Protein AF-C6B8P3-F1 (afdb_monomer)

Nearest PDB structures (foldseek):
  6sbn-assembly1_A  TM=3.275E-01  e=2.573E+00  Halopseudomonas aestusnigri
  8ais-assembly1_A  TM=3.206E-01  e=5.335E+00  Pseudomonas saudimassiliensis

Solvent-accessible surface area (backbone atoms only — not comparable to full-atom values): 27628 Å² total; per-residue (Å²): 129,68,55,22,35,37,38,40,36,23,68,41,72,56,96,65,64,76,64,53,66,54,49,51,42,44,44,52,63,43,29,58,37,72,86,53,44,67,66,86,50,56,25,90,84,76,66,42,82,43,89,56,52,64,75,44,84,38,86,35,86,74,56,95,41,92,79,48,55,27,40,36,40,60,61,37,82,77,46,21,28,44,37,37,40,66,59,83,55,63,86,68,70,70,85,85,52,72,64,61,54,48,52,50,51,48,55,64,66,72,49,61,74,90,63,47,57,79,87,52,38,67,55,53,51,51,51,49,54,51,50,50,52,51,52,51,48,53,49,55,72,74,41,64,63,73,60,54,54,39,53,76,79,40,80,71,62,95,64,82,80,82,73,78,56,58,60,71,71,46,46,47,58,51,49,47,50,51,52,49,48,52,51,49,50,44,44,58,60,50,46,45,52,66,44,43,62,49,52,50,72,52,44,87,46,79,85,40,48,64,45,53,49,51,52,37,50,55,48,26,50,49,52,42,45,58,35,18,40,45,96,88,71,46,74,46,89,40,73,43,71,37,31,34,40,37,18,27,31,50,11,28,59,53,48,52,52,22,51,43,56,41,32,48,73,43,43,78,47,51,88,67,51,40,72,53,32,56,70,38,67,31,66,49,50,38,50,46,42,44,53,54,29,36,28,26,23,39,38,89,50,64,90,51,69,65,46,80,58,41,87,75,56,56,68,61,49,49,52,40,20,51,48,23,28,52,54,44,37,76,57,53,27,61,77,35,55,46,36,40,37,29,34,31,24,47,62,46,44,34,31,61,54,78,24,85,28,61,66,55,36,50,53,34,33,76,69,44,76,44,61,24,28,38,39,69,63,44,82,38,82,74,32,56,37,58,32,48,48,43,76,53,80,88,32,64,90,50,60,83,58,40,43,42,57,37,46,44,50,38,30,54,40,48,32,25,38,40,39,35,41,18,27,56,50,56,76,77,60,24,10,15,68,55,19,41,66,41,38,87,69,36,26,32,75,40,85,95,28,75,41,50,55,46,46,65,43,83,32,49,54,71,85,58,87,96,58,78,88,66,76,36,50,74,60,38,65,85,45,70,52,65,72,95,45,81,91,54,86,48,63,42,46,48,54,48,39,62,69,64,24,82,64,77,57,128

Sequence (506 aa):
MRKKQAVVILHGMGEQIPMETLQGFVDAVWVHDSTLIRAERPDSATGEPRKINATWSKPDRRNRSYELRRITTESLDTSGSTDFYEFYWAHLMYGTTWEQVKAWLFDLLWRWPWHVPGGVLPAWIVLWLISIAVGLGSLVTLVPLATLRACLFDACATQPVASPNLLWSVGLPMLTGLVSLVIGAFVSTFLLKYFGDVARYVKADPPNVARRQEIREKGVELLETLMGRNDNGNYMGSEYDRIVVVAHSLGTIIAYDILAHCFARLNTKFPVTSAEAAIAVQPERAALESMIRGAVGLPNAKGADAPDPVALDLDEFQRQQELCRKELNSQGNPWLVSDFITLGSPLTHAEFLLAKDKKCLRIAQDQRVFPTCPPSLEFDASTGLRHFTYKLSGAAPDLEGTHFRLPHHAAHFAYTRWTNLYSRHFGIVWGDIISGPLSGQFGLMANNASVSGIRDIRVLPSKKPGRRWKWPPFFSHTKYWLMKDPAQTEDHIQALRDALALKHGR

pLDDT: mean 82.82, std 14.0, range [45.75, 98.56]

Mean predicted aligned error: 9.56 Å

Structure (mmCIF, N/CA/C/O backbone):
data_AF-C6B8P3-F1
#
_entry.id   AF-C6B8P3-F1
#
loop_
_atom_site.group_PDB
_atom_site.id
_atom_site.type_symbol
_atom_site.label_atom_id
_atom_site.label_alt_id
_atom_site.label_comp_id
_atom_site.label_asym_id
_atom_site.label_entity_id
_atom_site.label_seq_id
_atom_site.pdbx_PDB_ins_code
_atom_site.Cartn_x
_atom_site.Cartn_y
_atom_site.Cartn_z
_atom_site.occupancy
_atom_site.B_iso_or_equiv
_atom_site.auth_seq_id
_atom_site.auth_comp_id
_atom_site.auth_asym_id
_atom_site.auth_atom_id
_atom_site.pdbx_PDB_model_num
ATOM 1 N N . MET A 1 1 ? -29.199 2.084 2.430 1.00 57.97 1 MET A N 1
ATOM 2 C CA . MET A 1 1 ? -28.537 1.759 1.143 1.00 57.97 1 MET A CA 1
ATOM 3 C C . MET A 1 1 ? -27.410 0.774 1.421 1.00 57.97 1 MET A C 1
ATOM 5 O O . MET A 1 1 ? -26.832 0.863 2.498 1.00 57.97 1 MET A O 1
ATOM 9 N N . ARG A 1 2 ? -27.114 -0.170 0.515 1.00 70.88 2 ARG A N 1
ATOM 10 C CA . ARG A 1 2 ? -25.936 -1.044 0.673 1.00 70.88 2 ARG A CA 1
ATOM 11 C C . ARG A 1 2 ? -24.673 -0.184 0.574 1.00 70.88 2 ARG A C 1
ATOM 13 O O . ARG A 1 2 ? -24.566 0.621 -0.350 1.00 70.88 2 ARG A O 1
ATOM 20 N N . LYS A 1 3 ? -23.769 -0.320 1.540 1.00 82.38 3 LYS A N 1
ATOM 21 C CA . LYS A 1 3 ? -22.547 0.484 1.622 1.00 82.38 3 LYS A CA 1
ATOM 22 C C . LYS A 1 3 ? -21.572 0.119 0.497 1.00 82.38 3 LYS A C 1
ATOM 24 O O . LYS A 1 3 ? -21.473 -1.053 0.122 1.00 82.38 3 LYS A O 1
ATOM 29 N N . LYS A 1 4 ? -20.924 1.131 -0.086 1.00 92.50 4 LYS A N 1
ATOM 30 C CA . LYS A 1 4 ? -20.018 0.985 -1.235 1.00 92.50 4 LYS A CA 1
ATOM 31 C C . LYS A 1 4 ? -18.591 0.697 -0.781 1.00 92.50 4 LYS A C 1
ATOM 33 O O . LYS A 1 4 ? -18.239 0.906 0.380 1.00 92.50 4 LYS A O 1
ATOM 38 N N . GLN A 1 5 ? -17.754 0.299 -1.729 1.00 94.69 5 GLN A N 1
ATOM 39 C CA . GLN A 1 5 ? -16.308 0.206 -1.537 1.00 94.69 5 GLN A CA 1
ATOM 40 C C . GLN A 1 5 ? -15.561 0.995 -2.613 1.00 94.69 5 GLN A C 1
ATOM 42 O O . GLN A 1 5 ? -16.033 1.099 -3.748 1.00 94.69 5 GLN A O 1
ATOM 47 N N . ALA A 1 6 ? -14.409 1.552 -2.249 1.00 95.81 6 ALA A N 1
ATOM 48 C CA . ALA A 1 6 ? -13.524 2.254 -3.170 1.00 95.81 6 ALA A CA 1
ATOM 49 C C . ALA A 1 6 ? -12.229 1.461 -3.373 1.00 95.81 6 ALA A C 1
ATOM 51 O O . ALA A 1 6 ? -11.664 0.936 -2.415 1.00 95.81 6 ALA A O 1
ATOM 52 N N . VAL A 1 7 ? -11.742 1.407 -4.609 1.00 97.50 7 VAL A N 1
ATOM 53 C CA . VAL A 1 7 ? -10.426 0.870 -4.961 1.00 97.50 7 VAL A CA 1
ATOM 54 C C . VAL A 1 7 ? -9.621 2.000 -5.584 1.00 97.50 7 VAL A C 1
ATOM 56 O O . VAL A 1 7 ? -10.020 2.546 -6.609 1.00 97.50 7 VAL A O 1
ATOM 59 N N . VAL A 1 8 ? -8.504 2.369 -4.965 1.00 96.88 8 VAL A N 1
ATOM 60 C CA . VAL A 1 8 ? -7.617 3.433 -5.448 1.00 96.88 8 VAL A CA 1
ATOM 61 C C . VAL A 1 8 ? -6.344 2.801 -5.980 1.00 96.88 8 VAL A C 1
ATOM 63 O O . VAL A 1 8 ? -5.630 2.133 -5.237 1.00 96.88 8 VAL A O 1
ATOM 66 N N . ILE A 1 9 ? -6.063 3.017 -7.260 1.00 94.88 9 ILE A N 1
ATOM 67 C CA . ILE A 1 9 ? -4.870 2.519 -7.938 1.00 94.88 9 ILE A CA 1
ATOM 68 C C . ILE A 1 9 ? -3.821 3.616 -8.029 1.00 94.88 9 ILE A C 1
ATOM 70 O O . ILE A 1 9 ? -4.091 4.717 -8.511 1.00 94.88 9 ILE A O 1
ATOM 74 N N . LEU A 1 10 ? -2.606 3.275 -7.613 1.00 92.88 10 LEU A N 1
ATOM 75 C CA . LEU A 1 10 ? -1.402 4.071 -7.793 1.00 92.88 10 LEU A CA 1
ATOM 76 C C . LEU A 1 10 ? -0.453 3.310 -8.712 1.00 92.88 10 LEU A C 1
ATOM 78 O O . LEU A 1 10 ? 0.170 2.324 -8.315 1.00 92.88 10 LEU A O 1
ATOM 82 N N . HIS A 1 11 ? -0.341 3.764 -9.953 1.00 83.56 11 HIS A N 1
ATOM 83 C CA . HIS A 1 11 ? 0.615 3.213 -10.907 1.00 83.56 11 HIS A CA 1
ATOM 84 C C . HIS A 1 11 ? 2.002 3.848 -10.710 1.00 83.56 11 HIS A C 1
ATOM 86 O O . HIS A 1 11 ? 2.137 4.879 -10.050 1.00 83.56 11 HIS A O 1
ATOM 92 N N . GLY A 1 12 ? 3.050 3.201 -11.225 1.00 66.75 12 GLY A N 1
ATOM 93 C CA . GLY A 1 12 ? 4.432 3.536 -10.871 1.00 66.75 12 GLY A CA 1
ATOM 94 C C . GLY A 1 12 ? 5.403 3.808 -12.016 1.00 66.75 12 GLY A C 1
ATOM 95 O O . GLY A 1 12 ? 6.585 3.970 -11.736 1.00 66.75 12 GLY A O 1
ATOM 96 N N . MET A 1 13 ? 4.986 3.793 -13.286 1.00 64.00 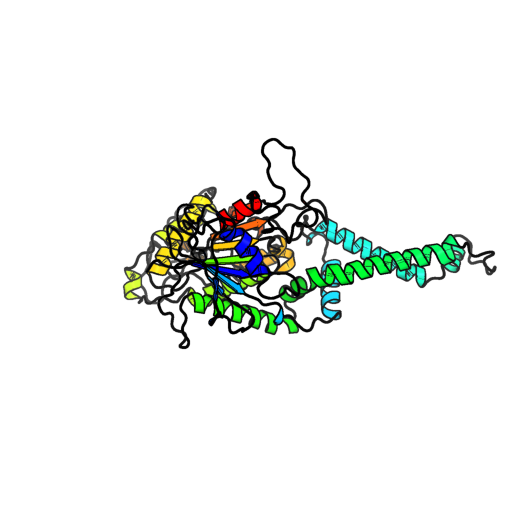13 MET A N 1
ATOM 97 C CA . MET A 1 13 ? 5.965 3.697 -14.377 1.00 64.00 13 MET A CA 1
ATOM 98 C C . MET A 1 13 ? 5.591 4.470 -15.641 1.00 64.00 13 MET A C 1
ATOM 100 O O . MET A 1 13 ? 4.654 4.088 -16.337 1.00 64.00 13 MET A O 1
ATOM 104 N N . GLY A 1 14 ? 6.418 5.463 -15.982 1.00 55.88 14 GLY A N 1
ATOM 105 C CA . GLY A 1 14 ? 6.471 6.115 -17.289 1.00 55.88 14 GLY A CA 1
ATOM 106 C C . GLY A 1 14 ? 5.352 7.117 -17.582 1.00 55.88 14 GLY A C 1
ATOM 107 O O . GLY A 1 14 ? 4.447 7.347 -16.783 1.00 55.88 14 GLY A O 1
ATOM 108 N N . GLU A 1 15 ? 5.423 7.699 -18.779 1.00 56.91 15 GLU A N 1
ATOM 109 C CA . GLU A 1 15 ? 4.397 8.567 -19.372 1.00 56.91 15 GLU A CA 1
ATOM 110 C C . GLU A 1 15 ? 3.191 7.727 -19.824 1.00 56.91 15 GLU A C 1
ATOM 112 O O . GLU A 1 15 ? 3.003 7.462 -21.011 1.00 56.91 15 GLU A O 1
ATOM 117 N N . GLN A 1 16 ? 2.422 7.212 -18.865 1.00 67.56 16 GLN A N 1
ATOM 118 C CA . GLN A 1 16 ? 1.196 6.466 -19.151 1.00 67.56 16 GLN A CA 1
ATOM 119 C C . GLN A 1 16 ? 0.060 7.410 -19.534 1.00 67.56 16 GLN A C 1
ATOM 121 O O . GLN A 1 16 ? -0.069 8.502 -18.980 1.00 67.56 16 GLN A O 1
ATOM 126 N N . ILE A 1 17 ? -0.779 6.965 -20.468 1.00 77.31 17 ILE A N 1
ATOM 127 C CA . ILE A 1 17 ? -1.995 7.682 -20.837 1.00 77.31 17 ILE A CA 1
ATOM 128 C C . ILE A 1 17 ? -2.973 7.567 -19.655 1.00 77.31 17 ILE A C 1
ATOM 130 O O . ILE A 1 17 ? -3.199 6.450 -19.175 1.00 77.31 17 ILE A O 1
ATOM 134 N N . PRO A 1 18 ? -3.552 8.682 -19.164 1.00 79.12 18 PRO A N 1
ATOM 135 C CA . PRO A 1 18 ? -4.558 8.638 -18.106 1.00 79.12 18 PRO A CA 1
ATOM 136 C C . PRO A 1 18 ? -5.665 7.623 -18.419 1.00 79.12 18 PRO A C 1
ATOM 138 O O . PRO A 1 18 ? -6.074 7.494 -19.572 1.00 79.12 18 PRO A O 1
ATOM 141 N N . MET A 1 19 ? -6.172 6.922 -17.402 1.00 85.88 19 MET A N 1
ATOM 142 C CA . MET A 1 19 ? -7.217 5.892 -17.484 1.00 85.88 19 MET A CA 1
ATOM 143 C C . MET A 1 19 ? -6.822 4.549 -18.110 1.00 85.88 19 MET A C 1
ATOM 145 O O . MET A 1 19 ? -7.525 3.573 -17.852 1.00 85.88 19 MET A O 1
ATOM 149 N N . GLU A 1 20 ? -5.742 4.440 -18.888 1.00 86.12 20 GLU A N 1
ATOM 150 C CA . GLU A 1 20 ? -5.359 3.173 -19.540 1.00 86.12 20 GLU A CA 1
ATOM 151 C C . GLU A 1 20 ? -5.041 2.084 -18.502 1.00 86.12 20 GLU A C 1
ATOM 153 O O . GLU A 1 20 ? -5.567 0.969 -18.560 1.00 86.12 20 GLU A O 1
ATOM 158 N N . THR A 1 21 ? -4.248 2.434 -17.484 1.00 86.56 21 THR A N 1
ATOM 159 C CA . THR A 1 21 ? -3.907 1.520 -16.387 1.00 86.56 21 THR A CA 1
ATOM 160 C C . THR A 1 21 ? -5.134 1.142 -15.562 1.00 86.56 21 THR A C 1
ATOM 162 O O . THR A 1 21 ? -5.305 -0.030 -15.214 1.00 86.56 21 THR A O 1
ATOM 165 N N . LEU A 1 22 ? -6.014 2.108 -15.282 1.00 91.38 22 LEU A N 1
ATOM 166 C CA . LEU A 1 22 ? -7.259 1.862 -14.556 1.00 91.38 22 LEU A CA 1
ATOM 167 C C . LEU A 1 22 ? -8.176 0.899 -15.316 1.00 91.38 22 LEU A C 1
ATOM 169 O O . LEU A 1 22 ? -8.701 -0.033 -14.714 1.00 91.38 22 LEU A O 1
ATOM 173 N N . GLN A 1 23 ? -8.349 1.098 -16.624 1.00 91.94 23 GLN A N 1
ATOM 174 C CA . GLN A 1 23 ? -9.183 0.242 -17.470 1.00 91.94 23 GLN A CA 1
ATOM 175 C C . GLN A 1 23 ? -8.645 -1.187 -17.507 1.00 91.94 23 GLN A C 1
ATOM 177 O O . GLN A 1 23 ? -9.364 -2.107 -17.127 1.00 91.94 23 GLN A O 1
ATOM 182 N N . GLY A 1 24 ? -7.362 -1.370 -17.840 1.00 92.00 24 GLY A N 1
ATOM 183 C CA . GLY A 1 24 ? -6.763 -2.705 -17.896 1.00 92.00 24 GLY A CA 1
ATOM 184 C C . GLY A 1 24 ? -6.806 -3.442 -16.553 1.00 92.00 24 GLY A C 1
ATOM 185 O O . GLY A 1 24 ? -6.971 -4.662 -16.510 1.00 92.00 24 GLY A O 1
ATOM 186 N N . PHE A 1 25 ? -6.704 -2.716 -15.436 1.00 94.25 25 PHE A N 1
ATOM 187 C CA . PHE A 1 25 ? -6.886 -3.305 -14.114 1.00 94.25 25 PHE A CA 1
ATOM 188 C C . PHE A 1 25 ? -8.341 -3.709 -13.850 1.00 94.25 25 PHE A C 1
ATOM 190 O O . PHE A 1 25 ? -8.586 -4.832 -13.408 1.00 94.25 25 PHE A O 1
ATOM 197 N N . VAL A 1 26 ? -9.309 -2.825 -14.117 1.00 95.75 26 VAL A N 1
ATOM 198 C CA . VAL A 1 26 ? -10.743 -3.108 -13.930 1.00 95.75 26 VAL A CA 1
ATOM 199 C C . VAL A 1 26 ? -11.193 -4.275 -14.806 1.00 95.75 26 VAL A C 1
ATOM 201 O O . VAL A 1 26 ? -11.953 -5.128 -14.340 1.00 95.75 26 VAL A O 1
ATOM 204 N N . ASP A 1 27 ? -10.671 -4.380 -16.025 1.00 94.44 27 ASP A N 1
ATOM 205 C CA . ASP A 1 27 ? -10.938 -5.514 -16.904 1.00 94.44 27 ASP A CA 1
ATOM 206 C C . ASP A 1 27 ? -10.535 -6.834 -16.238 1.00 94.44 27 ASP A C 1
ATOM 208 O O . ASP A 1 27 ? -11.308 -7.798 -16.194 1.00 94.44 27 ASP A O 1
ATOM 212 N N . ALA A 1 28 ? -9.342 -6.853 -15.639 1.00 93.50 28 ALA A N 1
ATOM 213 C CA . ALA A 1 28 ? -8.786 -8.025 -14.984 1.00 93.50 28 ALA A CA 1
ATOM 214 C C . ALA A 1 28 ? -9.507 -8.412 -13.689 1.00 93.50 28 ALA A C 1
ATOM 216 O O . ALA A 1 28 ? -9.717 -9.601 -13.436 1.00 93.50 28 ALA A O 1
ATOM 217 N N . VAL A 1 29 ? -9.884 -7.444 -12.852 1.00 95.00 29 VAL A N 1
ATOM 218 C CA . VAL A 1 29 ? -10.394 -7.728 -11.498 1.00 95.00 29 VAL A CA 1
ATOM 219 C C . VAL A 1 29 ? -11.913 -7.682 -11.378 1.00 95.00 29 VAL A C 1
ATOM 221 O O . VAL A 1 29 ? -12.444 -8.137 -10.370 1.00 95.00 29 VAL A O 1
ATOM 224 N N . TRP A 1 30 ? -12.608 -7.125 -12.372 1.00 94.56 30 TRP A N 1
ATOM 225 C CA . TRP A 1 30 ? -14.059 -6.966 -12.352 1.00 94.56 30 TRP A CA 1
ATOM 226 C C . TRP A 1 30 ? -14.731 -7.520 -13.604 1.00 94.56 30 TRP A C 1
ATOM 228 O O . TRP A 1 30 ? -15.541 -8.437 -13.494 1.00 94.56 30 TRP A O 1
ATOM 238 N N . VAL A 1 31 ? -14.426 -6.977 -14.788 1.00 93.75 31 VAL A N 1
ATOM 239 C CA . VAL A 1 31 ? -15.196 -7.243 -16.024 1.00 93.75 31 VAL A CA 1
ATOM 240 C C . VAL A 1 31 ? -15.219 -8.732 -16.351 1.00 93.75 31 VAL A C 1
ATOM 242 O O . VAL A 1 31 ? -16.279 -9.288 -16.637 1.00 93.75 31 VAL A O 1
ATOM 245 N N . HIS A 1 32 ? -14.067 -9.389 -16.228 1.00 92.69 32 HIS A N 1
ATOM 246 C CA . HIS A 1 32 ? -13.903 -10.813 -16.514 1.00 92.69 32 HIS A CA 1
ATOM 247 C C . HIS A 1 32 ? -13.950 -11.708 -15.263 1.00 92.69 32 HIS A C 1
ATOM 249 O O . HIS A 1 32 ? -13.474 -12.845 -15.296 1.00 92.69 32 HIS A O 1
ATOM 255 N N . ASP A 1 33 ? -14.479 -11.217 -14.137 1.00 91.44 33 ASP A N 1
ATOM 256 C CA . ASP A 1 33 ? -14.675 -12.019 -12.925 1.00 91.44 33 ASP A CA 1
ATOM 257 C C . ASP A 1 33 ? -16.134 -12.476 -12.780 1.00 91.44 33 ASP A C 1
ATOM 259 O O . ASP A 1 33 ? -16.980 -11.815 -12.172 1.00 91.44 33 ASP A O 1
ATOM 263 N N . SER A 1 34 ? -16.426 -13.657 -13.319 1.00 88.19 34 SER A N 1
ATOM 264 C CA . SER A 1 34 ? -17.752 -14.284 -13.246 1.00 88.19 34 SER A CA 1
ATOM 265 C C . SER A 1 34 ? -18.191 -14.665 -11.826 1.00 88.19 34 SER A C 1
ATOM 267 O O . SER A 1 34 ? -19.350 -15.012 -11.620 1.00 88.19 34 SER A O 1
ATOM 269 N N . THR A 1 35 ? -17.306 -14.595 -10.826 1.00 89.31 35 THR A N 1
ATOM 270 C CA . THR A 1 35 ? -17.637 -14.980 -9.446 1.00 89.31 35 THR A CA 1
ATOM 271 C C . THR A 1 35 ? -18.296 -13.852 -8.648 1.00 89.31 35 THR A C 1
ATOM 273 O O . THR A 1 35 ? -18.928 -14.114 -7.617 1.00 89.31 35 THR A O 1
ATOM 276 N N . LEU A 1 36 ? -18.177 -12.601 -9.105 1.00 90.06 36 LEU A N 1
ATOM 277 C CA . LEU A 1 36 ? -18.654 -11.416 -8.383 1.00 90.06 36 LEU A CA 1
ATOM 278 C C . LEU A 1 36 ? -20.173 -11.254 -8.437 1.00 90.06 36 LEU A C 1
ATOM 280 O O . LEU A 1 36 ? -20.775 -10.817 -7.451 1.00 90.06 36 LEU A O 1
ATOM 284 N N . ILE A 1 37 ? -20.772 -11.604 -9.576 1.00 89.75 37 ILE A N 1
ATOM 285 C CA . ILE A 1 37 ? -22.193 -11.418 -9.859 1.00 89.75 37 ILE A CA 1
ATOM 286 C C . ILE A 1 37 ? -22.753 -12.709 -10.440 1.00 89.75 37 ILE A C 1
ATOM 288 O O . ILE A 1 37 ? -22.205 -13.263 -11.388 1.00 89.75 37 ILE A O 1
ATOM 292 N N . ARG A 1 38 ? -23.861 -13.173 -9.863 1.00 87.25 38 ARG A N 1
ATOM 293 C CA . ARG A 1 38 ? -24.633 -14.326 -10.338 1.00 87.25 38 ARG A CA 1
ATOM 294 C C . ARG A 1 38 ? -24.961 -14.232 -11.830 1.00 87.25 38 ARG A C 1
ATOM 296 O O . ARG A 1 38 ? -25.474 -13.214 -12.291 1.00 87.25 38 ARG A O 1
ATOM 303 N N . ALA A 1 39 ? -24.719 -15.321 -12.559 1.00 82.00 39 ALA A N 1
ATOM 304 C CA . ALA A 1 39 ? -24.919 -15.396 -14.007 1.00 82.00 39 ALA A CA 1
ATOM 305 C C . ALA A 1 39 ? -26.390 -15.218 -14.423 1.00 82.00 39 ALA A C 1
ATOM 307 O O . ALA A 1 39 ? -26.669 -14.772 -15.532 1.00 82.00 39 ALA A O 1
ATOM 308 N N . GLU A 1 40 ? -27.332 -15.526 -13.527 1.00 85.88 40 GLU A N 1
ATOM 309 C CA . GLU A 1 40 ? -28.770 -15.379 -13.762 1.00 85.88 40 GLU A CA 1
ATOM 310 C C . GLU A 1 40 ? -29.224 -13.915 -13.723 1.00 85.88 40 GLU A C 1
ATOM 312 O O . GLU A 1 40 ? -30.326 -13.596 -14.170 1.00 85.88 40 GLU A O 1
ATOM 317 N N . ARG A 1 41 ? -28.404 -13.014 -13.165 1.00 87.06 41 ARG A N 1
ATOM 318 C CA . ARG A 1 41 ? -28.724 -11.591 -13.108 1.00 87.06 41 ARG A CA 1
ATOM 319 C C . ARG A 1 41 ? -28.530 -10.977 -14.500 1.00 87.06 41 ARG A C 1
ATOM 321 O O . ARG A 1 41 ? -27.395 -10.986 -14.990 1.00 87.06 41 ARG A O 1
ATOM 328 N N . PRO A 1 42 ? -29.586 -10.387 -15.098 1.00 87.62 42 PRO A N 1
ATOM 329 C CA . PRO A 1 42 ? -29.483 -9.744 -16.400 1.00 87.62 42 PRO A CA 1
ATOM 330 C C . PRO A 1 42 ? -28.352 -8.717 -16.439 1.00 87.62 42 PRO A C 1
ATOM 332 O O . PRO A 1 42 ? -28.035 -8.061 -15.436 1.00 87.62 42 PRO A O 1
ATOM 335 N N . ASP A 1 43 ? -27.721 -8.593 -17.599 1.00 86.25 43 ASP A N 1
ATOM 336 C CA . ASP A 1 43 ? -26.727 -7.558 -17.833 1.00 86.25 43 ASP A CA 1
ATOM 337 C C . ASP A 1 43 ? -27.377 -6.172 -17.691 1.00 86.25 43 ASP A C 1
ATOM 339 O O . ASP A 1 43 ? -28.424 -5.893 -18.277 1.00 86.25 43 ASP A O 1
ATOM 343 N N . SER A 1 44 ? -26.768 -5.293 -16.892 1.00 85.19 44 SER A N 1
ATOM 344 C CA . SER A 1 44 ? -27.341 -3.972 -16.605 1.00 85.19 44 SER A CA 1
ATOM 345 C C . SER A 1 44 ? -27.325 -3.022 -17.813 1.00 85.19 44 SER A C 1
ATOM 347 O O . SER A 1 44 ? -28.001 -1.996 -17.778 1.00 85.19 44 SER A O 1
ATOM 349 N N . ALA A 1 45 ? -26.537 -3.315 -18.850 1.00 81.00 45 ALA A N 1
ATOM 350 C CA . ALA A 1 45 ? -26.449 -2.526 -20.073 1.00 81.00 45 ALA A CA 1
ATOM 351 C C . ALA A 1 45 ? -27.348 -3.070 -21.193 1.00 81.00 45 ALA A C 1
ATOM 353 O O . ALA A 1 45 ? -27.905 -2.272 -21.944 1.00 81.00 45 ALA A O 1
ATOM 354 N N . THR A 1 46 ? -27.495 -4.394 -21.317 1.00 84.62 46 THR A N 1
ATOM 355 C CA . THR A 1 46 ? -28.226 -5.009 -22.445 1.00 84.62 46 THR A CA 1
ATOM 356 C C . THR A 1 46 ? -29.546 -5.676 -22.065 1.00 84.62 46 THR A C 1
ATOM 358 O O . THR A 1 46 ? -30.385 -5.863 -22.938 1.00 84.62 46 THR A O 1
ATOM 361 N N . GLY A 1 47 ? -29.753 -6.037 -20.795 1.00 83.69 47 GLY A N 1
ATOM 362 C CA . GLY A 1 47 ? -30.911 -6.821 -20.345 1.00 83.69 47 GLY A CA 1
ATOM 363 C C . GLY A 1 47 ? -30.849 -8.315 -20.694 1.00 83.69 47 GLY A C 1
ATOM 364 O O . GLY A 1 47 ? -31.733 -9.067 -20.294 1.00 83.69 47 GLY A O 1
ATOM 365 N N . GLU A 1 48 ? -29.801 -8.753 -21.392 1.00 86.06 48 GLU A N 1
ATOM 366 C CA . GLU A 1 48 ? -29.592 -10.131 -21.850 1.00 86.06 48 GLU A CA 1
ATOM 367 C C . GLU A 1 48 ? -28.778 -10.963 -20.838 1.00 86.06 48 GLU A C 1
ATOM 369 O O . GLU A 1 48 ? -28.233 -10.407 -19.872 1.00 86.06 48 GLU A O 1
ATOM 374 N N . PRO A 1 49 ? -28.646 -12.294 -21.036 1.00 83.19 49 PRO A N 1
ATOM 375 C CA . PRO A 1 49 ? -27.730 -13.112 -20.252 1.00 83.19 49 PRO A CA 1
ATOM 376 C C . PRO A 1 49 ? -26.310 -12.539 -20.261 1.00 83.19 49 PRO A C 1
ATOM 378 O O . PRO A 1 49 ? -25.709 -12.283 -21.311 1.00 83.19 49 PRO A O 1
ATOM 381 N N . ARG A 1 50 ? -25.772 -12.349 -19.059 1.00 83.31 50 ARG A N 1
ATOM 382 C CA . ARG A 1 50 ? -24.494 -11.687 -18.829 1.00 83.31 50 ARG A CA 1
ATOM 383 C C . ARG A 1 50 ? -23.321 -12.519 -19.338 1.00 83.31 50 ARG A C 1
ATOM 385 O O . ARG A 1 50 ? -23.166 -13.680 -18.970 1.00 83.31 50 ARG A O 1
ATOM 392 N N . LYS A 1 51 ? -22.436 -11.885 -20.110 1.00 84.12 51 LYS A N 1
ATOM 393 C CA . LYS A 1 51 ? -21.140 -12.466 -20.520 1.00 84.12 51 LYS A CA 1
ATOM 394 C C . LYS A 1 51 ? -19.957 -11.883 -19.750 1.00 84.12 51 LYS A C 1
ATOM 396 O O . LYS A 1 51 ? -18.983 -12.586 -19.505 1.00 84.12 51 LYS A O 1
ATOM 401 N N . ILE A 1 52 ? -20.051 -10.608 -19.385 1.00 89.12 52 ILE A N 1
ATOM 402 C CA . ILE A 1 52 ? -19.045 -9.845 -18.642 1.00 89.12 52 ILE A CA 1
ATOM 403 C C . ILE A 1 52 ? -19.752 -8.922 -17.652 1.00 89.12 52 ILE A C 1
ATOM 405 O O . ILE A 1 52 ? -20.933 -8.632 -17.815 1.00 89.12 52 ILE A O 1
ATOM 409 N N . ASN A 1 53 ? -19.053 -8.448 -16.626 1.00 91.00 53 ASN A N 1
ATOM 410 C CA . ASN A 1 53 ? -19.648 -7.509 -15.682 1.00 91.00 53 ASN A CA 1
ATOM 411 C C . ASN A 1 53 ? -19.646 -6.079 -16.228 1.00 91.00 53 ASN A C 1
ATOM 413 O O . ASN A 1 53 ? -18.619 -5.586 -16.695 1.00 91.00 53 ASN A O 1
ATOM 417 N N . ALA A 1 54 ? -20.783 -5.394 -16.094 1.00 90.88 54 ALA A N 1
ATOM 418 C CA . ALA A 1 54 ? -20.942 -4.024 -16.558 1.00 90.88 54 ALA A CA 1
ATOM 419 C C . ALA A 1 54 ? -20.122 -3.030 -15.717 1.00 90.88 54 ALA A C 1
ATOM 421 O O . ALA A 1 54 ? -19.949 -3.183 -14.499 1.00 90.88 54 ALA A O 1
ATOM 422 N N . THR A 1 55 ? -19.647 -1.978 -16.382 1.00 93.56 55 THR A N 1
ATOM 423 C CA . THR A 1 55 ? -18.940 -0.844 -15.780 1.00 93.56 55 THR A CA 1
ATOM 424 C C . THR A 1 55 ? -19.413 0.461 -16.419 1.00 93.56 55 THR A C 1
ATOM 426 O O . THR A 1 55 ? -19.843 0.493 -17.572 1.00 93.56 55 THR A O 1
ATOM 429 N N . TRP A 1 56 ? -19.345 1.560 -15.667 1.00 93.00 56 TRP A N 1
ATOM 430 C CA . TRP A 1 56 ? -19.695 2.890 -16.161 1.00 93.00 56 TRP A CA 1
ATOM 431 C C . TRP A 1 56 ? -18.621 3.900 -15.799 1.00 93.00 56 TRP A C 1
ATOM 433 O O . TRP A 1 56 ? -18.278 4.075 -14.629 1.00 93.00 56 TRP A O 1
ATOM 443 N N . SER A 1 57 ? -18.150 4.632 -16.803 1.00 91.88 57 SER A N 1
ATOM 444 C CA . SER A 1 57 ? -17.220 5.738 -16.608 1.00 91.88 57 SER A CA 1
ATOM 445 C C . SER A 1 57 ? -17.974 7.012 -16.225 1.00 91.88 57 SER A C 1
ATOM 447 O O . SER A 1 57 ? -18.672 7.616 -17.048 1.00 91.88 57 SER A O 1
ATOM 449 N N . LYS A 1 58 ? -17.833 7.451 -14.974 1.00 89.81 58 LYS A N 1
ATOM 450 C CA . LYS A 1 58 ? -18.482 8.649 -14.425 1.00 89.81 58 LYS A CA 1
ATOM 451 C C . LYS A 1 58 ? -17.454 9.763 -14.194 1.00 89.81 58 LYS A C 1
ATOM 453 O O . LYS A 1 58 ? -16.316 9.458 -13.842 1.00 89.81 58 LYS A O 1
ATOM 458 N N . PRO A 1 59 ? -17.829 11.044 -14.365 1.00 86.00 59 PRO A N 1
ATOM 459 C CA . PRO A 1 59 ? -16.962 12.153 -13.978 1.00 86.00 59 PRO A CA 1
ATOM 460 C C . PRO A 1 59 ? -16.549 12.029 -12.510 1.00 86.00 59 PRO A C 1
ATOM 462 O O . PRO A 1 59 ? -17.396 11.753 -11.653 1.00 86.00 59 PRO A O 1
ATOM 465 N N . ASP A 1 60 ? -15.265 12.235 -12.228 1.00 79.44 60 ASP A N 1
ATOM 466 C CA . ASP A 1 60 ? -14.768 12.310 -10.861 1.00 79.44 60 ASP A CA 1
ATOM 467 C C . ASP A 1 60 ? -14.764 13.774 -10.409 1.00 79.44 60 ASP A C 1
ATOM 469 O O . ASP A 1 60 ? -14.073 14.612 -10.976 1.00 79.44 60 ASP A O 1
ATOM 473 N N . ARG A 1 61 ? -15.586 14.106 -9.409 1.00 72.38 61 ARG A N 1
ATOM 474 C CA . ARG A 1 61 ? -15.634 15.465 -8.839 1.00 72.38 61 ARG A CA 1
ATOM 475 C C . ARG A 1 61 ? -14.603 15.665 -7.724 1.00 72.38 61 ARG A C 1
ATOM 477 O O . ARG A 1 61 ? -14.467 16.781 -7.237 1.00 72.38 61 ARG A O 1
ATOM 484 N N . ARG A 1 62 ? -13.945 14.590 -7.276 1.00 72.56 62 ARG A N 1
ATOM 485 C CA . ARG A 1 62 ? -13.047 14.567 -6.109 1.00 72.56 62 ARG A CA 1
ATOM 486 C C . ARG A 1 62 ? -11.604 14.744 -6.530 1.00 72.56 62 ARG A C 1
ATOM 488 O O . ARG A 1 62 ? -10.871 15.530 -5.943 1.00 72.56 62 ARG A O 1
ATOM 495 N N . ASN A 1 63 ? -11.215 14.034 -7.578 1.00 60.38 63 ASN A N 1
ATOM 496 C CA . ASN A 1 63 ? -9.948 14.252 -8.239 1.00 60.38 63 ASN A CA 1
ATOM 497 C C . ASN A 1 63 ? -10.119 15.501 -9.110 1.00 60.38 63 ASN A C 1
ATOM 499 O O . ASN A 1 63 ? -10.889 15.474 -10.064 1.00 60.38 63 ASN A O 1
ATOM 503 N N . ARG A 1 64 ? -9.497 16.629 -8.744 1.00 64.25 64 ARG A N 1
ATOM 504 C CA . ARG A 1 64 ? -9.631 17.937 -9.426 1.00 64.25 64 ARG A CA 1
ATOM 505 C C . ARG A 1 64 ? -8.979 17.949 -10.826 1.00 64.25 64 ARG A C 1
ATOM 507 O O . ARG A 1 64 ? -8.258 18.879 -11.173 1.00 64.25 64 ARG A O 1
ATOM 514 N N . SER A 1 65 ? -9.190 16.898 -11.612 1.00 69.00 65 SER A N 1
ATOM 515 C CA . SER A 1 65 ? -8.649 16.666 -12.944 1.00 69.00 65 SER A CA 1
ATOM 516 C C . SER A 1 65 ? -9.785 16.287 -13.888 1.00 69.00 65 SER A C 1
ATOM 518 O O . SER A 1 65 ? -10.512 15.330 -13.635 1.00 69.00 65 SER A O 1
ATOM 520 N N . TYR A 1 66 ? -9.915 17.015 -14.998 1.00 74.81 66 TYR A N 1
ATOM 521 C CA . TYR A 1 66 ? -10.905 16.711 -16.037 1.00 74.81 66 TYR A CA 1
ATOM 522 C C . TYR A 1 66 ? -10.523 15.497 -16.899 1.00 74.81 66 TYR A C 1
ATOM 524 O O . TYR A 1 66 ? -11.389 14.927 -17.559 1.00 74.81 66 TYR A O 1
ATOM 532 N N . GLU A 1 67 ? -9.254 15.083 -16.855 1.00 74.62 67 GLU A N 1
ATOM 533 C CA . GLU A 1 67 ? -8.734 13.917 -17.583 1.00 74.62 67 GLU A CA 1
ATOM 534 C C . GLU A 1 67 ? -9.020 12.595 -16.855 1.00 74.62 67 GLU A C 1
ATOM 536 O O . GLU A 1 67 ? -8.937 11.519 -17.445 1.00 74.62 67 GLU A O 1
ATOM 541 N N . LEU A 1 68 ? -9.359 12.657 -15.561 1.00 82.25 68 LEU A N 1
ATOM 542 C CA . LEU A 1 68 ? -9.585 11.477 -14.733 1.00 82.25 68 LEU A CA 1
ATOM 543 C C . LEU A 1 68 ? -11.078 11.235 -14.536 1.00 82.25 68 LEU A C 1
ATOM 545 O O . LEU A 1 68 ? -11.878 12.140 -14.294 1.00 82.25 68 LEU A O 1
ATOM 549 N N . ARG A 1 69 ? -11.460 9.966 -14.645 1.00 88.75 69 ARG A N 1
ATOM 550 C CA . ARG A 1 69 ? -12.831 9.505 -14.447 1.00 88.75 69 ARG A CA 1
ATOM 551 C C . ARG A 1 69 ? -12.832 8.370 -13.443 1.00 88.75 69 ARG A C 1
ATOM 553 O O . ARG A 1 69 ? -11.892 7.589 -13.345 1.00 88.75 69 ARG A O 1
ATOM 560 N N . ARG A 1 70 ? -13.936 8.249 -12.720 1.00 92.88 70 ARG A N 1
ATOM 561 C CA . ARG A 1 70 ? -14.183 7.111 -11.844 1.00 92.88 70 ARG A CA 1
ATOM 562 C C . ARG A 1 70 ? -14.875 6.017 -12.635 1.00 92.88 70 ARG A C 1
ATOM 564 O O . ARG A 1 70 ? -15.883 6.284 -13.294 1.00 92.88 70 ARG A O 1
ATOM 571 N N . ILE A 1 71 ? -14.401 4.783 -12.517 1.00 94.50 71 ILE A N 1
ATOM 572 C CA . ILE A 1 71 ? -15.126 3.628 -13.048 1.00 94.50 71 ILE A CA 1
ATOM 573 C C . ILE A 1 71 ? -15.998 3.066 -11.928 1.00 94.50 71 ILE A C 1
ATOM 575 O O . ILE A 1 71 ? -15.500 2.531 -10.943 1.00 94.50 71 ILE A O 1
ATOM 579 N N . THR A 1 72 ? -17.311 3.227 -12.059 1.00 94.00 72 THR A N 1
ATOM 580 C CA . THR A 1 72 ? -18.298 2.693 -11.116 1.00 94.00 72 THR A CA 1
ATOM 581 C C . THR A 1 72 ? -18.846 1.382 -11.650 1.00 94.00 72 THR A C 1
ATOM 583 O O . THR A 1 72 ? -19.139 1.262 -12.840 1.00 94.00 72 THR A O 1
ATOM 586 N N . THR A 1 73 ? -19.050 0.423 -10.759 1.00 93.44 73 THR A N 1
ATOM 587 C CA . THR A 1 73 ? -19.653 -0.862 -11.095 1.00 93.44 73 THR A CA 1
ATOM 588 C C . THR A 1 73 ? -21.078 -0.988 -10.582 1.00 93.44 73 THR A C 1
ATOM 590 O O . THR A 1 73 ? -21.599 -0.110 -9.889 1.00 93.44 73 THR A O 1
ATOM 593 N N . GLU A 1 74 ? -21.754 -2.076 -10.934 1.00 91.06 74 GLU A N 1
ATOM 594 C CA . GLU A 1 74 ? -23.047 -2.379 -10.330 1.00 91.06 74 GLU A CA 1
ATOM 595 C C . GLU A 1 74 ? -22.876 -2.921 -8.910 1.00 91.06 74 GLU A C 1
ATOM 597 O O . GLU A 1 74 ? -21.783 -3.294 -8.482 1.00 91.06 74 GLU A O 1
ATOM 602 N N . SER A 1 75 ? -23.971 -2.955 -8.151 1.00 90.00 75 SER A N 1
ATOM 603 C CA . SER A 1 75 ? -23.934 -3.546 -6.816 1.00 90.00 75 SER A CA 1
ATOM 604 C C . SER A 1 75 ? -23.597 -5.026 -6.887 1.00 90.00 75 SER A C 1
ATOM 606 O O . SER A 1 75 ? -24.241 -5.769 -7.633 1.00 90.00 75 SER A O 1
ATOM 608 N N . LEU A 1 76 ? -22.632 -5.434 -6.068 1.00 87.69 76 LEU A N 1
ATOM 609 C CA . LEU A 1 76 ? -22.333 -6.836 -5.822 1.00 87.69 76 LEU A CA 1
ATOM 610 C C . LEU A 1 76 ? -23.556 -7.551 -5.236 1.00 87.69 76 LEU A C 1
ATOM 612 O O . LEU A 1 76 ? -24.449 -6.936 -4.643 1.00 87.69 76 LEU A O 1
ATOM 616 N N . ASP A 1 77 ? -23.584 -8.875 -5.355 1.00 81.69 77 ASP A N 1
ATOM 617 C CA . ASP A 1 77 ? -24.688 -9.663 -4.797 1.00 81.69 77 ASP A CA 1
ATOM 618 C C . ASP A 1 77 ? -24.799 -9.490 -3.272 1.00 81.69 77 ASP A C 1
ATOM 620 O O . ASP A 1 77 ? -25.901 -9.443 -2.718 1.00 81.69 77 ASP A O 1
ATOM 624 N N . THR A 1 78 ? -23.654 -9.327 -2.609 1.00 79.38 78 THR A N 1
ATOM 625 C CA . THR A 1 78 ? -23.470 -9.258 -1.152 1.00 79.38 78 THR A CA 1
ATOM 626 C C . THR A 1 78 ? -23.328 -7.836 -0.601 1.00 79.38 78 THR A C 1
ATOM 628 O O . THR A 1 78 ? -23.619 -7.616 0.572 1.00 79.38 78 THR A O 1
ATOM 631 N N . SER A 1 79 ? -22.900 -6.860 -1.407 1.00 83.00 79 SER A N 1
ATOM 632 C CA . SER A 1 79 ? -22.560 -5.503 -0.947 1.00 83.00 79 SER A CA 1
ATOM 633 C C . SER A 1 79 ? -22.972 -4.421 -1.960 1.00 83.00 79 SER A C 1
ATOM 635 O O . SER A 1 79 ? -23.760 -4.676 -2.873 1.00 83.00 79 SER A O 1
ATOM 637 N N . GLY A 1 80 ? -22.564 -3.167 -1.741 1.00 89.56 80 GLY A N 1
ATOM 638 C CA . GLY A 1 80 ? -22.827 -2.066 -2.670 1.00 89.56 80 GLY A CA 1
ATOM 639 C C . GLY A 1 80 ? -21.996 -2.149 -3.955 1.00 89.56 80 GLY A C 1
ATOM 640 O O . GLY A 1 80 ? -21.379 -3.165 -4.270 1.00 89.56 80 GLY A O 1
ATOM 641 N N . SER A 1 81 ? -22.003 -1.068 -4.735 1.00 92.75 81 SER A N 1
ATOM 642 C CA . SER A 1 81 ? -21.131 -0.940 -5.909 1.00 92.75 81 SER A CA 1
ATOM 643 C C . SER A 1 81 ? -19.669 -0.750 -5.506 1.00 92.75 81 SER A C 1
ATOM 645 O O . SER A 1 81 ? -19.374 -0.243 -4.418 1.00 92.75 81 SER A O 1
ATOM 647 N N . THR A 1 82 ? -18.764 -1.097 -6.418 1.00 95.50 82 THR A N 1
ATOM 648 C CA . THR A 1 82 ? -17.341 -0.768 -6.305 1.00 95.50 82 THR A CA 1
ATOM 649 C C . THR A 1 82 ? -17.028 0.430 -7.184 1.00 95.50 82 THR A C 1
ATOM 651 O O . THR A 1 82 ? -17.450 0.493 -8.337 1.00 95.50 82 THR A O 1
ATOM 654 N N . ASP A 1 83 ? -16.294 1.383 -6.632 1.00 95.75 83 ASP A N 1
ATOM 655 C CA . ASP A 1 83 ? -15.805 2.545 -7.355 1.00 95.75 83 ASP A CA 1
ATOM 656 C C . ASP A 1 83 ? -14.283 2.466 -7.487 1.00 95.75 83 ASP A C 1
ATOM 658 O O . ASP A 1 83 ? -13.573 2.422 -6.485 1.00 95.75 83 ASP A O 1
ATOM 662 N N . PHE A 1 84 ? -13.785 2.462 -8.719 1.00 96.31 84 PHE A N 1
ATOM 663 C CA . PHE A 1 84 ? -12.363 2.429 -9.033 1.00 96.31 84 PHE A CA 1
ATOM 664 C C . PHE A 1 84 ? -11.857 3.828 -9.386 1.00 96.31 84 PHE A C 1
ATOM 666 O O . PHE A 1 84 ? -12.449 4.527 -10.215 1.00 96.31 84 PHE A O 1
ATOM 673 N N . TYR A 1 85 ? -10.745 4.203 -8.764 1.00 94.31 85 TYR A N 1
ATOM 674 C CA . TYR A 1 85 ? -10.070 5.484 -8.913 1.00 94.31 85 TYR A CA 1
ATOM 675 C C . TYR A 1 85 ? -8.619 5.272 -9.318 1.00 94.31 85 TYR A C 1
ATOM 677 O O . TYR A 1 85 ? -7.965 4.342 -8.847 1.00 94.31 85 TYR A O 1
ATOM 685 N N . GLU A 1 86 ? -8.097 6.189 -10.120 1.00 91.94 86 GLU A N 1
ATOM 686 C CA . GLU A 1 86 ? -6.674 6.287 -10.417 1.00 91.94 86 GLU A CA 1
ATOM 687 C C . GLU A 1 86 ? -6.108 7.552 -9.779 1.00 91.94 86 GLU A C 1
ATOM 689 O O . GLU A 1 86 ? -6.584 8.663 -10.025 1.00 91.94 86 GLU A O 1
ATOM 694 N N . PHE A 1 87 ? -5.071 7.389 -8.961 1.00 90.88 87 PHE A N 1
ATOM 695 C CA . PHE A 1 87 ? -4.258 8.508 -8.517 1.00 90.88 87 PHE A CA 1
ATOM 696 C C . PHE A 1 87 ? -3.088 8.689 -9.487 1.00 90.88 87 PHE A C 1
ATOM 698 O O . PHE A 1 87 ? -2.016 8.093 -9.343 1.00 90.88 87 PHE A O 1
ATOM 705 N N . TYR A 1 88 ? -3.330 9.515 -10.500 1.00 83.81 88 TYR A N 1
ATOM 706 C CA . TYR A 1 88 ? -2.367 9.831 -11.544 1.00 83.81 88 TYR A CA 1
ATOM 707 C C . TYR A 1 88 ? -1.437 10.969 -11.102 1.00 83.81 88 TYR A C 1
ATOM 709 O O . TYR A 1 88 ? -1.871 12.107 -10.926 1.00 83.81 88 TYR A O 1
ATOM 717 N N . TRP A 1 89 ? -0.143 10.685 -10.946 1.00 81.25 89 TRP A N 1
ATOM 718 C CA . TRP A 1 89 ? 0.859 11.652 -10.463 1.00 81.25 89 TRP A CA 1
ATOM 719 C C . TRP A 1 89 ? 1.933 12.005 -11.498 1.00 81.25 89 TRP A C 1
ATOM 721 O O . TRP A 1 89 ? 2.681 12.958 -11.284 1.00 81.25 89 TRP A O 1
ATOM 731 N N . ALA A 1 90 ? 2.014 11.286 -12.624 1.00 74.19 90 ALA A N 1
ATOM 732 C CA . ALA A 1 90 ? 3.107 11.430 -13.592 1.00 74.19 90 ALA A CA 1
ATOM 733 C C . ALA A 1 90 ? 3.244 12.866 -14.139 1.00 74.19 90 ALA A C 1
ATOM 735 O O . ALA A 1 90 ? 4.356 13.374 -14.266 1.00 74.19 90 ALA A O 1
ATOM 736 N N . HIS A 1 91 ? 2.126 13.574 -14.347 1.00 69.75 91 HIS A N 1
ATOM 737 C CA . HIS A 1 91 ? 2.120 14.981 -14.778 1.00 69.75 91 HIS A CA 1
ATOM 738 C C . HIS A 1 91 ? 2.825 15.953 -13.815 1.00 69.75 91 HIS A C 1
ATOM 740 O O . HIS A 1 91 ? 3.206 17.047 -14.222 1.00 69.75 91 HIS A O 1
ATOM 746 N N . LEU A 1 92 ? 3.010 15.578 -12.547 1.00 73.94 92 LEU A N 1
ATOM 747 C CA . LEU A 1 92 ? 3.693 16.402 -11.544 1.00 73.94 92 LEU A CA 1
ATOM 748 C C . LEU A 1 92 ? 5.215 16.234 -11.588 1.00 73.94 92 LEU A C 1
ATOM 750 O O . LEU A 1 92 ? 5.941 17.052 -11.029 1.00 73.94 92 LEU A O 1
ATOM 754 N N . MET A 1 93 ? 5.706 15.204 -12.280 1.00 68.81 93 MET A N 1
ATOM 755 C CA . MET A 1 93 ? 7.122 14.846 -12.367 1.00 68.81 93 MET A CA 1
ATOM 756 C C . MET A 1 93 ? 7.750 15.285 -13.699 1.00 68.81 93 MET A C 1
ATOM 758 O O . MET A 1 93 ? 8.412 14.499 -14.376 1.00 68.81 93 MET A O 1
ATOM 762 N N . TYR A 1 94 ? 7.576 16.560 -14.060 1.00 64.12 94 TYR A N 1
ATOM 763 C CA . TYR A 1 94 ? 8.196 17.178 -15.239 1.00 64.12 94 TYR A CA 1
ATOM 764 C C . TYR A 1 94 ? 9.547 17.847 -14.917 1.00 64.12 94 TYR A C 1
ATOM 766 O O . TYR A 1 94 ? 9.829 18.185 -13.768 1.00 64.12 94 TYR A O 1
ATOM 774 N N . GLY A 1 95 ? 10.380 18.078 -15.941 1.00 58.66 95 GLY A N 1
ATOM 775 C CA . GLY A 1 95 ? 11.619 18.863 -15.807 1.00 58.66 95 GLY A CA 1
ATOM 776 C C . GLY A 1 95 ? 12.881 18.070 -15.451 1.00 58.66 95 GLY A C 1
ATOM 777 O O . GLY A 1 95 ? 13.791 18.606 -14.826 1.00 58.66 95 GLY A O 1
ATOM 778 N N . THR A 1 96 ? 12.967 16.802 -15.850 1.00 57.09 96 THR A N 1
ATOM 779 C CA . THR A 1 96 ? 14.205 16.017 -15.741 1.00 57.09 96 THR A CA 1
ATOM 780 C C . THR A 1 96 ? 15.380 16.637 -16.445 1.00 57.09 96 THR A C 1
ATOM 782 O O . THR A 1 96 ? 15.375 16.754 -17.672 1.00 57.09 96 THR A O 1
ATOM 785 N N . THR A 1 97 ? 16.442 16.896 -15.692 1.00 58.41 97 THR A N 1
ATOM 786 C CA . THR A 1 97 ? 17.735 17.210 -16.285 1.00 58.41 97 THR A CA 1
ATOM 787 C C . THR A 1 97 ? 18.603 15.959 -16.366 1.00 58.41 97 THR A C 1
ATOM 789 O O . THR A 1 97 ? 18.568 15.066 -15.515 1.00 58.41 97 THR A O 1
ATOM 792 N N . TRP A 1 98 ? 19.423 15.901 -17.411 1.00 53.34 98 TRP A N 1
ATOM 793 C CA . TRP A 1 98 ? 20.421 14.850 -17.619 1.00 53.34 98 TRP A CA 1
ATOM 794 C C . TRP A 1 98 ? 21.400 14.722 -16.440 1.00 53.34 98 TRP A C 1
ATOM 796 O O . TRP A 1 98 ? 21.886 13.636 -16.131 1.00 53.34 98 TRP A O 1
ATOM 806 N N . GLU A 1 99 ? 21.650 15.827 -15.741 1.00 60.97 99 GLU A N 1
ATOM 807 C CA . GLU A 1 99 ? 22.526 15.902 -14.572 1.00 60.97 99 GLU A CA 1
ATOM 808 C C . GLU A 1 99 ? 21.991 15.098 -13.384 1.00 60.97 99 GLU A C 1
ATOM 810 O O . GLU A 1 99 ? 22.755 14.382 -12.739 1.00 60.97 99 GLU A O 1
ATOM 815 N N . GLN A 1 100 ? 20.678 15.136 -13.136 1.00 61.47 100 GLN A N 1
ATOM 816 C CA . GLN A 1 100 ? 20.051 14.387 -12.042 1.00 61.47 100 GLN A CA 1
ATOM 817 C C . GLN A 1 100 ? 20.161 12.876 -12.257 1.00 61.47 100 GLN A C 1
ATOM 819 O O . GLN A 1 100 ? 20.463 12.128 -11.324 1.00 61.47 100 GLN A O 1
ATOM 824 N N . VAL A 1 101 ? 19.968 12.420 -13.498 1.00 59.12 101 VAL A N 1
ATOM 825 C CA . VAL A 1 101 ? 20.067 10.992 -13.814 1.00 59.12 101 VAL A CA 1
ATOM 826 C C . VAL A 1 101 ? 21.515 10.508 -13.755 1.00 59.12 101 VAL A C 1
ATOM 828 O O . VAL A 1 101 ? 21.773 9.436 -13.209 1.00 59.12 101 VAL A O 1
ATOM 831 N N . LYS A 1 102 ? 22.478 11.314 -14.228 1.00 62.88 102 LYS A N 1
ATOM 832 C CA . LYS A 1 102 ? 23.908 11.025 -14.045 1.00 62.88 102 LYS A CA 1
ATOM 833 C C . LYS A 1 102 ? 24.282 10.927 -12.573 1.00 62.88 102 LYS A C 1
ATOM 835 O O . LYS A 1 102 ? 24.934 9.962 -12.195 1.00 62.88 102 LYS A O 1
ATOM 840 N N . ALA A 1 103 ? 23.870 11.891 -11.750 1.00 64.75 103 ALA A N 1
ATOM 841 C CA . ALA A 1 103 ? 24.178 11.895 -10.323 1.00 64.75 103 ALA A CA 1
ATOM 842 C C . ALA A 1 103 ? 23.644 10.633 -9.631 1.00 64.75 103 ALA A C 1
ATOM 844 O O . ALA A 1 103 ? 24.364 10.002 -8.865 1.00 64.75 103 ALA A O 1
ATOM 845 N N . TRP A 1 104 ? 22.415 10.214 -9.948 1.00 66.88 104 TRP A N 1
ATOM 846 C CA . TRP A 1 104 ? 21.865 8.959 -9.432 1.00 66.88 104 TRP A CA 1
ATOM 847 C C . TRP A 1 104 ? 22.636 7.723 -9.919 1.00 66.88 104 TRP A C 1
ATOM 849 O O . TRP A 1 104 ? 22.914 6.823 -9.127 1.00 66.88 104 TRP A O 1
ATOM 859 N N . LEU A 1 105 ? 23.019 7.680 -11.199 1.00 65.88 105 LEU A N 1
ATOM 860 C CA . LEU A 1 105 ? 23.806 6.577 -11.750 1.00 65.88 105 LEU A CA 1
ATOM 861 C C . LEU A 1 105 ? 25.192 6.483 -11.090 1.00 65.88 105 LEU A C 1
ATOM 863 O O . LEU A 1 105 ? 25.646 5.382 -10.785 1.00 65.88 105 LEU A O 1
ATOM 867 N N . PHE A 1 106 ? 25.842 7.621 -10.830 1.00 69.56 106 PHE A N 1
ATOM 868 C CA . PHE A 1 106 ? 27.110 7.679 -10.101 1.00 69.56 106 PHE A CA 1
ATOM 869 C C . PHE A 1 106 ? 26.954 7.257 -8.640 1.00 69.56 106 PHE A C 1
ATOM 871 O O . PHE A 1 106 ? 27.771 6.473 -8.168 1.00 69.56 106 PHE A O 1
ATOM 878 N N . ASP A 1 107 ? 25.895 7.683 -7.948 1.00 70.62 107 ASP A N 1
ATOM 879 C CA . ASP A 1 107 ? 25.610 7.219 -6.584 1.00 70.62 107 ASP A CA 1
ATOM 880 C C . ASP A 1 107 ? 25.388 5.700 -6.543 1.00 70.62 107 ASP A C 1
ATOM 882 O O . ASP A 1 107 ? 25.846 5.025 -5.623 1.00 70.62 107 ASP A O 1
ATOM 886 N N . LEU A 1 108 ? 24.700 5.141 -7.544 1.00 69.38 108 LEU A N 1
ATOM 887 C CA . LEU A 1 108 ? 24.498 3.698 -7.675 1.00 69.38 108 LEU A CA 1
ATOM 888 C C . LEU A 1 108 ? 25.827 2.969 -7.933 1.00 69.38 108 LEU A C 1
ATOM 890 O O . LEU A 1 108 ? 26.104 1.968 -7.272 1.00 69.38 108 LEU A O 1
ATOM 894 N N . LEU A 1 109 ? 26.657 3.468 -8.855 1.00 72.94 109 LEU A N 1
ATOM 895 C CA . LEU A 1 109 ? 27.968 2.896 -9.181 1.00 72.94 109 LEU A CA 1
ATOM 896 C C . LEU A 1 109 ? 28.926 2.951 -7.987 1.00 72.94 109 LEU A C 1
ATOM 898 O O . LEU A 1 109 ? 29.527 1.941 -7.635 1.00 72.94 109 LEU A O 1
ATOM 902 N N . TRP A 1 110 ? 29.041 4.102 -7.328 1.00 77.00 110 TRP A N 1
ATOM 903 C CA . TRP A 1 110 ? 30.046 4.352 -6.291 1.00 77.00 110 TRP A CA 1
ATOM 904 C C . TRP A 1 110 ? 29.655 3.847 -4.895 1.00 77.00 110 TRP A C 1
ATOM 906 O O . TRP A 1 110 ? 30.385 4.050 -3.920 1.00 77.00 110 TRP A O 1
ATOM 916 N N . ARG A 1 111 ? 28.512 3.163 -4.767 1.00 73.19 111 ARG A N 1
ATOM 917 C CA . ARG A 1 111 ? 28.143 2.476 -3.528 1.00 73.19 111 ARG A CA 1
ATOM 918 C C . ARG A 1 111 ? 29.092 1.316 -3.247 1.00 73.19 111 ARG A C 1
ATOM 920 O O . ARG A 1 111 ? 29.423 0.517 -4.115 1.00 73.19 111 ARG A O 1
ATOM 927 N N . TRP A 1 112 ? 29.497 1.212 -1.986 1.00 75.19 112 TRP A N 1
ATOM 928 C CA . TRP A 1 112 ? 30.359 0.134 -1.503 1.00 75.19 112 TRP A CA 1
ATOM 929 C C . TRP A 1 112 ? 29.665 -1.248 -1.674 1.00 75.19 112 TRP A C 1
ATOM 931 O O . TRP A 1 112 ? 28.495 -1.361 -1.297 1.00 75.19 112 TRP A O 1
ATOM 941 N N . PRO A 1 113 ? 30.339 -2.296 -2.208 1.00 74.25 113 PRO A N 1
ATOM 942 C CA . PRO A 1 113 ? 29.692 -3.537 -2.676 1.00 74.25 113 PRO A CA 1
ATOM 943 C C . PRO A 1 113 ? 28.831 -4.281 -1.644 1.00 74.25 113 PRO A C 1
ATOM 945 O O . PRO A 1 113 ? 27.795 -4.842 -1.982 1.00 74.25 113 PRO A O 1
ATOM 948 N N . TRP A 1 114 ? 29.222 -4.268 -0.370 1.00 77.00 114 TRP A N 1
ATOM 949 C CA . TRP A 1 114 ? 28.490 -4.908 0.741 1.00 77.00 114 TRP A CA 1
ATOM 950 C C . TRP A 1 114 ? 27.221 -4.157 1.165 1.00 77.00 114 TRP A C 1
ATOM 952 O O . TRP A 1 114 ? 26.454 -4.676 1.972 1.00 77.00 114 TRP A O 1
ATOM 962 N N . HIS A 1 115 ? 26.966 -2.963 0.625 1.00 75.25 115 HIS A N 1
ATOM 963 C CA . HIS A 1 115 ? 25.699 -2.246 0.803 1.00 75.25 115 HIS A CA 1
ATOM 964 C C . HIS A 1 115 ? 24.701 -2.499 -0.338 1.00 75.25 115 HIS A C 1
ATOM 966 O O . HIS A 1 115 ? 23.603 -1.943 -0.323 1.00 75.25 115 HIS A O 1
ATOM 972 N N . VAL A 1 116 ? 25.066 -3.309 -1.338 1.00 72.38 116 VAL A N 1
ATOM 973 C CA . VAL A 1 116 ? 24.187 -3.676 -2.452 1.00 72.38 116 VAL A CA 1
ATOM 974 C C . VAL A 1 116 ? 23.463 -4.985 -2.105 1.00 72.38 116 VAL A C 1
ATOM 976 O O . VAL A 1 116 ? 24.129 -5.988 -1.836 1.00 72.38 116 VAL A O 1
ATOM 979 N N . PRO A 1 117 ? 22.115 -5.025 -2.113 1.00 71.50 117 PRO A N 1
ATOM 980 C CA . PRO A 1 117 ? 21.383 -6.252 -1.816 1.00 71.50 117 PRO A CA 1
ATOM 981 C C . PRO A 1 117 ? 21.761 -7.385 -2.779 1.00 71.50 117 PRO A C 1
ATOM 983 O O . PRO A 1 117 ? 21.880 -7.184 -3.990 1.00 71.50 117 PRO A O 1
ATOM 986 N N . GLY A 1 118 ? 21.901 -8.609 -2.261 1.00 72.62 118 GLY A N 1
ATOM 987 C CA . GLY A 1 118 ? 22.391 -9.752 -3.047 1.00 72.62 118 GLY A CA 1
ATOM 988 C C . GLY A 1 118 ? 21.569 -10.054 -4.309 1.00 72.62 118 GLY A C 1
ATOM 989 O O . GLY A 1 118 ? 22.118 -10.524 -5.301 1.00 72.62 118 GLY A O 1
ATOM 990 N N . GLY A 1 119 ? 20.271 -9.726 -4.311 1.00 69.69 119 GLY A N 1
ATOM 991 C CA . GLY A 1 119 ? 19.392 -9.898 -5.472 1.00 69.69 119 GLY A CA 1
ATOM 992 C C . GLY A 1 119 ? 19.683 -8.953 -6.646 1.00 69.69 119 GLY A C 1
ATOM 993 O O . GLY A 1 119 ? 19.386 -9.316 -7.783 1.00 69.69 119 GLY A O 1
ATOM 994 N N . VAL A 1 120 ? 20.274 -7.781 -6.385 1.00 71.44 120 VAL A N 1
ATOM 995 C CA . VAL A 1 120 ? 20.616 -6.756 -7.394 1.00 71.44 120 VAL A CA 1
ATOM 996 C C . VAL A 1 120 ? 22.122 -6.639 -7.640 1.00 71.44 120 VAL A C 1
ATOM 998 O O . VAL A 1 120 ? 22.533 -6.033 -8.628 1.00 71.44 120 VAL A O 1
ATOM 1001 N N . LEU A 1 121 ? 22.951 -7.276 -6.807 1.00 78.38 121 LEU A N 1
ATOM 1002 C CA . LEU A 1 121 ? 24.408 -7.305 -6.953 1.00 78.38 121 LEU A CA 1
ATOM 1003 C C . LEU A 1 121 ? 24.880 -7.734 -8.360 1.00 78.38 121 LEU A C 1
ATOM 1005 O O . LEU A 1 121 ? 25.751 -7.056 -8.903 1.00 78.38 121 LEU A O 1
ATOM 1009 N N . PRO A 1 122 ? 24.305 -8.763 -9.023 1.00 77.19 122 PRO A N 1
ATOM 1010 C CA . PRO A 1 122 ? 24.703 -9.107 -10.390 1.00 77.19 122 PRO A CA 1
ATOM 1011 C C . PRO A 1 122 ? 24.442 -7.979 -11.395 1.00 77.19 122 PRO A C 1
ATOM 1013 O O . PRO A 1 122 ? 25.265 -7.738 -12.274 1.00 77.19 122 PRO A O 1
ATOM 1016 N N . ALA A 1 123 ? 23.323 -7.260 -11.254 1.00 72.44 123 ALA A N 1
ATOM 1017 C CA . ALA A 1 123 ? 23.010 -6.115 -12.106 1.00 72.44 123 ALA A CA 1
ATOM 1018 C C . ALA A 1 123 ? 23.986 -4.955 -11.864 1.00 72.44 123 ALA A C 1
ATOM 1020 O O . ALA A 1 123 ? 24.433 -4.323 -12.817 1.00 72.44 123 ALA A O 1
ATOM 1021 N N . TRP A 1 124 ? 24.371 -4.727 -10.607 1.00 77.56 124 TRP A N 1
ATOM 1022 C CA . TRP A 1 124 ? 25.380 -3.737 -10.235 1.00 77.56 124 TRP A CA 1
ATOM 1023 C C . TRP A 1 124 ? 26.772 -4.073 -10.799 1.00 77.56 124 TRP A C 1
ATOM 1025 O O . TRP A 1 124 ? 27.436 -3.198 -11.349 1.00 77.56 124 TRP A O 1
ATOM 1035 N N . ILE A 1 125 ? 27.189 -5.346 -10.760 1.00 81.06 125 ILE A N 1
ATOM 1036 C CA . ILE A 1 125 ? 28.444 -5.801 -11.385 1.00 81.06 125 ILE A CA 1
ATOM 1037 C C . ILE A 1 125 ? 28.401 -5.579 -12.899 1.00 81.06 125 ILE A C 1
ATOM 1039 O O . ILE A 1 125 ? 29.348 -5.041 -13.465 1.00 81.06 125 ILE A O 1
ATOM 1043 N N . VAL A 1 126 ? 27.303 -5.951 -13.564 1.00 77.12 126 VAL A N 1
ATOM 1044 C CA . VAL A 1 126 ? 27.138 -5.723 -15.010 1.00 77.12 126 VAL A CA 1
ATOM 1045 C C . VAL A 1 126 ? 27.182 -4.234 -15.341 1.00 77.12 126 VAL A C 1
ATOM 1047 O O . VAL A 1 126 ? 27.827 -3.854 -16.315 1.00 77.12 126 VAL A O 1
ATOM 1050 N N . LEU A 1 127 ? 26.568 -3.383 -14.517 1.00 76.69 127 LEU A N 1
ATOM 1051 C CA . LEU A 1 127 ? 26.639 -1.935 -14.683 1.00 76.69 127 LEU A CA 1
ATOM 1052 C C . LEU A 1 127 ? 28.093 -1.432 -14.610 1.00 76.69 127 LEU A C 1
ATOM 1054 O O . LEU A 1 127 ? 28.505 -0.636 -15.456 1.00 76.69 127 LEU A O 1
ATOM 1058 N N . TRP A 1 128 ? 28.894 -1.941 -13.668 1.00 79.56 128 TRP A N 1
ATOM 1059 C CA . TRP A 1 128 ? 30.327 -1.643 -13.577 1.00 79.56 128 TRP A CA 1
ATOM 1060 C C . TRP A 1 128 ? 31.117 -2.147 -14.780 1.00 79.56 128 TRP A C 1
ATOM 1062 O O . TRP A 1 128 ? 31.916 -1.396 -15.331 1.00 79.56 128 TRP A O 1
ATOM 1072 N N . LEU A 1 129 ? 30.877 -3.381 -15.226 1.00 80.56 129 LEU A N 1
ATOM 1073 C CA . LEU A 1 129 ? 31.537 -3.945 -16.405 1.00 80.56 129 LEU A CA 1
ATOM 1074 C C . LEU A 1 129 ? 31.239 -3.121 -17.660 1.00 80.56 129 LEU A C 1
ATOM 1076 O O . LEU A 1 129 ? 32.156 -2.828 -18.421 1.00 80.56 129 LEU A O 1
ATOM 1080 N N . ILE A 1 130 ? 29.986 -2.695 -17.847 1.00 74.75 130 ILE A N 1
ATOM 1081 C CA . ILE A 1 130 ? 29.592 -1.795 -18.938 1.00 74.75 130 ILE A CA 1
ATOM 1082 C C . ILE A 1 130 ? 30.316 -0.453 -18.805 1.00 74.75 130 ILE A C 1
ATOM 1084 O O . ILE A 1 130 ? 30.880 0.037 -19.778 1.00 74.75 130 ILE A O 1
ATOM 1088 N N . SER A 1 131 ? 30.348 0.124 -17.603 1.00 75.94 131 SER A N 1
ATOM 1089 C CA . SER A 1 131 ? 30.982 1.425 -17.352 1.00 75.94 131 SER A CA 1
ATOM 1090 C C . SER A 1 131 ? 32.490 1.383 -17.615 1.00 75.94 131 SER A C 1
ATOM 1092 O O . SER A 1 131 ? 33.032 2.274 -18.266 1.00 75.94 131 SER A O 1
ATOM 1094 N N . ILE A 1 132 ? 33.161 0.312 -17.184 1.00 80.94 132 ILE A N 1
ATOM 1095 C CA . ILE A 1 132 ? 34.581 0.058 -17.448 1.00 80.94 132 ILE A CA 1
ATOM 1096 C C . ILE A 1 132 ? 34.812 -0.179 -18.941 1.00 80.94 132 ILE A C 1
ATOM 1098 O O . ILE A 1 132 ? 35.737 0.399 -19.497 1.00 80.94 132 ILE A O 1
ATOM 1102 N N . ALA A 1 133 ? 33.975 -0.975 -19.611 1.00 73.38 133 ALA A N 1
ATOM 1103 C CA . ALA A 1 133 ? 34.106 -1.234 -21.044 1.00 73.38 133 ALA A CA 1
ATOM 1104 C C . ALA A 1 133 ? 33.948 0.047 -21.876 1.00 73.38 133 ALA A C 1
ATOM 1106 O O . ALA A 1 133 ? 34.734 0.280 -22.792 1.00 73.38 133 ALA A O 1
ATOM 1107 N N . VAL A 1 134 ? 32.986 0.908 -21.529 1.00 72.50 134 VAL A N 1
ATOM 1108 C CA . VAL A 1 134 ? 32.796 2.220 -22.166 1.00 72.50 134 VAL A CA 1
ATOM 1109 C C . VAL A 1 134 ? 33.973 3.153 -21.864 1.00 72.50 134 VAL A C 1
ATOM 1111 O O . VAL A 1 134 ? 34.483 3.805 -22.776 1.00 72.50 134 VAL A O 1
ATOM 1114 N N . GLY A 1 135 ? 34.450 3.193 -20.615 1.00 73.31 135 GLY A N 1
ATOM 1115 C CA . GLY A 1 135 ? 35.607 4.001 -20.218 1.00 73.31 135 GLY A CA 1
ATOM 1116 C C . GLY A 1 135 ? 36.896 3.579 -20.929 1.00 73.31 135 GLY A C 1
ATOM 1117 O O . GLY A 1 135 ? 37.580 4.414 -21.519 1.00 73.31 135 GLY A O 1
ATOM 1118 N N . LEU A 1 136 ? 37.193 2.277 -20.947 1.00 72.25 136 LEU A N 1
ATOM 1119 C CA . LEU A 1 136 ? 38.338 1.701 -21.656 1.00 72.25 136 LEU A CA 1
ATOM 1120 C C . LEU A 1 136 ? 38.210 1.882 -23.169 1.00 72.25 136 LEU A C 1
ATOM 1122 O O . LEU A 1 136 ? 39.184 2.259 -23.810 1.00 72.25 136 LEU A O 1
ATOM 1126 N N . GLY A 1 137 ? 37.020 1.671 -23.740 1.00 67.62 137 GLY A N 1
ATOM 1127 C CA . GLY A 1 137 ? 36.756 1.907 -25.160 1.00 67.62 137 GLY A CA 1
ATOM 1128 C C . GLY A 1 137 ? 37.012 3.361 -25.559 1.00 67.62 137 GLY A C 1
ATOM 1129 O O . GLY A 1 137 ? 37.663 3.614 -26.569 1.00 67.62 137 GLY A O 1
ATOM 1130 N N . SER A 1 138 ? 36.594 4.311 -24.720 1.00 67.12 138 SER A N 1
ATOM 1131 C CA . SER A 1 138 ? 36.863 5.741 -24.921 1.00 67.12 138 SER A CA 1
ATOM 1132 C C . SER A 1 138 ? 38.363 6.054 -24.829 1.00 67.12 138 SER A C 1
ATOM 1134 O O . SER A 1 138 ? 38.904 6.777 -25.664 1.00 67.12 138 SER A O 1
ATOM 1136 N N . LEU A 1 139 ? 39.077 5.456 -23.872 1.00 66.00 139 LEU A N 1
ATOM 1137 C CA . LEU A 1 139 ? 40.526 5.629 -23.725 1.00 66.00 139 LEU A CA 1
ATOM 1138 C C . LEU A 1 139 ? 41.303 5.059 -24.926 1.00 66.00 139 LEU A C 1
ATOM 1140 O O . LEU A 1 139 ? 42.224 5.696 -25.430 1.00 66.00 139 LEU A O 1
ATOM 1144 N N . VAL A 1 140 ? 40.885 3.896 -25.430 1.00 65.25 140 VAL A N 1
ATOM 1145 C CA . VAL A 1 140 ? 41.428 3.234 -26.629 1.00 65.25 140 VAL A CA 1
ATOM 1146 C C . VAL A 1 140 ? 41.244 4.092 -27.884 1.00 65.25 140 VAL A C 1
ATOM 1148 O O . VAL A 1 140 ? 42.096 4.057 -28.763 1.00 65.25 140 VAL A O 1
ATOM 1151 N N . THR A 1 141 ? 40.179 4.897 -27.972 1.00 61.03 141 THR A N 1
ATOM 1152 C CA . THR A 1 141 ? 40.009 5.858 -29.081 1.00 61.03 141 THR A CA 1
ATOM 1153 C C . THR A 1 141 ? 40.855 7.125 -28.940 1.00 61.03 141 THR A C 1
ATOM 1155 O O . THR A 1 141 ? 41.170 7.754 -29.946 1.00 61.03 141 THR A O 1
ATOM 1158 N N . LEU A 1 142 ? 41.237 7.499 -27.714 1.00 58.81 142 LEU A N 1
ATOM 1159 C CA . LEU A 1 142 ? 42.056 8.684 -27.434 1.00 58.81 142 LEU A CA 1
ATOM 1160 C C . LEU A 1 142 ? 43.559 8.417 -27.563 1.00 58.81 142 LEU A C 1
ATOM 1162 O O . LEU A 1 142 ? 44.329 9.352 -27.770 1.00 58.81 142 LEU A O 1
ATOM 1166 N N . VAL A 1 143 ? 43.984 7.157 -27.459 1.00 58.16 143 VAL A N 1
ATOM 1167 C CA . VAL A 1 143 ? 45.376 6.769 -27.678 1.00 58.16 143 VAL A CA 1
ATOM 1168 C C . VAL A 1 143 ? 45.491 6.109 -29.049 1.00 58.16 143 VAL A C 1
ATOM 1170 O O . VAL A 1 143 ? 44.883 5.059 -29.252 1.00 58.16 143 VAL A O 1
ATOM 1173 N N . PRO A 1 144 ? 46.285 6.641 -29.999 1.00 60.31 144 PRO A N 1
ATOM 1174 C CA . PRO A 1 144 ? 46.547 5.925 -31.238 1.00 60.31 144 PRO A CA 1
ATOM 1175 C C . PRO A 1 144 ? 47.188 4.582 -30.866 1.00 60.31 144 PRO A C 1
ATOM 1177 O O . PRO A 1 144 ? 48.314 4.530 -30.370 1.00 60.31 144 PRO A O 1
ATOM 1180 N N . LEU A 1 145 ? 46.468 3.472 -31.040 1.00 56.03 145 LEU A N 1
ATOM 1181 C CA . LEU A 1 145 ? 46.925 2.144 -30.598 1.00 56.03 145 LEU A CA 1
ATOM 1182 C C . LEU A 1 145 ? 48.268 1.734 -31.226 1.00 56.03 145 LEU A C 1
ATOM 1184 O O . LEU A 1 145 ? 49.005 0.932 -30.652 1.00 56.03 145 LEU A O 1
ATOM 1188 N N . ALA A 1 146 ? 48.602 2.338 -32.371 1.00 53.69 146 ALA A N 1
ATOM 1189 C CA . ALA A 1 146 ? 49.906 2.266 -33.017 1.00 53.69 146 ALA A CA 1
ATOM 1190 C C . ALA A 1 146 ? 51.061 2.702 -32.090 1.00 53.69 146 ALA A C 1
ATOM 1192 O O . ALA A 1 146 ? 52.078 2.020 -32.031 1.00 53.69 146 ALA A O 1
ATOM 1193 N N . THR A 1 147 ? 50.887 3.775 -31.313 1.00 55.81 147 THR A N 1
ATOM 1194 C CA . THR A 1 147 ? 51.893 4.298 -30.367 1.00 55.81 147 THR A CA 1
ATOM 1195 C C . THR A 1 147 ? 51.999 3.487 -29.071 1.00 55.81 147 THR A C 1
ATOM 1197 O O . THR A 1 147 ? 53.095 3.326 -28.546 1.00 55.81 147 THR A O 1
ATOM 1200 N N . LEU A 1 148 ? 50.896 2.922 -28.562 1.00 56.00 148 LEU A N 1
ATOM 1201 C CA . LEU A 1 148 ? 50.909 2.121 -27.325 1.00 56.00 148 LEU A CA 1
ATOM 1202 C C . LEU A 1 148 ? 51.593 0.761 -27.520 1.00 56.00 148 LEU A C 1
ATOM 1204 O O . LEU A 1 148 ? 52.408 0.351 -26.695 1.00 56.00 148 LEU A O 1
ATOM 1208 N N . ARG A 1 149 ? 51.303 0.073 -28.635 1.00 53.41 149 ARG A N 1
ATOM 1209 C CA . ARG A 1 149 ? 51.955 -1.201 -28.979 1.00 53.41 149 ARG A CA 1
ATOM 1210 C C . ARG A 1 149 ? 53.455 -1.017 -29.223 1.00 53.41 149 ARG A C 1
ATOM 1212 O O . ARG A 1 149 ? 54.240 -1.836 -28.755 1.00 53.41 149 ARG A O 1
ATOM 1219 N N . ALA A 1 150 ? 53.828 0.064 -29.908 1.00 55.12 150 ALA A N 1
ATOM 1220 C CA . ALA A 1 150 ? 55.212 0.393 -30.236 1.00 55.12 150 ALA A CA 1
ATOM 1221 C C . ALA A 1 150 ? 56.064 0.834 -29.035 1.00 55.12 150 ALA A C 1
ATOM 1223 O O . ALA A 1 150 ? 57.273 0.900 -29.189 1.00 55.12 150 ALA A O 1
ATOM 1224 N N . CYS A 1 151 ? 55.466 1.142 -27.876 1.00 57.00 151 CYS A N 1
ATOM 1225 C CA . CYS A 1 151 ? 56.205 1.511 -26.661 1.00 57.00 151 CYS A CA 1
ATOM 1226 C C . CYS A 1 151 ? 56.128 0.468 -25.532 1.00 57.00 151 CYS A C 1
ATOM 1228 O O . CYS A 1 151 ? 56.955 0.513 -24.626 1.00 57.00 151 CYS A O 1
ATOM 1230 N N . LEU A 1 152 ? 55.159 -0.461 -25.546 1.00 57.91 152 LEU A N 1
ATOM 1231 C CA . LEU A 1 152 ? 55.057 -1.522 -24.529 1.00 57.91 152 LEU A CA 1
ATOM 1232 C C . LEU A 1 152 ? 55.870 -2.781 -24.861 1.00 57.91 152 LEU A C 1
ATOM 1234 O O . LEU A 1 152 ? 56.287 -3.475 -23.938 1.00 57.91 152 LEU A O 1
ATOM 1238 N N . PHE A 1 153 ? 56.068 -3.096 -26.145 1.00 61.41 153 PHE A N 1
ATOM 1239 C CA . PHE A 1 153 ? 56.709 -4.351 -26.573 1.00 61.41 153 PHE A CA 1
ATOM 1240 C C . PHE A 1 153 ? 57.970 -4.167 -27.421 1.00 61.41 153 PHE A C 1
ATOM 1242 O O . PHE A 1 153 ? 58.783 -5.083 -27.465 1.00 61.41 153 PHE A O 1
ATOM 1249 N N . ASP A 1 154 ? 58.161 -2.995 -28.024 1.00 53.97 154 ASP A N 1
ATOM 1250 C CA . ASP A 1 154 ? 59.417 -2.592 -28.655 1.00 53.97 154 ASP A CA 1
ATOM 1251 C C . ASP A 1 154 ? 59.888 -1.293 -27.994 1.00 53.97 154 ASP A C 1
ATOM 1253 O O . ASP A 1 154 ? 59.078 -0.457 -27.592 1.00 53.97 154 ASP A O 1
ATOM 1257 N N . ALA A 1 155 ? 61.199 -1.127 -27.816 1.00 55.47 155 ALA A N 1
ATOM 1258 C CA . ALA A 1 155 ? 61.761 0.129 -27.328 1.00 55.47 155 ALA A CA 1
ATOM 1259 C C . ALA A 1 155 ? 61.375 1.228 -28.322 1.00 55.47 155 ALA A C 1
ATOM 1261 O O . ALA A 1 155 ? 61.833 1.139 -29.455 1.00 55.47 155 ALA A O 1
ATOM 1262 N N . CYS A 1 156 ? 60.528 2.189 -27.909 1.00 50.53 156 CYS A N 1
ATOM 1263 C CA . CYS A 1 156 ? 59.867 3.208 -28.743 1.00 50.53 156 CYS A CA 1
ATOM 1264 C C . CYS A 1 156 ? 60.689 3.578 -29.996 1.00 50.53 156 CYS A C 1
ATOM 1266 O O . CYS A 1 156 ? 61.499 4.507 -29.983 1.00 50.53 156 CYS A O 1
ATOM 1268 N N . ALA A 1 157 ? 60.509 2.812 -31.074 1.00 46.09 157 ALA A N 1
ATOM 1269 C CA . ALA A 1 157 ? 61.328 2.928 -32.267 1.00 46.09 157 ALA A CA 1
ATOM 1270 C C . ALA A 1 157 ? 60.627 3.884 -33.224 1.00 46.09 157 ALA A C 1
ATOM 1272 O O . ALA A 1 157 ? 59.467 3.700 -33.586 1.00 46.09 157 ALA A O 1
ATOM 1273 N N . THR A 1 158 ? 61.355 4.910 -33.645 1.00 52.06 158 THR A N 1
ATOM 1274 C CA . THR A 1 158 ? 60.943 6.012 -34.524 1.00 52.06 158 THR A CA 1
ATOM 1275 C C . THR A 1 158 ? 60.689 5.594 -35.983 1.00 52.06 158 THR A C 1
ATOM 1277 O O . THR A 1 158 ? 60.872 6.398 -36.894 1.00 52.06 158 THR A O 1
ATOM 1280 N N . GLN A 1 159 ? 60.268 4.352 -36.240 1.00 49.81 159 GLN A N 1
ATOM 1281 C CA . GLN A 1 159 ? 59.982 3.866 -37.592 1.00 49.81 159 GLN A CA 1
ATOM 1282 C C . GLN A 1 159 ? 58.479 3.959 -37.912 1.00 49.81 159 GLN A C 1
ATOM 1284 O O . GLN A 1 159 ? 57.646 3.592 -37.078 1.00 49.81 159 GLN A O 1
ATOM 1289 N N . PRO A 1 160 ? 58.104 4.444 -39.111 1.00 48.47 160 PRO A N 1
ATOM 1290 C CA . PRO A 1 160 ? 56.712 4.580 -39.514 1.00 48.47 160 PRO A CA 1
ATOM 1291 C C . PRO A 1 160 ? 56.074 3.192 -39.621 1.00 48.47 160 PRO A C 1
ATOM 1293 O O . PRO A 1 160 ? 56.577 2.310 -40.313 1.00 48.47 160 PRO A O 1
ATOM 1296 N N . VAL A 1 161 ? 54.962 3.000 -38.910 1.00 52.25 161 VAL A N 1
ATOM 1297 C CA . VAL A 1 161 ? 54.218 1.737 -38.846 1.00 52.25 161 VAL A CA 1
ATOM 1298 C C . VAL A 1 161 ? 53.839 1.283 -40.259 1.00 52.25 161 VAL A C 1
ATOM 1300 O O . VAL A 1 161 ? 52.953 1.853 -40.897 1.00 52.25 161 VAL A O 1
ATOM 1303 N N . ALA A 1 162 ? 54.525 0.253 -40.756 1.00 50.16 162 ALA A N 1
ATOM 1304 C CA . ALA A 1 162 ? 54.267 -0.336 -42.060 1.00 50.16 162 ALA A CA 1
ATOM 1305 C C . ALA A 1 162 ? 52.917 -1.076 -42.044 1.00 50.16 162 ALA A C 1
ATOM 1307 O O . ALA A 1 162 ? 52.744 -2.079 -41.354 1.00 50.16 162 ALA A O 1
ATOM 1308 N N . SER A 1 163 ? 51.972 -0.566 -42.836 1.00 54.53 163 SER A N 1
ATOM 1309 C CA . SER A 1 163 ? 50.601 -1.053 -43.064 1.00 54.53 163 SER A CA 1
ATOM 1310 C C . SER A 1 163 ? 49.690 -1.102 -41.817 1.00 54.53 163 SER A C 1
ATOM 1312 O O . SER A 1 163 ? 49.786 -2.015 -40.994 1.00 54.53 163 SER A O 1
ATOM 1314 N N . PRO A 1 164 ? 48.740 -0.157 -41.659 1.00 55.06 164 PRO A N 1
ATOM 1315 C CA . PRO A 1 164 ? 47.734 -0.266 -40.613 1.00 55.06 164 PRO A CA 1
ATOM 1316 C C . PRO A 1 164 ? 46.827 -1.460 -40.933 1.00 55.06 164 PRO A C 1
ATOM 1318 O O . PRO A 1 164 ? 46.053 -1.429 -41.886 1.00 55.06 164 PRO A O 1
ATOM 1321 N N . ASN A 1 165 ? 46.934 -2.532 -40.149 1.00 61.03 165 ASN A N 1
ATOM 1322 C CA . ASN A 1 165 ? 46.046 -3.684 -40.260 1.00 61.03 165 ASN A CA 1
ATOM 1323 C C . ASN A 1 165 ? 44.589 -3.210 -40.078 1.00 61.03 165 ASN A C 1
ATOM 1325 O O . ASN A 1 165 ? 44.226 -2.751 -38.994 1.00 61.03 165 ASN A O 1
ATOM 1329 N N . LEU A 1 166 ? 43.782 -3.310 -41.143 1.00 61.19 166 LEU A N 1
ATOM 1330 C CA . LEU A 1 166 ? 42.415 -2.778 -41.251 1.00 61.19 166 LEU A CA 1
ATOM 1331 C C . LEU A 1 166 ? 41.507 -3.205 -40.083 1.00 61.19 166 LEU A C 1
ATOM 1333 O O . LEU A 1 166 ? 40.672 -2.427 -39.620 1.00 61.19 166 LEU A O 1
ATOM 1337 N N . LEU A 1 167 ? 41.706 -4.422 -39.562 1.00 61.25 167 LEU A N 1
ATOM 1338 C CA . LEU A 1 167 ? 40.993 -4.934 -38.387 1.00 61.25 167 LEU A CA 1
ATOM 1339 C C . LEU A 1 167 ? 41.246 -4.085 -37.134 1.00 61.25 167 LEU A C 1
ATOM 1341 O O . LEU A 1 167 ? 40.323 -3.845 -36.361 1.00 61.25 167 LEU A O 1
ATOM 1345 N N . TRP A 1 168 ? 42.476 -3.611 -36.939 1.00 55.19 168 TRP A N 1
ATOM 1346 C CA . TRP A 1 168 ? 42.886 -2.873 -35.743 1.00 55.19 168 TRP A CA 1
ATOM 1347 C C . TRP A 1 168 ? 42.727 -1.356 -35.884 1.00 55.19 168 TRP A C 1
ATOM 1349 O O . TRP A 1 168 ? 42.446 -0.692 -34.890 1.00 55.19 168 TRP A O 1
ATOM 1359 N N . SER A 1 169 ? 42.884 -0.805 -37.091 1.00 58.41 169 SER A N 1
ATOM 1360 C CA . SER A 1 169 ? 42.770 0.640 -37.348 1.00 58.41 169 SER A CA 1
ATOM 1361 C C . SER A 1 169 ? 41.341 1.112 -37.622 1.00 58.41 169 SER A C 1
ATOM 1363 O O . SER A 1 169 ? 41.025 2.262 -37.331 1.00 58.41 169 SER A O 1
ATOM 1365 N N . VAL A 1 170 ? 40.476 0.244 -38.158 1.00 64.00 170 VAL A N 1
ATOM 1366 C CA . VAL A 1 170 ? 39.095 0.594 -38.537 1.00 64.00 170 VAL A CA 1
ATOM 1367 C C . VAL A 1 170 ? 38.085 -0.344 -37.883 1.00 64.00 170 VAL A C 1
ATOM 1369 O O . VAL A 1 170 ? 37.110 0.122 -37.298 1.00 64.00 170 VAL A O 1
ATOM 1372 N N . GLY A 1 171 ? 38.336 -1.657 -37.922 1.00 69.19 171 GLY A N 1
ATOM 1373 C CA . GLY A 1 171 ? 37.404 -2.666 -37.411 1.00 69.19 171 GLY A CA 1
ATOM 1374 C C . GLY A 1 171 ? 37.108 -2.529 -35.915 1.00 69.19 171 GLY A C 1
ATOM 1375 O O . GLY A 1 171 ? 35.945 -2.437 -35.524 1.00 69.19 171 GLY A O 1
ATOM 1376 N N . LEU A 1 172 ? 38.147 -2.473 -35.075 1.00 67.94 172 LEU A N 1
ATOM 1377 C CA . LEU A 1 172 ? 37.987 -2.376 -33.622 1.00 67.94 172 LEU A CA 1
ATOM 1378 C C . LEU A 1 172 ? 37.351 -1.039 -33.180 1.00 67.94 172 LEU A C 1
ATOM 1380 O O . LEU A 1 172 ? 36.394 -1.106 -32.410 1.00 67.94 172 LEU A O 1
ATOM 1384 N N . PRO A 1 173 ? 37.766 0.146 -33.683 1.00 68.81 173 PRO A N 1
ATOM 1385 C CA . PRO A 1 173 ? 37.082 1.409 -33.386 1.00 68.81 173 PRO A CA 1
ATOM 1386 C C . PRO A 1 173 ? 35.627 1.472 -33.877 1.00 68.81 173 PRO A C 1
ATOM 1388 O O . PRO A 1 173 ? 34.769 2.015 -33.183 1.00 68.81 173 PRO A O 1
ATOM 1391 N N . MET A 1 174 ? 35.307 0.902 -35.048 1.00 70.12 174 MET A N 1
ATOM 1392 C CA . MET A 1 174 ? 33.911 0.810 -35.504 1.00 70.12 174 MET A CA 1
ATOM 1393 C C . MET A 1 174 ? 33.084 -0.098 -34.597 1.00 70.12 174 MET A C 1
ATOM 1395 O O . MET A 1 174 ? 31.950 0.246 -34.271 1.00 70.12 174 MET A O 1
ATOM 1399 N N . LEU A 1 175 ? 33.633 -1.239 -34.173 1.00 74.12 175 LEU A N 1
ATOM 1400 C CA . LEU A 1 175 ? 32.945 -2.160 -33.274 1.00 74.12 175 LEU A CA 1
ATOM 1401 C C . LEU A 1 175 ? 32.723 -1.530 -31.894 1.00 74.12 175 LEU A C 1
ATOM 1403 O O . LEU A 1 175 ? 31.619 -1.625 -31.366 1.00 74.12 175 LEU A O 1
ATOM 1407 N N . THR A 1 176 ? 33.722 -0.850 -31.320 1.00 71.25 176 THR A N 1
ATOM 1408 C CA . THR A 1 176 ? 33.556 -0.140 -30.040 1.00 71.25 176 THR A CA 1
ATOM 1409 C C . THR A 1 176 ? 32.575 1.020 -30.164 1.00 71.25 176 THR A C 1
ATOM 1411 O O . THR A 1 176 ? 31.750 1.199 -29.269 1.00 71.25 176 THR A O 1
ATOM 1414 N N . GLY A 1 177 ? 32.601 1.765 -31.273 1.00 72.50 177 GLY A N 1
ATOM 1415 C CA . GLY A 1 177 ? 31.630 2.816 -31.575 1.00 72.50 177 GLY A CA 1
ATOM 1416 C C . GLY A 1 177 ? 30.203 2.276 -31.696 1.00 72.50 177 GLY A C 1
ATOM 1417 O O . GLY A 1 177 ? 29.290 2.808 -31.068 1.00 72.50 177 GLY A O 1
ATOM 1418 N N . LEU A 1 178 ? 30.013 1.170 -32.422 1.00 76.81 178 LEU A N 1
ATOM 1419 C CA . LEU A 1 178 ? 28.717 0.508 -32.584 1.00 76.81 178 LEU A CA 1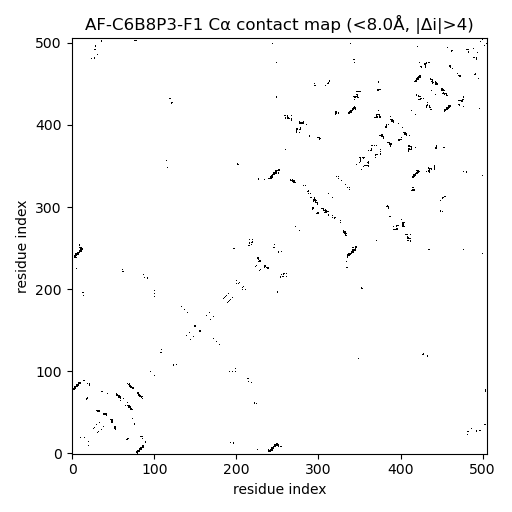
ATOM 1420 C C . LEU A 1 178 ? 28.199 -0.053 -31.254 1.00 76.81 178 LEU A C 1
ATOM 1422 O O . LEU A 1 178 ? 27.046 0.178 -30.900 1.00 76.81 178 LEU A O 1
ATOM 1426 N N . VAL A 1 179 ? 29.048 -0.744 -30.489 1.00 77.00 179 VAL A N 1
ATOM 1427 C CA . VAL A 1 179 ? 28.702 -1.262 -29.156 1.00 77.00 179 VAL A CA 1
ATOM 1428 C C . VAL A 1 179 ? 28.357 -0.116 -28.206 1.00 77.00 179 VAL A C 1
ATOM 1430 O O . VAL A 1 179 ? 27.352 -0.198 -27.507 1.00 77.00 179 VAL A O 1
ATOM 1433 N N . SER A 1 180 ? 29.119 0.979 -28.218 1.00 71.75 180 SER A N 1
ATOM 1434 C CA . SER A 1 180 ? 28.831 2.165 -27.400 1.00 71.75 180 SER A CA 1
ATOM 1435 C C . SER A 1 180 ? 27.529 2.845 -27.812 1.00 71.75 180 SER A C 1
ATOM 1437 O O . SER A 1 180 ? 26.800 3.318 -26.947 1.00 71.75 180 SER A O 1
ATOM 1439 N N . LEU A 1 181 ? 27.193 2.857 -29.105 1.00 73.56 181 LEU A N 1
ATOM 1440 C CA . LEU A 1 181 ? 25.926 3.388 -29.605 1.00 73.56 181 LEU A CA 1
ATOM 1441 C C . LEU A 1 181 ? 24.747 2.503 -29.188 1.00 73.56 181 LEU A C 1
ATOM 1443 O O . LEU A 1 181 ? 23.738 3.023 -28.724 1.00 73.56 181 LEU A O 1
ATOM 1447 N N . VAL A 1 182 ? 24.882 1.177 -29.275 1.00 73.88 182 VAL A N 1
ATOM 1448 C CA . VAL A 1 182 ? 23.855 0.223 -28.824 1.00 73.88 182 VAL A CA 1
ATOM 1449 C C . VAL A 1 182 ? 23.665 0.295 -27.308 1.00 73.88 182 VAL A C 1
ATOM 1451 O O . VAL A 1 182 ? 22.531 0.385 -26.841 1.00 73.88 182 VAL A O 1
ATOM 1454 N N . ILE A 1 183 ? 24.753 0.315 -26.532 1.00 69.62 183 ILE A N 1
ATOM 1455 C CA . ILE A 1 183 ? 24.710 0.492 -25.075 1.00 69.62 183 ILE A CA 1
ATOM 1456 C C . ILE A 1 183 ? 24.118 1.859 -24.735 1.00 69.62 183 ILE A C 1
ATOM 1458 O O . ILE A 1 183 ? 23.239 1.939 -23.887 1.00 69.62 183 ILE A O 1
ATOM 1462 N N . GLY A 1 184 ? 24.546 2.926 -25.409 1.00 67.00 184 GLY A N 1
ATOM 1463 C CA . GLY A 1 184 ? 24.045 4.283 -25.207 1.00 67.00 184 GLY A CA 1
ATOM 1464 C C . GLY A 1 184 ? 22.552 4.402 -25.502 1.00 67.00 184 GLY A C 1
ATOM 1465 O O . GLY A 1 184 ? 21.825 4.971 -24.694 1.00 67.00 184 GLY A O 1
ATOM 1466 N N . ALA A 1 185 ? 22.079 3.805 -26.599 1.00 66.75 185 ALA A N 1
ATOM 1467 C CA . ALA A 1 185 ? 20.665 3.745 -26.961 1.00 66.75 185 ALA A CA 1
ATOM 1468 C C . ALA A 1 185 ? 19.849 2.896 -25.973 1.00 66.75 185 ALA A C 1
ATOM 1470 O O . ALA A 1 185 ? 18.736 3.272 -25.604 1.00 66.75 185 ALA A O 1
ATOM 1471 N N . PHE A 1 186 ? 20.402 1.775 -25.501 1.00 65.75 186 PHE A N 1
ATOM 1472 C CA . PHE A 1 186 ? 19.786 0.952 -24.461 1.00 65.75 186 PHE A CA 1
ATOM 1473 C C . PHE A 1 186 ? 19.691 1.711 -23.130 1.00 65.75 186 PHE A C 1
ATOM 1475 O O . PHE A 1 186 ? 18.622 1.772 -22.532 1.00 65.75 186 PHE A O 1
ATOM 1482 N N . VAL A 1 187 ? 20.770 2.355 -22.682 1.00 63.41 187 VAL A N 1
ATOM 1483 C CA . VAL A 1 187 ? 20.795 3.177 -21.463 1.00 63.41 187 VAL A CA 1
ATOM 1484 C C . VAL A 1 187 ? 19.806 4.338 -21.588 1.00 63.41 187 VAL A C 1
ATOM 1486 O O . VAL A 1 187 ? 18.991 4.541 -20.690 1.00 63.41 187 VAL A O 1
ATOM 1489 N N . SER A 1 188 ? 19.820 5.072 -22.703 1.00 59.06 188 SER A N 1
ATOM 1490 C CA . SER A 1 188 ? 18.957 6.241 -22.885 1.00 59.06 188 SER A CA 1
ATOM 1491 C C . SER A 1 188 ? 17.477 5.873 -22.978 1.00 59.06 188 SER A C 1
ATOM 1493 O O . SER A 1 188 ? 16.641 6.533 -22.370 1.00 59.06 188 SER A O 1
ATOM 1495 N N . THR A 1 189 ? 17.137 4.797 -23.685 1.00 58.22 189 THR A N 1
ATOM 1496 C CA . THR A 1 189 ? 15.736 4.445 -23.954 1.00 58.22 189 THR A CA 1
ATOM 1497 C C . THR A 1 189 ? 15.147 3.558 -22.858 1.00 58.22 189 THR A C 1
ATOM 1499 O O . THR A 1 189 ? 13.979 3.707 -22.506 1.00 58.22 189 THR A O 1
ATOM 1502 N N . PHE A 1 190 ? 15.939 2.639 -22.299 1.00 56.72 190 PHE A N 1
ATOM 1503 C CA . PHE A 1 190 ? 15.484 1.675 -21.297 1.00 56.72 190 PHE A CA 1
ATOM 1504 C C . PHE A 1 190 ? 15.778 2.145 -19.867 1.00 56.72 190 PHE A C 1
ATOM 1506 O O . PHE A 1 190 ? 14.862 2.200 -19.054 1.00 56.72 190 PHE A O 1
ATOM 1513 N N . LEU A 1 191 ? 17.008 2.553 -19.526 1.00 56.69 191 LEU A N 1
ATOM 1514 C CA . LEU A 1 191 ? 17.294 2.962 -18.140 1.00 56.69 191 LEU A CA 1
ATOM 1515 C C . LEU A 1 191 ? 16.639 4.301 -17.776 1.00 56.69 191 LEU A C 1
ATOM 1517 O O . LEU A 1 191 ? 16.062 4.402 -16.697 1.00 56.69 191 LEU A O 1
ATOM 1521 N N . LEU A 1 192 ? 16.653 5.308 -18.658 1.00 56.91 192 LEU A N 1
ATOM 1522 C CA . LEU A 1 192 ? 16.060 6.615 -18.326 1.00 56.91 192 LEU A CA 1
ATOM 1523 C C . LEU A 1 192 ? 14.537 6.556 -18.223 1.00 56.91 192 LEU A C 1
ATOM 1525 O O . LEU A 1 192 ? 13.976 7.092 -17.271 1.00 56.91 192 LEU A O 1
ATOM 1529 N N . LYS A 1 193 ? 13.872 5.874 -19.164 1.00 55.19 193 LYS A N 1
ATOM 1530 C CA . LYS A 1 193 ? 12.406 5.793 -19.190 1.00 55.19 193 LYS A CA 1
ATOM 1531 C C . LYS A 1 193 ? 11.841 4.945 -18.046 1.00 55.19 193 LYS A C 1
ATOM 1533 O O . LYS A 1 193 ? 10.771 5.262 -17.543 1.00 55.19 193 LYS A O 1
ATOM 1538 N N . TYR A 1 194 ? 12.545 3.888 -17.629 1.00 55.34 194 TYR A N 1
ATOM 1539 C CA . TYR A 1 194 ? 12.052 2.969 -16.595 1.00 55.34 194 TYR A CA 1
ATOM 1540 C C . TYR A 1 194 ? 12.560 3.294 -15.181 1.00 55.34 194 TYR A C 1
ATOM 1542 O O . TYR A 1 194 ? 11.807 3.139 -14.224 1.00 55.34 194 TYR A O 1
ATOM 1550 N N . PHE A 1 195 ? 13.807 3.754 -15.021 1.00 57.31 195 PHE A N 1
ATOM 1551 C CA . PHE A 1 195 ? 14.406 4.016 -13.701 1.00 57.31 195 PHE A CA 1
ATOM 1552 C C . PHE A 1 195 ? 14.535 5.505 -13.352 1.00 57.31 195 PHE A C 1
ATOM 1554 O O . PHE A 1 195 ? 14.744 5.832 -12.183 1.00 57.31 195 PHE A O 1
ATOM 1561 N N . GLY A 1 196 ? 14.374 6.418 -14.318 1.00 56.09 196 GLY A N 1
ATOM 1562 C CA . GLY A 1 196 ? 14.509 7.862 -14.091 1.00 56.09 196 GLY A CA 1
ATOM 1563 C C . GLY A 1 196 ? 13.489 8.438 -13.101 1.00 56.09 196 GLY A C 1
ATOM 1564 O O . GLY A 1 196 ? 13.839 9.304 -12.297 1.00 56.09 196 GLY A O 1
ATOM 1565 N N . ASP A 1 197 ? 12.249 7.938 -13.108 1.00 57.16 197 ASP A N 1
ATOM 1566 C CA . ASP A 1 197 ? 11.197 8.367 -12.169 1.00 57.16 197 ASP A CA 1
ATOM 1567 C C . ASP A 1 197 ? 11.424 7.819 -10.756 1.00 57.16 197 ASP A C 1
ATOM 1569 O O . ASP A 1 197 ? 11.266 8.544 -9.770 1.00 57.16 197 ASP A O 1
ATOM 1573 N N . VAL A 1 198 ? 11.877 6.563 -10.654 1.00 59.97 198 VAL A N 1
ATOM 1574 C CA . VAL A 1 198 ? 12.219 5.918 -9.375 1.00 59.97 198 VAL A CA 1
ATOM 1575 C C . VAL A 1 198 ? 13.349 6.678 -8.693 1.00 59.97 198 VAL A C 1
ATOM 1577 O O . VAL A 1 198 ? 13.233 7.043 -7.524 1.00 59.97 198 VAL A O 1
ATOM 1580 N N . ALA A 1 199 ? 14.414 6.978 -9.439 1.00 58.50 199 ALA A N 1
ATOM 1581 C CA . ALA A 1 199 ? 15.554 7.748 -8.961 1.00 58.50 199 ALA A CA 1
ATOM 1582 C C . ALA A 1 199 ? 15.141 9.107 -8.371 1.00 58.50 199 ALA A C 1
ATOM 1584 O O . ALA A 1 199 ? 15.590 9.468 -7.284 1.00 58.50 199 ALA A O 1
ATOM 1585 N N . ARG A 1 200 ? 14.255 9.842 -9.056 1.00 60.34 200 ARG A N 1
ATOM 1586 C CA . ARG A 1 200 ? 13.819 11.183 -8.637 1.00 60.34 200 ARG A CA 1
ATOM 1587 C C . ARG A 1 200 ? 12.905 11.183 -7.422 1.00 60.34 200 ARG A C 1
ATOM 1589 O O . ARG A 1 200 ? 13.053 12.052 -6.567 1.00 60.34 200 ARG A O 1
ATOM 1596 N N . TYR A 1 201 ? 11.962 10.247 -7.337 1.00 58.06 201 TYR A N 1
ATOM 1597 C CA . TYR A 1 201 ? 11.057 10.203 -6.189 1.00 58.06 201 TYR A CA 1
ATOM 1598 C C . TYR A 1 201 ? 11.782 9.747 -4.921 1.00 58.06 201 TYR A C 1
ATOM 1600 O O . TYR A 1 201 ? 11.547 10.265 -3.832 1.00 58.06 201 TYR A O 1
ATOM 1608 N N . VAL A 1 202 ? 12.683 8.779 -5.061 1.00 59.50 202 VAL A N 1
ATOM 1609 C CA . VAL A 1 202 ? 13.385 8.178 -3.931 1.00 59.50 202 VAL A CA 1
ATOM 1610 C C . VAL A 1 202 ? 14.486 9.105 -3.401 1.00 59.50 202 VAL A C 1
ATOM 1612 O O . VAL A 1 202 ? 14.638 9.245 -2.185 1.00 59.50 202 VAL A O 1
ATOM 1615 N N . LYS A 1 203 ? 15.212 9.804 -4.283 1.00 58.50 203 LYS A N 1
ATOM 1616 C CA . LYS A 1 203 ? 16.281 10.718 -3.873 1.00 58.50 203 LYS A CA 1
ATOM 1617 C C . LYS A 1 203 ? 15.700 12.012 -3.297 1.00 58.50 203 LYS A C 1
ATOM 1619 O O . LYS A 1 203 ? 14.961 12.743 -3.955 1.00 58.50 203 LYS A O 1
ATOM 1624 N N . ALA A 1 204 ? 16.033 12.301 -2.042 1.00 53.53 204 ALA A N 1
ATOM 1625 C CA . ALA A 1 204 ? 15.617 13.512 -1.334 1.00 53.53 204 ALA A CA 1
ATOM 1626 C C . ALA A 1 204 ? 16.459 14.740 -1.738 1.00 53.53 204 ALA A C 1
ATOM 1628 O O . ALA A 1 204 ? 16.971 15.452 -0.878 1.00 53.53 204 ALA A O 1
ATOM 1629 N N . ASP A 1 205 ? 16.619 14.985 -3.041 1.00 53.69 205 ASP A N 1
ATOM 1630 C CA . ASP A 1 205 ? 17.305 16.187 -3.516 1.00 53.69 205 ASP A CA 1
ATOM 1631 C C . ASP A 1 205 ? 16.397 17.417 -3.331 1.00 53.69 205 ASP A C 1
ATOM 1633 O O . ASP A 1 205 ? 15.200 17.329 -3.636 1.00 53.69 205 ASP A O 1
ATOM 1637 N N . PRO A 1 206 ? 16.926 18.577 -2.886 1.00 52.12 206 PRO A N 1
ATOM 1638 C CA . PRO A 1 206 ? 16.135 19.787 -2.635 1.00 52.12 206 PRO A CA 1
ATOM 1639 C C . PRO A 1 206 ? 15.163 20.196 -3.762 1.00 52.12 206 PRO A C 1
ATOM 1641 O O . PRO A 1 206 ? 14.029 20.557 -3.442 1.00 52.12 206 PRO A O 1
ATOM 1644 N N . PRO A 1 207 ? 15.505 20.073 -5.066 1.00 57.38 207 PRO A N 1
ATOM 1645 C CA . PRO A 1 207 ? 14.573 20.372 -6.159 1.00 57.38 207 PRO A CA 1
ATOM 1646 C C . PRO A 1 207 ? 13.349 19.441 -6.227 1.00 57.38 207 PRO A C 1
ATOM 1648 O O . PRO A 1 207 ? 12.295 19.841 -6.719 1.00 57.38 207 PRO A O 1
ATOM 1651 N N . ASN A 1 208 ? 13.457 18.209 -5.717 1.00 64.75 208 ASN A N 1
ATOM 1652 C CA . ASN A 1 208 ? 12.399 17.195 -5.781 1.00 64.75 208 ASN A CA 1
ATOM 1653 C C . ASN A 1 208 ? 11.469 17.228 -4.557 1.00 64.75 208 ASN A C 1
ATOM 1655 O O . ASN A 1 208 ? 10.384 16.645 -4.601 1.00 64.75 208 ASN A O 1
ATOM 1659 N N . VAL A 1 209 ? 11.850 17.916 -3.473 1.00 71.81 209 VAL A N 1
ATOM 1660 C CA . VAL A 1 209 ? 11.063 17.972 -2.225 1.00 71.81 209 VAL A CA 1
ATOM 1661 C C . VAL A 1 209 ? 9.685 18.587 -2.462 1.00 71.81 209 VAL A C 1
ATOM 1663 O O . VAL A 1 209 ? 8.684 18.010 -2.040 1.00 71.81 209 VAL A O 1
ATOM 1666 N N . ALA A 1 210 ? 9.613 19.705 -3.193 1.00 76.56 210 ALA A N 1
ATOM 1667 C CA . ALA A 1 210 ? 8.343 20.368 -3.493 1.00 76.56 210 ALA A CA 1
ATOM 1668 C C . ALA A 1 210 ? 7.392 19.458 -4.290 1.00 76.56 210 ALA A C 1
ATOM 1670 O O . ALA A 1 210 ? 6.206 19.376 -3.981 1.00 76.56 210 ALA A O 1
ATOM 1671 N N . ARG A 1 211 ? 7.921 18.706 -5.266 1.00 78.44 211 ARG A N 1
ATOM 1672 C CA . ARG A 1 211 ? 7.132 17.768 -6.082 1.00 78.44 211 ARG A CA 1
ATOM 1673 C C . ARG A 1 211 ? 6.653 16.569 -5.283 1.00 78.44 211 ARG A C 1
ATOM 1675 O O . ARG A 1 211 ? 5.487 16.202 -5.372 1.00 78.44 211 ARG A O 1
ATOM 1682 N N . ARG A 1 212 ? 7.520 15.991 -4.448 1.00 81.06 212 ARG A N 1
ATOM 1683 C CA . ARG A 1 212 ? 7.134 14.902 -3.539 1.00 81.06 212 ARG A CA 1
ATOM 1684 C C . ARG A 1 212 ? 6.048 15.346 -2.569 1.00 81.06 212 ARG A C 1
ATOM 1686 O O . ARG A 1 212 ? 5.105 14.590 -2.352 1.00 81.06 212 ARG A O 1
ATOM 1693 N N . GLN A 1 213 ? 6.166 16.552 -2.017 1.00 86.25 213 GLN A N 1
ATOM 1694 C CA . GLN A 1 213 ? 5.144 17.121 -1.146 1.00 86.25 213 GLN A CA 1
ATOM 1695 C C . GLN A 1 213 ? 3.821 17.308 -1.892 1.00 86.25 213 GLN A C 1
ATOM 1697 O O . GLN A 1 213 ? 2.788 16.895 -1.381 1.00 86.25 213 GLN A O 1
ATOM 1702 N N . GLU A 1 214 ? 3.847 17.863 -3.106 1.00 88.00 214 GLU A N 1
ATOM 1703 C CA . GLU A 1 214 ? 2.644 18.054 -3.922 1.00 88.00 214 GLU A CA 1
ATOM 1704 C C . GLU A 1 214 ? 1.941 16.721 -4.237 1.00 88.00 214 GLU A C 1
ATOM 1706 O O . GLU A 1 214 ? 0.726 16.611 -4.082 1.00 88.00 214 GLU A O 1
ATOM 1711 N N . ILE A 1 215 ? 2.701 15.688 -4.623 1.00 87.75 215 ILE A N 1
ATOM 1712 C CA . ILE A 1 215 ? 2.170 14.339 -4.879 1.00 87.75 215 ILE A CA 1
ATOM 1713 C C . ILE A 1 215 ? 1.545 13.756 -3.606 1.00 87.75 215 ILE A C 1
ATOM 1715 O O . ILE A 1 215 ? 0.425 13.251 -3.641 1.00 87.75 215 ILE A O 1
ATOM 1719 N N . ARG A 1 216 ? 2.247 13.829 -2.470 1.00 91.06 216 ARG A N 1
ATOM 1720 C CA . ARG A 1 216 ? 1.749 13.289 -1.197 1.00 91.06 216 ARG A CA 1
ATOM 1721 C C . ARG A 1 216 ? 0.499 14.022 -0.727 1.00 91.06 216 ARG A C 1
ATOM 1723 O O . ARG A 1 216 ? -0.460 13.360 -0.355 1.00 91.06 216 ARG A O 1
ATOM 1730 N N . GLU A 1 217 ? 0.479 15.352 -0.791 1.00 92.12 217 GLU A N 1
ATOM 1731 C CA . GLU A 1 217 ? -0.671 16.149 -0.352 1.00 92.12 217 GLU A CA 1
ATOM 1732 C C . GLU A 1 217 ? -1.910 15.849 -1.200 1.00 92.12 217 GLU A C 1
ATOM 1734 O O . GLU A 1 217 ? -2.965 15.580 -0.637 1.00 92.12 217 GLU A O 1
ATOM 1739 N N . LYS A 1 218 ? -1.787 15.789 -2.536 1.00 91.38 218 LYS A N 1
ATOM 1740 C CA . LYS A 1 218 ? -2.916 15.427 -3.415 1.00 91.38 218 LYS A CA 1
ATOM 1741 C C . LYS A 1 218 ? -3.417 14.004 -3.167 1.00 91.38 218 LYS A C 1
ATOM 1743 O O . LYS A 1 218 ? -4.617 13.751 -3.231 1.00 91.38 218 LYS A O 1
ATOM 1748 N N . GLY A 1 219 ? -2.510 13.072 -2.877 1.00 93.06 219 GLY A N 1
ATOM 1749 C CA . GLY A 1 219 ? -2.871 11.700 -2.527 1.00 93.06 219 GLY A CA 1
ATOM 1750 C C . GLY A 1 219 ? -3.610 11.607 -1.191 1.00 93.06 219 GLY A C 1
ATOM 1751 O O . GLY A 1 219 ? -4.622 10.914 -1.089 1.00 93.06 219 GLY A O 1
ATOM 1752 N N . VAL A 1 220 ? -3.137 12.343 -0.182 1.00 95.06 220 VAL A N 1
ATOM 1753 C CA . VAL A 1 220 ? -3.798 12.465 1.124 1.00 95.06 220 VAL A CA 1
ATOM 1754 C C . VAL A 1 220 ? -5.167 13.129 0.976 1.00 95.06 220 VAL A C 1
ATOM 1756 O O . VAL A 1 220 ? -6.135 12.619 1.531 1.00 95.06 220 VAL A O 1
ATOM 1759 N N . GLU A 1 221 ? -5.275 14.212 0.199 1.00 92.62 221 GLU A N 1
ATOM 1760 C CA . GLU A 1 221 ? -6.542 14.899 -0.077 1.00 92.62 221 GLU A CA 1
ATOM 1761 C C . GLU A 1 221 ? -7.557 13.943 -0.714 1.00 92.62 221 GLU A C 1
ATOM 1763 O O . GLU A 1 221 ? -8.676 13.833 -0.215 1.00 92.62 221 GLU A O 1
ATOM 1768 N N . LEU A 1 222 ? -7.153 13.178 -1.738 1.00 93.44 222 LEU A N 1
ATOM 1769 C CA . LEU A 1 222 ? -8.016 12.177 -2.368 1.00 93.44 222 LEU A CA 1
ATOM 1770 C C . LEU A 1 222 ? -8.551 11.165 -1.343 1.00 93.44 222 LEU A C 1
ATOM 1772 O O . LEU A 1 222 ? -9.759 10.924 -1.297 1.00 93.44 222 LEU A O 1
ATOM 1776 N N . LEU A 1 223 ? -7.679 10.579 -0.515 1.00 95.56 223 LEU A N 1
ATOM 1777 C CA . LEU A 1 223 ? -8.099 9.607 0.499 1.00 95.56 223 LEU A CA 1
ATOM 1778 C C . LEU A 1 223 ? -9.021 10.231 1.552 1.00 95.56 223 LEU A C 1
ATOM 1780 O O . LEU A 1 223 ? -10.050 9.641 1.873 1.00 95.56 223 LEU A O 1
ATOM 1784 N N . GLU A 1 224 ? -8.706 11.424 2.056 1.00 94.31 224 GLU A N 1
ATOM 1785 C CA . GLU A 1 224 ? -9.546 12.111 3.039 1.00 94.31 224 GLU A CA 1
ATOM 1786 C C . GLU A 1 224 ? -10.932 12.450 2.463 1.00 94.31 224 GLU A C 1
ATOM 1788 O O . GLU A 1 224 ? -11.943 12.249 3.140 1.00 94.31 224 GLU A O 1
ATOM 1793 N N . THR A 1 225 ? -11.024 12.890 1.203 1.00 93.00 225 THR A N 1
ATOM 1794 C CA . THR A 1 225 ? -12.312 13.124 0.528 1.00 93.00 225 THR A CA 1
ATOM 1795 C C . THR A 1 225 ? -13.115 11.831 0.376 1.00 93.00 225 THR A C 1
ATOM 1797 O O . THR A 1 225 ? -14.329 11.831 0.589 1.00 93.00 225 THR A O 1
ATOM 1800 N N . LEU A 1 226 ? -12.466 10.705 0.055 1.00 93.69 226 LEU A N 1
ATOM 1801 C CA . LEU A 1 226 ? -13.124 9.392 0.036 1.00 93.69 226 LEU A CA 1
ATOM 1802 C C . LEU A 1 226 ? -13.575 8.951 1.439 1.00 93.69 226 LEU A C 1
ATOM 1804 O O . LEU A 1 226 ? -14.601 8.288 1.575 1.00 93.69 226 LEU A O 1
ATOM 1808 N N . MET A 1 227 ? -12.874 9.367 2.491 1.00 94.50 227 MET A N 1
ATOM 1809 C CA . MET A 1 227 ? -13.268 9.153 3.889 1.00 94.50 227 MET A CA 1
ATOM 1810 C C . MET A 1 227 ? -14.341 10.135 4.389 1.00 94.50 227 MET A C 1
ATOM 1812 O O . MET A 1 227 ? -14.732 10.068 5.551 1.00 94.50 227 MET A O 1
ATOM 1816 N N . GLY A 1 228 ? -14.863 11.012 3.524 1.00 91.69 228 GLY A N 1
ATOM 1817 C CA . GLY A 1 228 ? -15.968 11.914 3.853 1.00 91.69 228 GLY A CA 1
ATOM 1818 C C . GLY A 1 228 ? -15.545 13.301 4.340 1.00 91.69 228 GLY A C 1
ATOM 1819 O O . GLY A 1 228 ? -16.372 14.027 4.897 1.00 91.69 228 GLY A O 1
ATOM 1820 N N . ARG A 1 229 ? -14.283 13.703 4.127 1.00 91.88 229 ARG A N 1
ATOM 1821 C CA . ARG A 1 229 ? -13.852 15.090 4.345 1.00 91.88 229 ARG A CA 1
ATOM 1822 C C . ARG A 1 229 ? -14.603 16.026 3.395 1.00 91.88 229 ARG A C 1
ATOM 1824 O O . ARG A 1 229 ? -14.554 15.847 2.179 1.00 91.88 229 ARG A O 1
ATOM 1831 N N . ASN A 1 230 ? -15.281 17.022 3.956 1.00 86.62 230 ASN A N 1
ATOM 1832 C CA . ASN A 1 230 ? -15.967 18.078 3.215 1.00 86.62 230 ASN A CA 1
ATOM 1833 C C . ASN A 1 230 ? -15.087 19.333 3.049 1.00 86.62 230 ASN A C 1
ATOM 1835 O O . ASN A 1 230 ? -13.995 19.420 3.615 1.00 86.62 230 ASN A O 1
ATOM 1839 N N . ASP A 1 231 ? -15.588 20.325 2.308 1.00 83.75 231 ASP A N 1
ATOM 1840 C CA . ASP A 1 231 ? -14.872 21.579 2.015 1.00 83.75 231 ASP A CA 1
ATOM 1841 C C . ASP A 1 231 ? -14.510 22.382 3.277 1.00 83.75 231 ASP A C 1
ATOM 1843 O O . ASP A 1 231 ? -13.505 23.088 3.305 1.00 83.75 231 ASP A O 1
ATOM 1847 N N . ASN A 1 232 ? -15.278 22.214 4.360 1.00 82.50 232 ASN A N 1
ATOM 1848 C CA . ASN A 1 232 ? -15.019 22.847 5.656 1.00 82.50 232 ASN A CA 1
ATOM 1849 C C . ASN A 1 232 ? -13.956 22.098 6.483 1.00 82.50 232 ASN A C 1
ATOM 1851 O O . ASN A 1 232 ? -13.657 22.489 7.609 1.00 82.50 232 ASN A O 1
ATOM 1855 N N . GLY A 1 233 ? -13.401 21.001 5.959 1.00 80.81 233 GLY A N 1
ATOM 1856 C CA . GLY A 1 233 ? -12.407 20.168 6.632 1.00 80.81 233 GLY A CA 1
ATOM 1857 C C . GLY A 1 233 ? -12.975 19.204 7.677 1.00 80.81 233 GLY A C 1
ATOM 1858 O O . GLY A 1 233 ? -12.198 18.532 8.354 1.00 80.81 233 GLY A O 1
ATOM 1859 N N . ASN A 1 234 ? -14.301 19.103 7.788 1.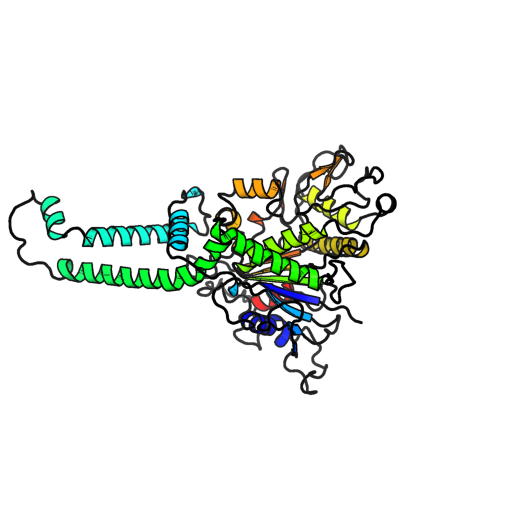00 85.62 234 ASN A N 1
ATOM 1860 C CA . ASN A 1 234 ? -14.977 18.180 8.693 1.00 85.62 234 ASN A CA 1
ATOM 1861 C C . ASN A 1 234 ? -15.250 16.844 8.001 1.00 85.62 234 ASN A C 1
ATOM 1863 O O . ASN A 1 234 ? -15.499 16.792 6.798 1.00 85.62 234 ASN A O 1
ATOM 1867 N N . TYR A 1 235 ? -15.255 15.766 8.779 1.00 85.56 235 TYR A N 1
ATOM 1868 C CA . TYR A 1 235 ? -15.595 14.432 8.298 1.00 85.56 235 TYR A CA 1
ATOM 1869 C C . TYR A 1 235 ? -17.085 14.194 8.525 1.00 85.56 235 TYR A C 1
ATOM 1871 O O . TYR A 1 235 ? -17.541 14.102 9.663 1.00 85.56 235 TYR A O 1
ATOM 1879 N N . MET A 1 236 ? -17.850 14.143 7.439 1.00 76.38 236 MET A N 1
ATOM 1880 C CA . MET A 1 236 ? -19.246 13.705 7.450 1.00 76.38 236 MET A CA 1
ATOM 1881 C C . MET A 1 236 ? -19.292 12.265 6.937 1.00 76.38 236 MET A C 1
ATOM 1883 O O . MET A 1 236 ? -18.415 11.868 6.176 1.00 76.38 236 MET A O 1
ATOM 1887 N N . GLY A 1 237 ? -20.270 11.466 7.376 1.00 78.94 237 GLY A N 1
ATOM 1888 C CA . GLY A 1 237 ? -20.333 10.035 7.048 1.00 78.94 237 GLY A CA 1
ATOM 1889 C C . GLY A 1 237 ? -20.032 9.741 5.570 1.00 78.94 237 GLY A C 1
ATOM 1890 O O . GLY A 1 237 ? -20.632 10.346 4.680 1.00 78.94 237 GLY A O 1
ATOM 1891 N N . SER A 1 238 ? -19.081 8.836 5.318 1.00 88.38 238 SER A N 1
ATOM 1892 C CA . SER A 1 238 ? -18.673 8.459 3.961 1.00 88.38 238 SER A CA 1
ATOM 1893 C C . SER A 1 238 ? -19.740 7.602 3.270 1.00 88.38 238 SER A C 1
ATOM 1895 O O . SER A 1 238 ? -20.492 6.869 3.912 1.00 88.38 238 SER A O 1
ATOM 1897 N N . GLU A 1 239 ? -19.786 7.656 1.934 1.00 90.00 239 GLU A N 1
ATOM 1898 C CA . GLU A 1 239 ? -20.554 6.686 1.140 1.00 90.00 239 GLU A CA 1
ATOM 1899 C C . GLU A 1 239 ? -19.882 5.301 1.080 1.00 90.00 239 GLU A C 1
ATOM 1901 O O . GLU A 1 239 ? -20.512 4.321 0.663 1.00 90.00 239 GLU A O 1
ATOM 1906 N N . TYR A 1 240 ? -18.608 5.235 1.476 1.00 93.56 240 TYR A N 1
ATOM 1907 C CA . TYR A 1 240 ? -17.789 4.034 1.492 1.00 93.56 240 TYR A CA 1
ATOM 1908 C C . TYR A 1 240 ? -17.658 3.469 2.903 1.00 93.56 240 TYR A C 1
ATOM 1910 O O . TYR A 1 240 ? -17.549 4.206 3.877 1.00 93.56 240 TYR A O 1
ATOM 1918 N N . ASP A 1 241 ? -17.580 2.145 2.986 1.00 91.88 241 ASP A N 1
ATOM 1919 C CA . ASP A 1 241 ? -17.244 1.420 4.222 1.00 91.88 241 ASP A CA 1
ATOM 1920 C C . ASP A 1 241 ? -15.794 0.951 4.277 1.00 91.88 241 ASP A C 1
ATOM 1922 O O . ASP A 1 241 ? -15.276 0.566 5.330 1.00 91.88 241 ASP A O 1
ATOM 1926 N N . ARG A 1 242 ? -15.171 0.910 3.101 1.00 93.69 242 ARG A N 1
ATOM 1927 C CA . ARG A 1 242 ? -13.887 0.276 2.862 1.00 93.69 242 ARG A CA 1
ATOM 1928 C C . ARG A 1 242 ? -13.202 0.948 1.684 1.00 93.69 242 ARG A C 1
ATOM 1930 O O . ARG A 1 242 ? -13.816 1.132 0.629 1.00 93.69 242 ARG A O 1
ATOM 1937 N N . ILE A 1 243 ? -11.923 1.250 1.860 1.00 97.19 243 ILE A N 1
ATOM 1938 C CA . ILE A 1 243 ? -11.021 1.701 0.807 1.00 97.19 243 ILE A CA 1
ATOM 1939 C C . ILE A 1 243 ? -9.901 0.668 0.674 1.00 97.19 243 ILE A C 1
ATOM 1941 O O . ILE A 1 243 ? -9.244 0.318 1.655 1.00 97.19 243 ILE A O 1
ATOM 1945 N N . VAL A 1 244 ? -9.682 0.181 -0.543 1.00 98.00 244 VAL A N 1
ATOM 1946 C CA . VAL A 1 244 ? -8.556 -0.686 -0.894 1.00 98.00 244 VAL A CA 1
ATOM 1947 C C . VAL A 1 244 ? -7.575 0.125 -1.723 1.00 98.00 244 VAL A C 1
ATOM 1949 O O . VAL A 1 244 ? -7.936 0.658 -2.770 1.00 98.00 244 VAL A O 1
ATOM 1952 N N . VAL A 1 245 ? -6.334 0.223 -1.263 1.00 98.50 245 VAL A N 1
ATOM 1953 C CA . VAL A 1 245 ? -5.267 0.919 -1.979 1.00 98.50 245 VAL A CA 1
ATOM 1954 C C . VAL A 1 245 ? -4.404 -0.118 -2.678 1.00 98.50 245 VAL A C 1
ATOM 1956 O O . VAL A 1 245 ? -3.760 -0.940 -2.032 1.00 98.50 245 VAL A O 1
ATOM 1959 N N . VAL A 1 246 ? -4.396 -0.084 -4.006 1.00 98.06 246 VAL A N 1
ATOM 1960 C CA . VAL A 1 246 ? -3.585 -0.960 -4.849 1.00 98.06 246 VAL A CA 1
ATOM 1961 C C . VAL A 1 246 ? -2.482 -0.129 -5.463 1.00 98.06 246 VAL A C 1
ATOM 1963 O O . VAL A 1 246 ? -2.734 0.913 -6.057 1.00 98.06 246 VAL A O 1
ATOM 1966 N N . ALA A 1 247 ? -1.249 -0.585 -5.344 1.00 96.44 247 ALA A N 1
ATOM 1967 C CA . ALA A 1 247 ? -0.113 0.157 -5.835 1.00 96.44 247 ALA A CA 1
ATOM 1968 C C . ALA A 1 247 ? 0.826 -0.743 -6.627 1.00 96.44 247 ALA A C 1
ATOM 1970 O O . ALA A 1 247 ? 1.084 -1.882 -6.239 1.00 96.44 247 ALA A O 1
ATOM 1971 N N . HIS A 1 248 ? 1.354 -0.226 -7.730 1.00 93.38 248 HIS A N 1
ATOM 1972 C CA . HIS A 1 248 ? 2.265 -0.949 -8.609 1.00 93.38 248 HIS A CA 1
ATOM 1973 C C . HIS A 1 248 ? 3.584 -0.203 -8.781 1.00 93.38 248 HIS A C 1
ATOM 1975 O O . HIS A 1 248 ? 3.585 1.016 -8.953 1.00 93.38 248 HIS A O 1
ATOM 1981 N N . SER A 1 249 ? 4.704 -0.935 -8.775 1.00 89.38 249 SER A N 1
ATOM 1982 C CA . SER A 1 249 ? 6.046 -0.380 -9.012 1.00 89.38 249 SER A CA 1
ATOM 1983 C C . SER A 1 249 ? 6.329 0.839 -8.111 1.00 89.38 249 SER A C 1
ATOM 1985 O O . SER A 1 249 ? 6.054 0.770 -6.917 1.00 89.38 249 SER A O 1
ATOM 1987 N N . LEU A 1 250 ? 6.838 1.968 -8.624 1.00 86.25 250 LEU A N 1
ATOM 1988 C CA . LEU A 1 250 ? 7.070 3.191 -7.832 1.00 86.25 250 LEU A CA 1
ATOM 1989 C C . LEU A 1 250 ? 5.830 3.682 -7.069 1.00 86.25 250 LEU A C 1
ATOM 1991 O O . LEU A 1 250 ? 5.957 4.262 -5.988 1.00 86.25 250 LEU A O 1
ATOM 1995 N N . GLY A 1 251 ? 4.636 3.408 -7.599 1.00 90.56 251 GLY A N 1
ATOM 1996 C CA . GLY A 1 251 ? 3.372 3.719 -6.951 1.00 90.56 251 GLY A CA 1
ATOM 1997 C C . GLY A 1 251 ? 3.274 3.103 -5.557 1.00 90.56 251 GLY A C 1
ATOM 1998 O O . GLY A 1 251 ? 2.607 3.677 -4.705 1.00 90.56 251 GLY A O 1
ATOM 1999 N N . THR A 1 252 ? 3.972 1.993 -5.270 1.00 94.31 252 THR A N 1
ATOM 2000 C CA . THR A 1 252 ? 3.986 1.385 -3.928 1.00 94.31 252 THR A CA 1
ATOM 2001 C C . THR A 1 252 ? 4.698 2.252 -2.901 1.00 94.31 252 THR A C 1
ATOM 2003 O O . THR A 1 252 ? 4.226 2.335 -1.772 1.00 94.31 252 THR A O 1
ATOM 2006 N N . ILE A 1 253 ? 5.779 2.940 -3.282 1.00 92.06 253 ILE A N 1
ATOM 2007 C CA . ILE A 1 253 ? 6.480 3.877 -2.396 1.00 92.06 253 ILE A CA 1
ATOM 2008 C C . ILE A 1 253 ? 5.592 5.099 -2.142 1.00 92.06 253 ILE A C 1
ATOM 2010 O O . ILE A 1 253 ? 5.425 5.524 -1.003 1.00 92.06 253 ILE A O 1
ATOM 2014 N N . ILE A 1 254 ? 4.976 5.626 -3.204 1.00 92.12 254 ILE A N 1
ATOM 2015 C CA . ILE A 1 254 ? 4.084 6.788 -3.128 1.00 92.12 254 ILE A CA 1
ATOM 2016 C C . ILE A 1 254 ? 2.867 6.483 -2.246 1.00 92.12 254 ILE A C 1
ATOM 2018 O O . ILE A 1 254 ? 2.544 7.259 -1.351 1.00 92.12 254 ILE A O 1
ATOM 2022 N N . ALA A 1 255 ? 2.214 5.340 -2.469 1.00 96.62 255 ALA A N 1
ATOM 2023 C CA . ALA A 1 255 ? 1.065 4.890 -1.690 1.00 96.62 255 ALA A CA 1
ATOM 2024 C C . ALA A 1 255 ? 1.423 4.688 -0.217 1.00 96.62 255 ALA A C 1
ATOM 2026 O O . ALA A 1 255 ? 0.684 5.129 0.655 1.00 96.62 255 ALA A O 1
ATOM 2027 N N . TYR A 1 256 ? 2.569 4.063 0.054 1.00 97.06 256 TYR A N 1
ATOM 2028 C CA . TYR A 1 256 ? 3.070 3.860 1.408 1.00 97.06 256 TYR A CA 1
ATOM 2029 C C . TYR A 1 256 ? 3.264 5.195 2.152 1.00 97.06 256 TYR A C 1
ATOM 2031 O O . TYR A 1 256 ? 2.784 5.347 3.276 1.00 97.06 256 TYR A O 1
ATOM 2039 N N . ASP A 1 257 ? 3.870 6.195 1.503 1.00 95.06 257 ASP A N 1
ATOM 2040 C CA . ASP A 1 257 ? 4.026 7.538 2.073 1.00 95.06 257 ASP A CA 1
ATOM 2041 C C . ASP A 1 257 ? 2.670 8.240 2.284 1.00 95.06 257 ASP A C 1
ATOM 2043 O O . ASP A 1 257 ? 2.432 8.832 3.338 1.00 95.06 257 ASP A O 1
ATOM 2047 N N . ILE A 1 258 ? 1.761 8.167 1.302 1.00 97.00 258 ILE A N 1
ATOM 2048 C CA . ILE A 1 258 ? 0.412 8.750 1.396 1.00 97.00 258 ILE A CA 1
ATOM 2049 C C . ILE A 1 258 ? -0.356 8.141 2.572 1.00 97.00 258 ILE A C 1
ATOM 2051 O O . ILE A 1 258 ? -0.968 8.879 3.339 1.00 97.00 258 ILE A O 1
ATOM 2055 N N . LEU A 1 259 ? -0.314 6.817 2.741 1.00 98.31 259 LEU A N 1
ATOM 2056 C CA . LEU A 1 259 ? -0.990 6.124 3.839 1.00 98.31 259 LEU A CA 1
ATOM 2057 C C . LEU A 1 259 ? -0.432 6.550 5.197 1.00 98.31 259 LEU A C 1
ATOM 2059 O O . LEU A 1 259 ? -1.211 6.863 6.099 1.00 98.31 259 LEU A O 1
ATOM 2063 N N . ALA A 1 260 ? 0.895 6.628 5.330 1.00 97.56 260 ALA A N 1
ATOM 2064 C CA . ALA A 1 260 ? 1.542 7.086 6.554 1.00 97.56 260 ALA A CA 1
ATOM 2065 C C . ALA A 1 260 ? 1.129 8.525 6.915 1.00 97.56 260 ALA A C 1
ATOM 2067 O O . ALA A 1 260 ? 0.728 8.787 8.050 1.00 97.56 260 ALA A O 1
ATOM 2068 N N . HIS A 1 261 ? 1.166 9.449 5.950 1.00 97.44 261 HIS A N 1
ATOM 2069 C CA . HIS A 1 261 ? 0.790 10.848 6.173 1.00 97.44 261 HIS A CA 1
ATOM 2070 C C . HIS A 1 261 ? -0.713 11.041 6.406 1.00 97.44 261 HIS A C 1
ATOM 2072 O O . HIS A 1 261 ? -1.100 11.820 7.278 1.00 97.44 261 HIS A O 1
ATOM 2078 N N . CYS A 1 262 ? -1.561 10.327 5.663 1.00 97.69 262 CYS A N 1
ATOM 2079 C CA . CYS A 1 262 ? -3.011 10.371 5.832 1.00 97.69 262 CYS A CA 1
ATOM 2080 C C . CYS A 1 262 ? -3.395 9.865 7.226 1.00 97.69 262 CYS A C 1
ATOM 2082 O O . CYS A 1 262 ? -4.102 10.553 7.961 1.00 97.69 262 CYS A O 1
ATOM 2084 N N . PHE A 1 263 ? -2.851 8.720 7.650 1.00 98.06 263 PHE A N 1
ATOM 2085 C CA . PHE A 1 263 ? -3.132 8.198 8.982 1.00 98.06 263 PHE A CA 1
ATOM 2086 C C . PHE A 1 263 ? -2.621 9.130 10.078 1.00 98.06 263 PHE A C 1
ATOM 2088 O O . PHE A 1 263 ? -3.350 9.387 11.024 1.00 98.06 263 PHE A O 1
ATOM 2095 N N . ALA A 1 264 ? -1.431 9.718 9.941 1.00 97.19 264 ALA A N 1
ATOM 2096 C CA . ALA A 1 264 ? -0.904 10.676 10.917 1.00 97.19 264 ALA A CA 1
ATOM 2097 C C . ALA A 1 264 ? -1.790 11.927 11.119 1.00 97.19 264 ALA A C 1
ATOM 2099 O O . ALA A 1 264 ? -1.711 12.570 12.163 1.00 97.19 264 ALA A O 1
ATOM 2100 N N . ARG A 1 265 ? -2.636 12.287 10.142 1.00 95.50 265 ARG A N 1
ATOM 2101 C CA . ARG A 1 265 ? -3.625 13.378 10.263 1.00 95.50 265 ARG A CA 1
ATOM 2102 C C . ARG A 1 265 ? -4.934 12.926 10.920 1.00 95.50 265 ARG A C 1
ATOM 2104 O O . ARG A 1 265 ? -5.671 13.756 11.459 1.00 95.50 265 ARG A O 1
ATOM 2111 N N . LEU A 1 266 ? -5.222 11.626 10.866 1.00 95.44 266 LEU A N 1
ATOM 2112 C CA . LEU A 1 266 ? -6.499 11.019 11.248 1.00 95.44 266 LEU A CA 1
ATOM 2113 C C . LEU A 1 266 ? -6.442 10.180 12.529 1.00 95.44 266 LEU A C 1
ATOM 2115 O O . LEU A 1 266 ? -7.473 9.969 13.165 1.00 95.44 266 LEU A O 1
ATOM 2119 N N . ASN A 1 267 ? -5.261 9.725 12.942 1.00 95.50 267 ASN A N 1
ATOM 2120 C CA . ASN A 1 267 ? -5.054 8.775 14.037 1.00 95.50 267 ASN A CA 1
ATOM 2121 C C . ASN A 1 267 ? -5.567 9.280 15.390 1.00 95.50 267 ASN A C 1
ATOM 2123 O O . ASN A 1 267 ? -5.788 8.477 16.284 1.00 95.50 267 ASN A O 1
ATOM 2127 N N . THR A 1 268 ? -5.749 10.592 15.550 1.00 93.38 268 THR A N 1
ATOM 2128 C CA . THR A 1 268 ? -6.266 11.222 16.776 1.00 93.38 268 THR A CA 1
ATOM 2129 C C . THR A 1 268 ? -7.664 11.818 16.625 1.00 93.38 268 THR A C 1
ATOM 2131 O O . THR A 1 268 ? -8.190 12.401 17.572 1.00 93.38 268 THR A O 1
ATOM 2134 N N . LYS A 1 269 ? -8.291 11.690 15.450 1.00 92.56 269 LYS A N 1
ATOM 2135 C CA . LYS A 1 269 ? -9.624 12.235 15.182 1.00 92.56 269 LYS A CA 1
ATOM 2136 C C . LYS A 1 269 ? -10.689 11.316 15.775 1.00 92.56 269 LYS A C 1
ATOM 2138 O O . LYS A 1 269 ? -11.086 10.344 15.142 1.00 92.56 269 LYS A O 1
ATOM 2143 N N . PHE A 1 270 ? -11.152 11.654 16.974 1.00 90.75 270 PHE A N 1
ATOM 2144 C CA . PHE A 1 270 ? -12.249 10.968 17.651 1.00 90.75 270 PHE A CA 1
ATOM 2145 C C . PHE A 1 270 ? -13.198 11.973 18.308 1.00 90.75 270 PHE A C 1
ATOM 2147 O O . PHE A 1 270 ? -12.728 12.956 18.885 1.00 90.75 270 PHE A O 1
ATOM 2154 N N . PRO A 1 271 ? -14.514 11.721 18.288 1.00 89.19 271 PRO A N 1
ATOM 2155 C CA . PRO A 1 271 ? -15.496 12.470 19.062 1.00 89.19 271 PRO A CA 1
ATOM 2156 C C . PRO A 1 271 ? -15.605 11.929 20.504 1.00 89.19 271 PRO A C 1
ATOM 2158 O O . PRO A 1 271 ? -16.709 11.727 20.990 1.00 89.19 271 PRO A O 1
ATOM 2161 N N . VAL A 1 272 ? -14.477 11.637 21.165 1.00 87.25 272 VAL A N 1
ATOM 2162 C CA . VAL A 1 272 ? -14.439 11.008 22.501 1.00 87.25 272 VAL A CA 1
ATOM 2163 C C . VAL A 1 272 ? -13.781 11.951 23.505 1.00 87.25 272 VAL A C 1
ATOM 2165 O O . VAL A 1 272 ? -12.652 12.403 23.308 1.00 87.25 272 VAL A O 1
ATOM 2168 N N . THR A 1 273 ? -14.483 12.244 24.595 1.00 88.94 273 THR A N 1
ATOM 2169 C CA . THR A 1 273 ? -13.990 13.056 25.714 1.00 88.94 273 THR A CA 1
ATOM 2170 C C . THR A 1 273 ? -13.126 12.238 26.679 1.00 88.94 273 THR A C 1
ATOM 2172 O O . THR A 1 273 ? -13.206 11.012 26.730 1.00 88.94 273 THR A O 1
ATOM 2175 N N . SER A 1 274 ? -12.324 12.900 27.520 1.00 86.12 274 SER A N 1
ATOM 2176 C CA . SER A 1 274 ? -11.501 12.216 28.533 1.00 86.12 274 SER A CA 1
ATOM 2177 C C . SER A 1 274 ? -12.319 11.418 29.558 1.00 86.12 274 SER A C 1
ATOM 2179 O O . SER A 1 274 ? -11.823 10.421 30.080 1.00 86.12 274 SER A O 1
ATOM 2181 N N . ALA A 1 275 ? -13.564 11.830 29.830 1.00 86.88 275 ALA A N 1
ATOM 2182 C CA . ALA A 1 275 ? -14.482 11.105 30.707 1.00 86.88 275 ALA A CA 1
ATOM 2183 C C . ALA A 1 275 ? -15.031 9.837 30.032 1.00 86.88 275 ALA A C 1
ATOM 2185 O O . ALA A 1 275 ? -15.035 8.772 30.642 1.00 86.88 275 ALA A O 1
ATOM 2186 N N . GLU A 1 276 ? -15.427 9.924 28.760 1.00 89.19 276 GLU A N 1
ATOM 2187 C CA . GLU A 1 276 ? -15.876 8.762 27.980 1.00 89.19 276 GLU A CA 1
ATOM 2188 C C . GLU A 1 276 ? -14.734 7.771 27.745 1.00 89.19 276 GLU A C 1
ATOM 2190 O O . GLU A 1 276 ? -14.927 6.567 27.886 1.00 89.19 276 GLU A O 1
ATOM 2195 N N . ALA A 1 277 ? -13.524 8.265 27.471 1.00 87.50 277 ALA A N 1
ATOM 2196 C CA . ALA A 1 277 ? -12.334 7.436 27.294 1.00 87.50 277 ALA A CA 1
ATOM 2197 C C . ALA A 1 277 ? -11.977 6.611 28.542 1.00 87.50 277 ALA A C 1
ATOM 2199 O O . ALA A 1 277 ? -11.351 5.561 28.424 1.00 87.50 277 ALA A O 1
ATOM 2200 N N . ALA A 1 278 ? -12.370 7.067 29.736 1.00 83.31 278 ALA A N 1
ATOM 2201 C CA . ALA A 1 278 ? -12.153 6.331 30.979 1.00 83.31 278 ALA A CA 1
ATOM 2202 C C . ALA A 1 278 ? -13.086 5.115 31.137 1.00 83.31 278 ALA A C 1
ATOM 2204 O O . ALA A 1 278 ? -12.811 4.265 31.977 1.00 83.31 278 ALA A O 1
ATOM 2205 N N . ILE A 1 279 ? -14.172 5.050 30.360 1.00 86.50 279 ILE A N 1
ATOM 2206 C CA . ILE A 1 279 ? -15.200 4.000 30.427 1.00 86.50 279 ILE A CA 1
ATOM 2207 C C . ILE A 1 279 ? -15.178 3.135 29.160 1.00 86.50 279 ILE A C 1
ATOM 2209 O O . ILE A 1 279 ? -15.422 1.931 29.217 1.00 86.50 279 ILE A O 1
ATOM 2213 N N . ALA A 1 280 ? -14.900 3.739 28.004 1.00 89.62 280 ALA A N 1
ATOM 2214 C CA . ALA A 1 280 ? -14.837 3.042 26.731 1.00 89.62 280 ALA A CA 1
ATOM 2215 C C . ALA A 1 280 ? -13.655 2.064 26.700 1.00 89.62 280 ALA A C 1
ATOM 2217 O O . ALA A 1 280 ? -12.523 2.421 27.024 1.00 89.62 280 ALA A O 1
ATOM 2218 N N . VAL A 1 281 ? -13.924 0.837 26.259 1.00 91.50 281 VAL A N 1
ATOM 2219 C CA . VAL A 1 281 ? -12.931 -0.233 26.117 1.00 91.50 281 VAL A CA 1
ATOM 2220 C C . VAL A 1 281 ? -12.585 -0.475 24.651 1.00 91.50 281 VAL A C 1
ATOM 2222 O O . VAL A 1 281 ? -13.376 -0.181 23.753 1.00 91.50 281 VAL A O 1
ATOM 2225 N N . GLN A 1 282 ? -11.388 -1.007 24.419 1.00 94.75 282 GLN A N 1
ATOM 2226 C CA . GLN A 1 282 ? -10.875 -1.393 23.103 1.00 94.75 282 GLN A CA 1
ATOM 2227 C C . GLN A 1 282 ? -10.329 -2.836 23.136 1.00 94.75 282 GLN A C 1
ATOM 2229 O O . GLN A 1 282 ? -9.107 -3.037 23.071 1.00 94.75 282 GLN A O 1
ATOM 2234 N N . PRO A 1 283 ? -11.196 -3.851 23.336 1.00 95.88 283 PRO A N 1
ATOM 2235 C CA . PRO A 1 283 ? -10.783 -5.250 23.406 1.00 95.88 283 PRO A CA 1
ATOM 2236 C C . PRO A 1 283 ? -10.073 -5.740 22.140 1.00 95.88 283 PRO A C 1
ATOM 2238 O O . PRO A 1 283 ? -9.099 -6.484 22.256 1.00 95.88 283 PRO A O 1
ATOM 2241 N N . GLU A 1 284 ? -10.499 -5.312 20.949 1.00 97.69 284 GLU A N 1
ATOM 2242 C CA . GLU A 1 284 ? -9.914 -5.803 19.698 1.00 97.69 284 GLU A CA 1
ATOM 2243 C C . GLU A 1 284 ? -8.492 -5.265 19.518 1.00 97.69 284 GLU A C 1
ATOM 2245 O O . GLU A 1 284 ? -7.561 -6.027 19.231 1.00 97.69 284 GLU A O 1
ATOM 2250 N N . ARG A 1 285 ? -8.285 -3.968 19.784 1.00 97.38 285 ARG A N 1
ATOM 2251 C CA . ARG A 1 285 ? -6.946 -3.369 19.858 1.00 97.38 285 ARG A CA 1
ATOM 2252 C C . ARG A 1 285 ? -6.071 -4.077 20.893 1.00 97.38 285 ARG A C 1
ATOM 2254 O O . ARG A 1 285 ? -4.915 -4.380 20.596 1.00 97.38 285 ARG A O 1
ATOM 2261 N N . ALA A 1 286 ? -6.587 -4.316 22.101 1.00 96.25 286 ALA A N 1
ATOM 2262 C CA . ALA A 1 286 ? -5.825 -4.952 23.175 1.00 96.25 286 ALA A CA 1
ATOM 2263 C C . ALA A 1 286 ? -5.402 -6.385 22.804 1.00 96.25 286 ALA A C 1
ATOM 2265 O O . ALA A 1 286 ? -4.256 -6.773 23.055 1.00 96.25 286 ALA A O 1
ATOM 2266 N N . ALA A 1 287 ? -6.286 -7.142 22.144 1.00 96.81 287 ALA A N 1
ATOM 2267 C CA . ALA A 1 287 ? -5.980 -8.462 21.602 1.00 96.81 287 ALA A CA 1
ATOM 2268 C C . ALA A 1 287 ? -4.878 -8.393 20.534 1.00 96.81 287 ALA A C 1
ATOM 2270 O O . ALA A 1 287 ? -3.909 -9.148 20.615 1.00 96.81 287 ALA A O 1
ATOM 2271 N N . LEU A 1 288 ? -4.946 -7.437 19.598 1.00 97.75 288 LEU A N 1
ATOM 2272 C CA . LEU A 1 288 ? -3.903 -7.255 18.584 1.00 97.75 288 LEU A CA 1
ATOM 2273 C C . LEU A 1 288 ? -2.542 -6.917 19.207 1.00 97.75 288 LEU A C 1
ATOM 2275 O O . LEU A 1 288 ? -1.525 -7.490 18.824 1.00 97.75 288 LEU A O 1
ATOM 2279 N N . GLU A 1 289 ? -2.497 -6.012 20.184 1.00 97.25 289 GLU A N 1
ATOM 2280 C CA . GLU A 1 289 ? -1.252 -5.698 20.890 1.00 97.25 289 GLU A CA 1
ATOM 2281 C C . GLU A 1 289 ? -0.692 -6.914 21.639 1.00 97.25 289 GLU A C 1
ATOM 2283 O O . GLU A 1 289 ? 0.522 -7.114 21.648 1.00 97.25 289 GLU A O 1
ATOM 2288 N N . SER A 1 290 ? -1.562 -7.743 22.224 1.00 95.50 290 SER A N 1
ATOM 2289 C CA . SER A 1 290 ? -1.175 -8.999 22.877 1.00 95.50 290 SER A CA 1
ATOM 2290 C C . SER A 1 290 ? -0.560 -9.995 21.892 1.00 95.50 290 SER A C 1
ATOM 2292 O O . SER A 1 290 ? 0.494 -10.571 22.176 1.00 95.50 290 SER A O 1
ATOM 2294 N N . MET A 1 291 ? -1.155 -10.135 20.700 1.00 96.50 291 MET A N 1
ATOM 2295 C CA . MET A 1 291 ? -0.605 -10.953 19.614 1.00 96.50 291 MET A CA 1
ATOM 2296 C C . MET A 1 291 ? 0.776 -10.457 19.180 1.00 96.50 291 MET A C 1
ATOM 2298 O O . MET A 1 291 ? 1.699 -11.259 19.047 1.00 96.50 291 MET A O 1
ATOM 2302 N N . ILE A 1 292 ? 0.944 -9.140 18.994 1.00 97.00 292 ILE A N 1
ATOM 2303 C CA . ILE A 1 292 ? 2.233 -8.560 18.590 1.00 97.00 292 ILE A CA 1
ATOM 2304 C C . ILE A 1 292 ? 3.279 -8.801 19.679 1.00 97.00 292 ILE A C 1
ATOM 2306 O O . ILE A 1 292 ? 4.367 -9.270 19.356 1.00 97.00 292 ILE A O 1
ATOM 2310 N N . ARG A 1 293 ? 2.961 -8.530 20.954 1.00 96.06 293 ARG A N 1
ATOM 2311 C CA . ARG A 1 293 ? 3.878 -8.759 22.083 1.00 96.06 293 ARG A CA 1
ATOM 2312 C C . ARG A 1 293 ? 4.297 -10.221 22.185 1.00 96.06 293 ARG A C 1
ATOM 2314 O O . ARG A 1 293 ? 5.494 -10.485 22.240 1.00 96.06 293 ARG A O 1
ATOM 2321 N N . GLY A 1 294 ? 3.346 -11.154 22.134 1.00 95.44 294 GLY A N 1
ATOM 2322 C CA . GLY A 1 294 ? 3.640 -12.588 22.158 1.00 95.44 294 GLY A CA 1
ATOM 2323 C C . GLY A 1 294 ? 4.531 -13.022 20.991 1.00 95.44 294 GLY A C 1
ATOM 2324 O O . GLY A 1 294 ? 5.480 -13.780 21.185 1.00 95.44 294 GLY A O 1
ATOM 2325 N N . ALA A 1 295 ? 4.299 -12.475 19.795 1.00 95.38 295 ALA A N 1
ATOM 2326 C CA . ALA A 1 295 ? 5.086 -12.818 18.615 1.00 95.38 295 ALA A CA 1
ATOM 2327 C C . ALA A 1 295 ? 6.538 -12.321 18.650 1.00 95.38 295 ALA A C 1
ATOM 2329 O O . ALA A 1 295 ? 7.397 -12.858 17.951 1.00 95.38 295 ALA A O 1
ATOM 2330 N N . VAL A 1 296 ? 6.827 -11.310 19.471 1.00 94.75 296 VAL A N 1
ATOM 2331 C CA . VAL A 1 296 ? 8.190 -10.811 19.695 1.00 94.75 296 VAL A CA 1
ATOM 2332 C C . VAL A 1 296 ? 8.723 -11.142 21.091 1.00 94.75 296 VAL A C 1
ATOM 2334 O O . VAL A 1 296 ? 9.704 -10.546 21.516 1.00 94.75 296 VAL A O 1
ATOM 2337 N N . GLY A 1 297 ? 8.091 -12.059 21.830 1.00 94.44 297 GLY A N 1
ATOM 2338 C CA . GLY A 1 297 ? 8.555 -12.474 23.160 1.00 94.44 297 GLY A CA 1
ATOM 2339 C C . GLY A 1 297 ? 8.562 -11.348 24.202 1.00 94.44 297 GLY A C 1
ATOM 2340 O O . GLY A 1 297 ? 9.467 -11.263 25.026 1.00 94.44 297 GLY A O 1
ATOM 2341 N N . LEU A 1 298 ? 7.607 -10.419 24.137 1.00 93.44 298 LEU A N 1
ATOM 2342 C CA . LEU A 1 298 ? 7.386 -9.394 25.162 1.00 93.44 298 LEU A CA 1
ATOM 2343 C C . LEU A 1 298 ? 6.296 -9.849 26.149 1.00 93.44 298 LEU A C 1
ATOM 2345 O O . LEU A 1 298 ? 5.364 -10.548 25.744 1.00 93.44 298 LEU A O 1
ATOM 2349 N N . PRO A 1 299 ? 6.364 -9.437 27.429 1.00 92.25 299 PRO A N 1
ATOM 2350 C CA . PRO A 1 299 ? 5.388 -9.840 28.436 1.00 92.25 299 PRO A CA 1
ATOM 2351 C C . PRO A 1 299 ? 3.992 -9.286 28.127 1.00 92.25 299 PRO A C 1
ATOM 2353 O O . PRO A 1 299 ? 3.849 -8.171 27.625 1.00 92.25 299 PRO A O 1
ATOM 2356 N N . ASN A 1 300 ? 2.960 -10.060 28.470 1.00 90.50 300 ASN A N 1
ATOM 2357 C CA . ASN A 1 300 ? 1.547 -9.682 28.324 1.00 90.50 300 ASN A CA 1
ATOM 2358 C C . ASN A 1 300 ? 0.874 -9.272 29.641 1.00 90.50 300 ASN A C 1
ATOM 2360 O O . ASN A 1 300 ? -0.293 -8.893 29.635 1.00 90.50 300 ASN A O 1
ATOM 2364 N N . ALA A 1 301 ? 1.606 -9.314 30.753 1.00 88.25 301 ALA A N 1
ATOM 2365 C CA . ALA A 1 301 ? 1.153 -8.838 32.052 1.00 88.25 301 ALA A CA 1
ATOM 2366 C C . ALA A 1 301 ? 2.282 -8.080 32.760 1.00 88.25 301 ALA A C 1
ATOM 2368 O O . ALA A 1 301 ? 3.466 -8.371 32.570 1.00 88.25 301 ALA A O 1
ATOM 2369 N N . LYS A 1 302 ? 1.911 -7.086 33.569 1.00 86.88 302 LYS A N 1
ATOM 2370 C CA . LYS A 1 302 ? 2.863 -6.265 34.318 1.00 86.88 302 LYS A CA 1
ATOM 2371 C C . LYS A 1 302 ? 3.678 -7.137 35.273 1.00 86.88 302 LYS A C 1
ATOM 2373 O O . LYS A 1 302 ? 3.110 -7.826 36.112 1.00 86.88 302 LYS A O 1
ATOM 2378 N N . GLY A 1 303 ? 5.004 -7.075 35.157 1.00 84.25 303 GLY A N 1
ATOM 2379 C CA . GLY A 1 303 ? 5.917 -7.850 36.003 1.00 84.25 303 GLY A CA 1
ATOM 2380 C C . GLY A 1 303 ? 6.014 -9.339 35.653 1.00 84.25 303 GLY A C 1
ATOM 2381 O O . GLY A 1 303 ? 6.668 -10.067 36.389 1.00 84.25 303 GLY A O 1
ATOM 2382 N N . ALA A 1 304 ? 5.390 -9.790 34.559 1.00 88.50 304 ALA A N 1
ATOM 2383 C CA . ALA A 1 304 ? 5.617 -11.130 34.034 1.00 88.50 304 ALA A CA 1
ATOM 2384 C C . ALA A 1 304 ? 6.965 -11.213 33.304 1.00 88.50 304 ALA A C 1
ATOM 2386 O O . ALA A 1 304 ? 7.422 -10.232 32.709 1.00 88.50 304 ALA A O 1
ATOM 2387 N N . ASP A 1 305 ? 7.562 -12.402 33.313 1.00 87.94 305 ASP A N 1
ATOM 2388 C CA . ASP A 1 305 ? 8.775 -12.683 32.553 1.00 87.94 305 ASP A CA 1
ATOM 2389 C C . ASP A 1 305 ? 8.518 -12.626 31.041 1.00 87.94 305 ASP A C 1
ATOM 2391 O O . ASP A 1 305 ? 7.397 -12.829 30.558 1.00 87.94 305 ASP A O 1
ATOM 2395 N N . ALA A 1 306 ? 9.574 -12.335 30.280 1.00 87.44 306 ALA A N 1
ATOM 2396 C CA . ALA A 1 306 ? 9.524 -12.359 28.825 1.00 87.44 306 ALA A CA 1
ATOM 2397 C C . ALA A 1 306 ? 9.310 -13.808 28.341 1.00 87.44 306 ALA A C 1
ATOM 2399 O O . ALA A 1 306 ? 10.147 -14.662 28.641 1.00 87.44 306 ALA A O 1
ATOM 2400 N N . PRO A 1 307 ? 8.215 -14.106 27.617 1.00 88.88 307 PRO A N 1
ATOM 2401 C CA . PRO A 1 307 ? 7.988 -15.439 27.079 1.00 88.88 307 PRO A CA 1
ATOM 2402 C C . PRO A 1 307 ? 8.881 -15.696 25.861 1.00 88.88 307 PRO A C 1
ATOM 2404 O O . PRO A 1 307 ? 9.365 -14.760 25.216 1.00 88.88 307 PRO A O 1
ATOM 2407 N N . ASP A 1 308 ? 9.025 -16.967 25.488 1.00 90.25 308 ASP A N 1
ATOM 2408 C CA . ASP A 1 308 ? 9.588 -17.317 24.187 1.00 90.25 308 ASP A CA 1
ATOM 2409 C C . ASP A 1 308 ? 8.700 -16.760 23.053 1.00 90.25 308 ASP A C 1
ATOM 2411 O O . ASP A 1 308 ? 7.468 -16.846 23.140 1.00 90.25 308 ASP A O 1
ATOM 2415 N N . PRO A 1 309 ? 9.284 -16.191 21.979 1.00 91.44 309 PRO A N 1
ATOM 2416 C CA . PRO A 1 309 ? 8.518 -15.690 20.842 1.00 91.44 309 PRO A CA 1
ATOM 2417 C C . PRO A 1 309 ? 7.653 -16.778 20.195 1.00 91.44 309 PRO A C 1
ATOM 2419 O O . PRO A 1 309 ? 8.145 -17.842 19.815 1.00 91.44 309 PRO A O 1
ATOM 2422 N N . VAL A 1 310 ? 6.367 -16.484 20.009 1.00 90.19 310 VAL A N 1
ATOM 2423 C CA . VAL A 1 310 ? 5.416 -17.386 19.342 1.00 90.19 310 VAL A CA 1
ATOM 2424 C C . VAL A 1 310 ? 5.309 -17.033 17.857 1.00 90.19 310 VAL A C 1
ATOM 2426 O O . VAL A 1 310 ? 5.293 -15.863 17.483 1.00 90.19 310 VAL A O 1
ATOM 2429 N N . ALA A 1 311 ? 5.215 -18.029 16.975 1.00 90.31 311 ALA A N 1
ATOM 2430 C CA . ALA A 1 311 ? 4.989 -17.761 15.556 1.00 90.31 311 ALA A CA 1
ATOM 2431 C C . ALA A 1 311 ? 3.648 -17.032 15.352 1.00 90.31 311 ALA A C 1
ATOM 2433 O O . ALA A 1 311 ? 2.607 -17.491 15.821 1.00 90.31 311 ALA A O 1
ATOM 2434 N N . LEU A 1 312 ? 3.672 -15.902 14.641 1.00 93.31 312 LEU A N 1
ATOM 2435 C CA . LEU A 1 312 ? 2.460 -15.149 14.333 1.00 93.31 312 LEU A CA 1
ATOM 2436 C C . LEU A 1 312 ? 1.646 -15.887 13.264 1.00 93.31 312 LEU A C 1
ATOM 2438 O O . LEU A 1 312 ? 2.095 -16.014 12.123 1.00 93.31 312 LEU A O 1
ATOM 2442 N N . ASP A 1 313 ? 0.438 -16.321 13.618 1.00 96.38 313 ASP A N 1
ATOM 2443 C CA . ASP A 1 313 ? -0.551 -16.750 12.631 1.00 96.38 313 ASP A CA 1
ATOM 2444 C C . ASP A 1 313 ? -1.017 -15.525 11.832 1.00 96.38 313 ASP A C 1
ATOM 2446 O O . ASP A 1 313 ? -1.648 -14.605 12.358 1.00 96.38 313 ASP A O 1
ATOM 2450 N N . LEU A 1 314 ? -0.653 -15.497 10.551 1.00 96.38 314 LEU A N 1
ATOM 2451 C CA . LEU A 1 314 ? -0.914 -14.368 9.671 1.00 96.38 314 LEU A CA 1
ATOM 2452 C C . LEU A 1 314 ? -2.400 -14.221 9.317 1.00 96.38 314 LEU A C 1
ATOM 2454 O O . LEU A 1 314 ? -2.855 -13.095 9.109 1.00 96.38 314 LEU A O 1
ATOM 2458 N N . ASP A 1 315 ? -3.148 -15.322 9.225 1.00 96.50 315 ASP A N 1
ATOM 2459 C CA . ASP A 1 315 ? -4.582 -15.275 8.924 1.00 96.50 315 ASP A CA 1
ATOM 2460 C C . ASP A 1 315 ? -5.331 -14.676 10.114 1.00 96.50 315 ASP A C 1
ATOM 2462 O O . ASP A 1 315 ? -6.106 -13.730 9.949 1.00 96.50 315 ASP A O 1
ATOM 2466 N N . GLU A 1 316 ? -5.003 -15.141 11.317 1.00 97.25 316 GLU A N 1
ATOM 2467 C CA . GLU A 1 316 ? -5.570 -14.617 12.555 1.00 97.25 316 GLU A CA 1
ATOM 2468 C C . GLU A 1 316 ? -5.160 -13.160 12.802 1.00 97.25 316 GLU A C 1
ATOM 2470 O O . GLU A 1 316 ? -5.997 -12.325 13.146 1.00 97.25 316 GLU A O 1
ATOM 2475 N N . PHE A 1 317 ? -3.899 -12.803 12.539 1.00 98.00 317 PHE A N 1
ATOM 2476 C CA . PHE A 1 317 ? -3.432 -11.420 12.652 1.00 98.00 317 PHE A CA 1
ATOM 2477 C C . PHE A 1 317 ? -4.187 -10.484 11.704 1.00 98.00 317 PHE A C 1
ATOM 2479 O O . PHE A 1 317 ? -4.663 -9.429 12.121 1.00 98.00 317 PHE A O 1
ATOM 2486 N N . GLN A 1 318 ? -4.342 -10.865 10.432 1.00 97.56 318 GLN A N 1
ATOM 2487 C CA . GLN A 1 318 ? -5.054 -10.042 9.451 1.00 97.56 318 GLN A CA 1
ATOM 2488 C C . GLN A 1 318 ? -6.562 -9.969 9.724 1.00 97.56 318 GLN A C 1
ATOM 2490 O O . GLN A 1 318 ? -7.181 -8.937 9.447 1.00 97.56 318 GLN A O 1
ATOM 2495 N N . ARG A 1 319 ? -7.153 -11.021 10.304 1.00 97.31 319 ARG A N 1
ATOM 2496 C CA . ARG A 1 319 ? -8.526 -10.996 10.825 1.00 97.31 319 ARG A CA 1
ATOM 2497 C C . ARG A 1 319 ? -8.649 -9.996 11.976 1.00 97.31 319 ARG A C 1
ATOM 2499 O O . ARG A 1 319 ? -9.562 -9.170 11.975 1.00 97.31 319 ARG A O 1
ATOM 2506 N N . GLN A 1 320 ? -7.697 -10.016 12.908 1.00 98.31 320 GLN A N 1
ATOM 2507 C CA . GLN A 1 320 ? -7.670 -9.111 14.053 1.00 98.31 320 GLN A CA 1
ATOM 2508 C C . GLN A 1 320 ? -7.471 -7.643 13.638 1.00 98.31 320 GLN A C 1
ATOM 2510 O O . GLN A 1 320 ? -8.114 -6.765 14.204 1.00 98.31 320 GLN A O 1
ATOM 2515 N N . GLN A 1 321 ? -6.673 -7.353 12.601 1.00 98.12 321 GLN A N 1
ATOM 2516 C CA . GLN A 1 321 ? -6.537 -5.992 12.050 1.00 98.12 321 GLN A CA 1
ATOM 2517 C C . GLN A 1 321 ? -7.881 -5.404 11.582 1.00 98.12 321 GLN A C 1
ATOM 2519 O O . GLN A 1 321 ? -8.160 -4.225 11.803 1.00 98.12 321 GLN A O 1
ATOM 2524 N N . GLU A 1 322 ? -8.736 -6.215 10.954 1.00 96.69 322 GLU A N 1
ATOM 2525 C CA . GLU A 1 322 ? -10.063 -5.771 10.510 1.00 96.69 322 GLU A CA 1
ATOM 2526 C C . GLU A 1 322 ? -11.017 -5.540 11.685 1.00 96.69 322 GLU A C 1
ATOM 2528 O O . GLU A 1 322 ? -11.792 -4.582 11.663 1.00 96.69 322 GLU A O 1
ATOM 2533 N N . LEU A 1 323 ? -10.949 -6.376 12.725 1.00 97.88 323 LEU A N 1
ATOM 2534 C CA . LEU A 1 323 ? -11.707 -6.152 13.957 1.00 97.88 323 LEU A CA 1
ATOM 2535 C C . LEU A 1 323 ? -11.271 -4.860 14.653 1.00 97.88 323 LEU A C 1
ATOM 2537 O O . LEU A 1 323 ? -12.123 -4.027 14.961 1.00 97.88 323 LEU A O 1
ATOM 2541 N N . CYS A 1 324 ? -9.962 -4.624 14.777 1.00 97.56 324 CYS A N 1
ATOM 2542 C CA . CYS A 1 324 ? -9.409 -3.366 15.279 1.00 97.56 324 CYS A CA 1
ATOM 2543 C C . CYS A 1 324 ? -9.886 -2.160 14.469 1.00 97.56 324 CYS A C 1
ATOM 2545 O O . CYS A 1 324 ? -10.211 -1.124 15.040 1.00 97.56 324 CYS A O 1
ATOM 2547 N N . ARG A 1 325 ? -9.933 -2.263 13.136 1.00 97.38 325 ARG A N 1
ATOM 2548 C CA . ARG A 1 325 ? -10.414 -1.173 12.276 1.00 97.38 325 ARG A CA 1
ATOM 2549 C C . ARG A 1 325 ? -11.903 -0.903 12.490 1.00 97.38 325 ARG A C 1
ATOM 2551 O 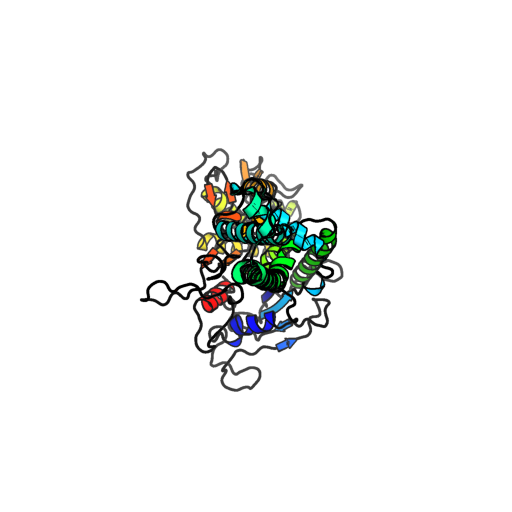O . ARG A 1 325 ? -12.299 0.254 12.603 1.00 97.38 325 ARG A O 1
ATOM 2558 N N . LYS A 1 326 ? -12.730 -1.948 12.589 1.00 96.31 326 LYS A N 1
ATOM 2559 C CA . LYS A 1 326 ? -14.164 -1.811 12.896 1.00 96.31 326 LYS A CA 1
ATOM 2560 C C . LYS A 1 326 ? -14.396 -1.187 14.274 1.00 96.31 326 LYS A C 1
ATOM 2562 O O . LYS A 1 326 ? -15.260 -0.323 14.389 1.00 96.31 326 LYS A O 1
ATOM 2567 N N . GLU A 1 327 ? -13.616 -1.580 15.280 1.00 96.69 327 GLU A N 1
ATOM 2568 C CA . GLU A 1 327 ? -13.610 -0.968 16.616 1.00 96.69 327 GLU A CA 1
ATOM 2569 C C . GLU A 1 327 ? -13.195 0.512 16.556 1.00 96.69 327 GLU A C 1
ATOM 2571 O O . GLU A 1 327 ? -13.862 1.377 17.118 1.00 96.69 327 GLU A O 1
ATOM 2576 N N . LEU A 1 328 ? -12.150 0.834 15.792 1.00 95.19 328 LEU A N 1
ATOM 2577 C CA . LEU A 1 328 ? -11.699 2.208 15.566 1.00 95.19 328 LEU A CA 1
ATOM 2578 C C . LEU A 1 328 ? -12.807 3.071 14.926 1.00 95.19 328 LEU A C 1
ATOM 2580 O O . LEU A 1 328 ? -13.041 4.209 15.341 1.00 95.19 328 LEU A O 1
ATOM 2584 N N . ASN A 1 329 ? -13.510 2.530 13.927 1.00 94.38 329 ASN A N 1
ATOM 2585 C CA . ASN A 1 329 ? -14.599 3.224 13.240 1.00 94.38 329 ASN A CA 1
ATOM 2586 C C . ASN A 1 329 ? -15.863 3.353 14.101 1.00 94.38 329 ASN A C 1
ATOM 2588 O O . ASN A 1 329 ? -16.531 4.384 14.026 1.00 94.38 329 ASN A O 1
ATOM 2592 N N . SER A 1 330 ? -16.197 2.355 14.929 1.00 93.50 330 SER A N 1
ATOM 2593 C CA . SER A 1 330 ? -17.354 2.435 15.835 1.00 93.50 330 SER A CA 1
ATOM 2594 C C . SER A 1 330 ? -17.182 3.527 16.894 1.00 93.50 330 SER A C 1
ATOM 2596 O O . SER A 1 330 ? -18.166 4.111 17.341 1.00 93.50 330 SER A O 1
ATOM 2598 N N . GLN A 1 331 ? -15.933 3.865 17.219 1.00 92.44 331 GLN A N 1
ATOM 2599 C CA . GLN A 1 331 ? -15.555 4.970 18.100 1.00 92.44 331 GLN A CA 1
ATOM 2600 C C . GLN A 1 331 ? -15.437 6.321 17.371 1.00 92.44 331 GLN A C 1
ATOM 2602 O O . GLN A 1 331 ? -15.022 7.313 17.966 1.00 92.44 331 GLN A O 1
ATOM 2607 N N . GLY A 1 332 ? -15.810 6.387 16.089 1.00 92.12 332 GLY A N 1
ATOM 2608 C CA . GLY A 1 332 ? -15.927 7.631 15.329 1.00 92.12 332 GLY A CA 1
ATOM 2609 C C . GLY A 1 332 ? -14.669 8.075 14.580 1.00 92.12 332 GLY A C 1
ATOM 2610 O O . GLY A 1 332 ? -14.647 9.195 14.071 1.00 92.12 332 GLY A O 1
ATOM 2611 N N . ASN A 1 333 ? -13.633 7.235 14.472 1.00 94.94 333 ASN A N 1
ATOM 2612 C CA . ASN A 1 333 ? -12.484 7.549 13.621 1.00 94.94 333 ASN A CA 1
ATOM 2613 C C . ASN A 1 333 ? -12.837 7.407 12.125 1.00 94.94 333 ASN A C 1
ATOM 2615 O O . ASN A 1 333 ? -13.448 6.402 11.742 1.00 94.94 333 ASN A O 1
ATOM 2619 N N . PRO A 1 334 ? -12.407 8.338 11.252 1.00 95.44 334 PRO A N 1
ATOM 2620 C CA . PRO A 1 334 ? -12.744 8.313 9.827 1.00 95.44 334 PRO A CA 1
ATOM 2621 C C . PRO A 1 334 ? -11.906 7.340 8.977 1.00 95.44 334 PRO A C 1
ATOM 2623 O O . PRO A 1 334 ? -12.135 7.251 7.775 1.00 95.44 334 PRO A O 1
ATOM 2626 N N . TRP A 1 335 ? -10.918 6.630 9.533 1.00 97.19 335 TRP A N 1
ATOM 2627 C CA . TRP A 1 335 ? -10.024 5.773 8.748 1.00 97.19 335 TRP A CA 1
ATOM 2628 C C . TRP A 1 335 ? -10.743 4.580 8.100 1.00 97.19 335 TRP A C 1
ATOM 2630 O O . TRP A 1 335 ? -11.165 3.653 8.788 1.00 97.19 335 TRP A O 1
ATOM 2640 N N . LEU A 1 336 ? -10.834 4.559 6.766 1.00 96.62 336 LEU A N 1
ATOM 2641 C CA . LEU A 1 336 ? -11.518 3.491 6.017 1.00 96.62 336 LEU A CA 1
ATOM 2642 C C . LEU A 1 336 ? -10.592 2.591 5.190 1.00 96.62 336 LEU A C 1
ATOM 2644 O O . LEU A 1 336 ? -11.084 1.664 4.542 1.00 96.62 336 LEU A O 1
ATOM 2648 N N . VAL A 1 337 ? -9.276 2.840 5.171 1.00 98.25 337 VAL A N 1
ATOM 2649 C CA . VAL A 1 337 ? -8.359 1.966 4.423 1.00 98.25 337 VAL A CA 1
ATOM 2650 C C . VAL A 1 337 ? -8.249 0.632 5.143 1.00 98.25 337 VAL A C 1
ATOM 2652 O O . VAL A 1 337 ? -7.758 0.568 6.266 1.00 98.25 337 VAL A O 1
ATOM 2655 N N . SER A 1 338 ? -8.708 -0.432 4.496 1.00 97.31 338 SER A N 1
ATOM 2656 C CA . SER A 1 338 ? -8.658 -1.783 5.059 1.00 97.31 338 SER A CA 1
ATOM 2657 C C . SER A 1 338 ? -7.498 -2.600 4.506 1.00 97.31 338 SER A C 1
ATOM 2659 O O . SER A 1 338 ? -6.998 -3.493 5.183 1.00 97.31 338 SER A O 1
ATOM 2661 N N . ASP A 1 339 ? -7.085 -2.330 3.266 1.00 98.19 339 ASP A N 1
ATOM 2662 C CA . ASP A 1 339 ? -6.110 -3.143 2.549 1.00 98.19 339 ASP A CA 1
ATOM 2663 C C . ASP A 1 339 ? -5.163 -2.266 1.736 1.00 98.19 339 ASP A C 1
ATOM 2665 O O . ASP A 1 339 ? -5.588 -1.408 0.960 1.00 98.19 339 ASP A O 1
ATOM 2669 N N . PHE A 1 340 ? -3.875 -2.544 1.894 1.00 98.56 340 PHE A N 1
ATOM 2670 C CA . PHE A 1 340 ? -2.798 -2.060 1.054 1.00 98.56 340 PHE A CA 1
ATOM 2671 C C . PHE A 1 340 ? -2.227 -3.238 0.260 1.00 98.56 340 PHE A C 1
ATOM 2673 O O . PHE A 1 340 ? -1.654 -4.176 0.822 1.00 98.56 340 PHE A O 1
ATOM 2680 N N . ILE A 1 341 ? -2.424 -3.214 -1.057 1.00 98.44 341 ILE A N 1
ATOM 2681 C CA . ILE A 1 341 ? -2.004 -4.272 -1.975 1.00 98.44 341 ILE A CA 1
ATOM 2682 C C . ILE A 1 341 ? -0.872 -3.740 -2.841 1.00 98.44 341 ILE 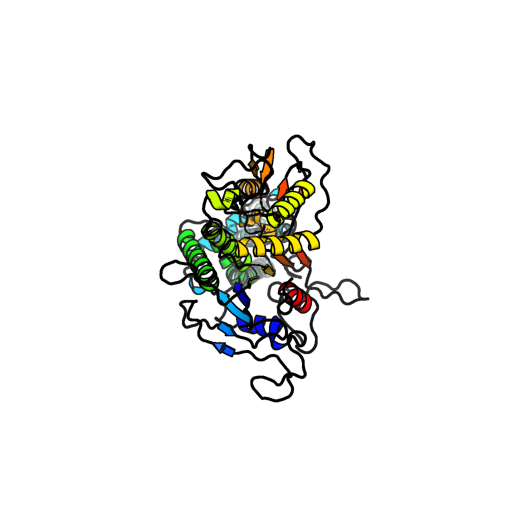A C 1
ATOM 2684 O O . ILE A 1 341 ? -1.073 -2.836 -3.648 1.00 98.44 341 ILE A O 1
ATOM 2688 N N . THR A 1 342 ? 0.318 -4.314 -2.705 1.00 97.88 342 THR A N 1
ATOM 2689 C CA . THR A 1 342 ? 1.487 -3.917 -3.494 1.00 97.88 342 THR A CA 1
ATOM 2690 C C . THR A 1 342 ? 1.787 -4.936 -4.582 1.00 97.88 342 THR A C 1
ATOM 2692 O O . THR A 1 342 ? 1.822 -6.134 -4.323 1.00 97.88 342 THR A O 1
ATOM 2695 N N . LEU A 1 343 ? 2.028 -4.461 -5.801 1.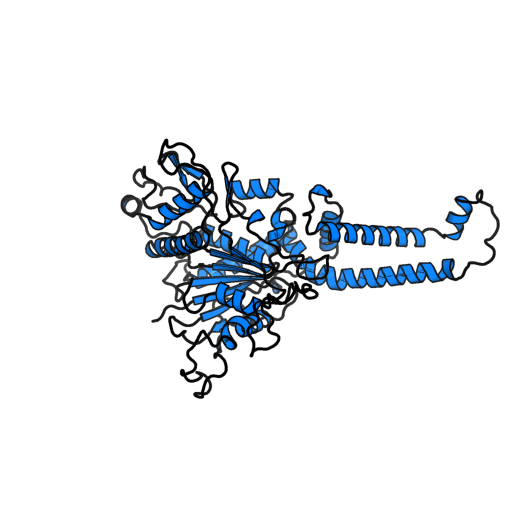00 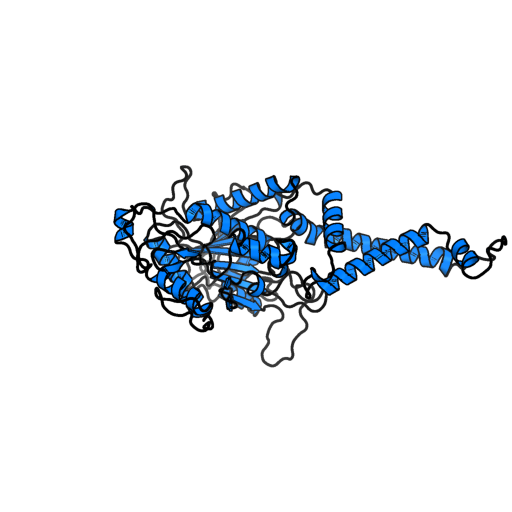95.44 343 LEU A N 1
ATOM 2696 C CA . LEU A 1 343 ? 2.334 -5.262 -6.984 1.00 95.44 343 LEU A CA 1
ATOM 2697 C C . LEU A 1 343 ? 3.711 -4.851 -7.507 1.00 95.44 343 LEU A C 1
ATOM 2699 O O . LEU A 1 343 ? 3.939 -3.677 -7.797 1.00 95.44 343 LEU A O 1
ATOM 2703 N N . GLY A 1 344 ? 4.644 -5.790 -7.637 1.00 91.44 344 GLY A N 1
ATOM 2704 C CA . GLY A 1 344 ? 5.957 -5.471 -8.209 1.00 91.44 344 GLY A CA 1
ATOM 2705 C C . GLY A 1 344 ? 6.749 -4.448 -7.386 1.00 91.44 344 GLY A C 1
ATOM 2706 O O . GLY A 1 344 ? 7.340 -3.529 -7.942 1.00 91.44 344 GLY A O 1
ATOM 2707 N N . SER A 1 345 ? 6.687 -4.533 -6.056 1.00 92.50 345 SER A N 1
ATOM 2708 C CA . SER A 1 345 ? 7.103 -3.432 -5.183 1.00 92.50 345 SER A CA 1
ATOM 2709 C C . SER A 1 345 ? 8.630 -3.266 -5.066 1.00 92.50 345 SER A C 1
ATOM 2711 O O . SER A 1 345 ? 9.278 -4.171 -4.530 1.00 92.50 345 SER A O 1
ATOM 2713 N N . PRO A 1 346 ? 9.208 -2.098 -5.425 1.00 89.50 346 PRO A N 1
ATOM 2714 C CA . PRO A 1 346 ? 10.612 -1.771 -5.159 1.00 89.50 346 PRO A CA 1
ATOM 2715 C C . PRO A 1 346 ? 10.946 -1.652 -3.665 1.00 89.50 346 PRO A C 1
ATOM 2717 O O . PRO A 1 346 ? 12.120 -1.662 -3.301 1.00 89.50 346 PRO A O 1
ATOM 2720 N N . LEU A 1 347 ? 9.943 -1.589 -2.778 1.00 91.75 347 LEU A N 1
ATOM 2721 C CA . LEU A 1 347 ? 10.141 -1.567 -1.322 1.00 91.75 347 LEU A CA 1
ATOM 2722 C C . LEU A 1 347 ? 10.926 -2.787 -0.803 1.00 91.75 347 LEU A C 1
ATOM 2724 O O . LEU A 1 347 ? 11.486 -2.731 0.286 1.00 91.75 347 LEU A O 1
ATOM 2728 N N . THR A 1 348 ? 11.042 -3.870 -1.580 1.00 91.44 348 THR A N 1
ATOM 2729 C CA . THR A 1 348 ? 11.909 -5.007 -1.225 1.00 91.44 348 THR A CA 1
ATOM 2730 C C . THR A 1 348 ? 13.383 -4.610 -1.077 1.00 91.44 348 THR A C 1
ATOM 2732 O O . THR A 1 348 ? 14.127 -5.325 -0.406 1.00 91.44 348 THR A O 1
ATOM 2735 N N . HIS A 1 349 ? 13.781 -3.491 -1.695 1.00 86.06 349 HIS A N 1
ATOM 2736 C CA . HIS A 1 349 ? 15.115 -2.892 -1.647 1.00 86.06 349 HIS A CA 1
ATOM 2737 C C . HIS A 1 349 ? 15.094 -1.562 -0.868 1.00 86.06 349 HIS A C 1
ATOM 2739 O O . HIS A 1 349 ? 15.811 -0.619 -1.209 1.00 86.06 349 HIS A O 1
ATOM 2745 N N . ALA A 1 350 ? 14.230 -1.424 0.145 1.00 87.56 350 ALA A N 1
ATOM 2746 C CA . ALA A 1 350 ? 14.086 -0.194 0.931 1.00 87.56 350 ALA A CA 1
ATOM 2747 C C . ALA A 1 350 ? 15.388 0.257 1.616 1.00 87.56 350 ALA A C 1
ATOM 2749 O O . ALA A 1 350 ? 15.624 1.455 1.747 1.00 87.56 350 ALA A O 1
ATOM 2750 N N . GLU A 1 351 ? 16.268 -0.669 1.991 1.00 83.44 351 GLU A N 1
ATOM 2751 C CA . GLU A 1 351 ? 17.601 -0.385 2.534 1.00 83.44 351 GLU A CA 1
ATOM 2752 C C . GLU A 1 351 ? 18.517 0.336 1.543 1.00 83.44 351 GLU A C 1
ATOM 2754 O O . GLU A 1 351 ? 19.515 0.935 1.938 1.00 83.44 351 GLU A O 1
ATOM 2759 N N . PHE A 1 352 ? 18.186 0.243 0.257 1.00 76.06 352 PHE A N 1
ATOM 2760 C CA . PHE A 1 352 ? 18.917 0.848 -0.838 1.00 76.06 352 PHE A CA 1
ATOM 2761 C C . PHE A 1 352 ? 18.227 2.124 -1.333 1.00 76.06 352 PHE A C 1
ATOM 2763 O O . PHE A 1 352 ? 18.895 3.115 -1.636 1.00 76.06 352 PHE A O 1
ATOM 2770 N N . LEU A 1 353 ? 16.895 2.083 -1.425 1.00 78.94 353 LEU A N 1
ATOM 2771 C CA . LEU A 1 353 ? 16.071 3.166 -1.946 1.00 78.94 353 LEU A CA 1
ATOM 2772 C C . LEU A 1 353 ? 15.756 4.203 -0.861 1.00 78.94 353 LEU A C 1
ATOM 2774 O O . LEU A 1 353 ? 16.118 5.365 -0.989 1.00 78.94 353 LEU A O 1
ATOM 2778 N N . LEU A 1 354 ? 15.102 3.796 0.224 1.00 83.19 354 LEU A N 1
ATOM 2779 C CA . LEU A 1 354 ? 14.604 4.720 1.249 1.00 83.19 354 LEU A CA 1
ATOM 2780 C C . LEU A 1 354 ? 15.660 5.113 2.284 1.00 83.19 354 LEU A C 1
ATOM 2782 O O . LEU A 1 354 ? 15.537 6.157 2.922 1.00 83.19 354 LEU A O 1
ATOM 2786 N N . ALA A 1 355 ? 16.683 4.281 2.461 1.00 85.00 355 ALA A N 1
ATOM 2787 C CA . ALA A 1 355 ? 17.750 4.492 3.425 1.00 85.00 355 ALA A CA 1
ATOM 2788 C C . ALA A 1 355 ? 19.138 4.370 2.779 1.00 85.00 355 ALA A C 1
ATOM 2790 O O . ALA A 1 355 ? 19.299 3.959 1.629 1.00 85.00 355 ALA A O 1
ATOM 2791 N N . LYS A 1 356 ? 20.167 4.740 3.549 1.00 78.44 356 LYS A N 1
ATOM 2792 C CA . LYS A 1 356 ? 21.570 4.552 3.158 1.00 78.44 356 LYS A CA 1
ATOM 2793 C C . LYS A 1 356 ? 21.951 3.069 3.130 1.00 78.44 356 LYS A C 1
ATOM 2795 O O . LYS A 1 356 ? 22.638 2.628 2.210 1.00 78.44 356 LYS A O 1
ATOM 2800 N N . ASP A 1 357 ? 21.526 2.348 4.161 1.00 83.31 357 ASP A N 1
ATOM 2801 C CA . ASP A 1 357 ? 21.772 0.931 4.384 1.00 83.31 357 ASP A CA 1
ATOM 2802 C C . ASP A 1 357 ? 20.679 0.336 5.294 1.00 83.31 357 ASP A C 1
ATOM 2804 O O . ASP A 1 357 ? 19.775 1.033 5.776 1.00 83.31 357 ASP A O 1
ATOM 2808 N N . LYS A 1 358 ? 20.780 -0.971 5.562 1.00 88.56 358 LYS A N 1
ATOM 2809 C CA . LYS A 1 358 ? 19.811 -1.706 6.383 1.00 88.56 358 LYS A CA 1
ATOM 2810 C C . LYS A 1 358 ? 19.763 -1.211 7.830 1.00 88.56 358 LYS A C 1
ATOM 2812 O O . LYS A 1 358 ? 18.696 -1.233 8.432 1.00 88.56 358 LYS A O 1
ATOM 2817 N N . LYS A 1 359 ? 20.880 -0.751 8.400 1.00 91.50 359 LYS A N 1
ATOM 2818 C CA . LYS A 1 359 ? 20.923 -0.247 9.780 1.00 91.50 359 LYS A CA 1
ATOM 2819 C C . LYS A 1 359 ? 20.193 1.091 9.883 1.00 91.50 359 LYS A C 1
ATOM 2821 O O . LYS A 1 359 ? 19.373 1.261 10.779 1.00 91.50 359 LYS A O 1
ATOM 2826 N N . CYS A 1 360 ? 20.437 2.009 8.950 1.00 91.56 360 CYS A N 1
ATOM 2827 C CA . CYS A 1 360 ? 19.708 3.271 8.861 1.00 91.56 360 CYS A CA 1
ATOM 2828 C C . CYS A 1 360 ? 18.206 3.053 8.642 1.00 91.56 360 CYS A C 1
ATOM 2830 O O . CYS A 1 360 ? 17.410 3.754 9.261 1.00 91.56 360 CYS A O 1
ATOM 2832 N N . LEU A 1 361 ? 17.814 2.065 7.823 1.00 92.75 361 LEU A N 1
ATOM 2833 C CA . LEU A 1 361 ? 16.403 1.703 7.656 1.00 92.75 361 LEU A CA 1
ATOM 2834 C C . LEU A 1 361 ? 15.771 1.288 8.993 1.00 92.75 361 LEU A C 1
ATOM 2836 O O . LEU A 1 361 ? 14.698 1.778 9.329 1.00 92.75 361 LEU A O 1
ATOM 2840 N N . ARG A 1 362 ? 16.451 0.437 9.775 1.00 93.56 362 ARG A N 1
ATOM 2841 C CA . ARG A 1 362 ? 15.961 0.005 11.095 1.00 93.56 362 ARG A CA 1
ATOM 2842 C C . ARG A 1 362 ? 15.839 1.161 12.079 1.00 93.56 362 ARG A C 1
ATOM 2844 O O . ARG A 1 362 ? 14.788 1.309 12.683 1.00 93.56 362 ARG A O 1
ATOM 2851 N N . ILE A 1 363 ? 16.839 2.039 12.149 1.00 94.12 363 ILE A N 1
ATOM 2852 C CA . ILE A 1 363 ? 16.773 3.239 13.000 1.00 94.12 363 ILE A CA 1
ATOM 2853 C C . ILE A 1 363 ? 15.571 4.115 12.618 1.00 94.12 363 ILE A C 1
ATOM 2855 O O . ILE A 1 363 ? 14.841 4.568 13.493 1.00 94.12 363 ILE A O 1
ATOM 2859 N N . ALA A 1 364 ? 15.329 4.328 11.323 1.00 94.62 364 ALA A N 1
ATOM 2860 C CA . ALA A 1 364 ? 14.189 5.114 10.856 1.00 94.62 364 ALA A CA 1
ATOM 2861 C C . ALA A 1 364 ? 12.834 4.448 11.178 1.00 94.62 364 ALA A C 1
ATOM 2863 O O . ALA A 1 364 ? 11.862 5.144 11.468 1.00 94.62 364 ALA A O 1
ATOM 2864 N N . GLN A 1 365 ? 12.758 3.114 11.164 1.00 95.31 365 GLN A N 1
ATOM 2865 C CA . GLN A 1 365 ? 11.571 2.357 11.585 1.00 95.31 365 GLN A CA 1
ATOM 2866 C C . GLN A 1 365 ? 11.344 2.426 13.102 1.00 95.31 365 GLN A C 1
ATOM 2868 O O . GLN A 1 365 ? 10.214 2.638 13.545 1.00 95.31 365 GLN A O 1
ATOM 2873 N N . ASP A 1 366 ? 12.410 2.325 13.899 1.00 92.62 366 ASP A N 1
ATOM 2874 C CA . ASP A 1 366 ? 12.361 2.480 15.359 1.00 92.62 366 ASP A CA 1
ATOM 2875 C C . ASP A 1 366 ? 11.916 3.899 15.746 1.00 92.62 366 ASP A C 1
ATOM 2877 O O . ASP A 1 366 ? 11.113 4.087 16.657 1.00 92.62 366 ASP A O 1
ATOM 2881 N N . GLN A 1 367 ? 12.369 4.903 14.989 1.00 94.19 367 GLN A N 1
ATOM 2882 C CA . GLN A 1 367 ? 11.950 6.304 15.103 1.00 94.19 367 GLN A CA 1
ATOM 2883 C C . GLN A 1 367 ? 10.587 6.595 14.461 1.00 94.19 367 GLN A C 1
ATOM 2885 O O . GLN A 1 367 ? 10.167 7.751 14.435 1.00 94.19 367 GLN A O 1
ATOM 2890 N N . ARG A 1 368 ? 9.893 5.575 13.935 1.00 94.94 368 ARG A N 1
ATOM 2891 C CA . ARG A 1 368 ? 8.561 5.676 13.313 1.00 94.94 368 ARG A CA 1
ATOM 2892 C C . ARG A 1 368 ? 8.482 6.580 12.079 1.00 94.94 368 ARG A C 1
ATOM 2894 O O . ARG A 1 368 ? 7.389 6.919 11.635 1.00 94.94 368 ARG A O 1
ATOM 2901 N N . VAL A 1 369 ? 9.623 6.903 11.473 1.00 94.69 369 VAL A N 1
ATOM 2902 C CA . VAL A 1 369 ? 9.690 7.587 10.173 1.00 94.69 369 VAL A CA 1
ATOM 2903 C C . VAL A 1 369 ? 9.138 6.677 9.076 1.00 94.69 369 VAL A C 1
ATOM 2905 O O . VAL A 1 369 ? 8.409 7.132 8.199 1.00 94.69 369 VAL A O 1
ATOM 2908 N N . PHE A 1 370 ? 9.449 5.380 9.152 1.00 95.50 370 PHE A N 1
ATOM 2909 C CA . PHE A 1 370 ? 8.921 4.362 8.249 1.00 95.50 370 PHE A CA 1
ATOM 2910 C C . PHE A 1 370 ? 8.068 3.346 9.025 1.00 95.50 370 PHE A C 1
ATOM 2912 O O . PHE A 1 370 ? 8.622 2.523 9.752 1.00 95.50 370 PHE A O 1
ATOM 2919 N N . PRO A 1 371 ? 6.732 3.388 8.883 1.00 96.88 371 PRO A N 1
ATOM 2920 C CA . PRO A 1 371 ? 5.823 2.423 9.498 1.00 96.88 371 PRO A CA 1
ATOM 2921 C C . PRO A 1 371 ? 6.120 0.949 9.168 1.00 96.88 371 PRO A C 1
ATOM 2923 O O . PRO A 1 371 ? 6.312 0.559 8.020 1.00 96.88 371 PRO A O 1
ATOM 2926 N N . THR A 1 372 ? 6.101 0.099 10.187 1.00 97.69 372 THR A N 1
ATOM 2927 C CA . THR A 1 372 ? 6.265 -1.357 10.075 1.00 97.69 372 THR A CA 1
ATOM 2928 C C . THR A 1 372 ? 4.919 -2.075 10.166 1.00 97.69 372 THR A C 1
ATOM 2930 O O . THR A 1 372 ? 3.934 -1.532 10.669 1.00 97.69 372 THR A O 1
ATOM 2933 N N . CYS A 1 373 ? 4.865 -3.311 9.667 1.00 97.81 373 CYS A N 1
ATOM 2934 C CA . CYS A 1 373 ? 3.704 -4.188 9.779 1.00 97.81 373 CYS A CA 1
ATOM 2935 C C . CYS A 1 373 ? 4.137 -5.527 10.405 1.00 97.81 373 CYS A C 1
ATOM 2937 O O . CYS A 1 373 ? 4.727 -6.355 9.697 1.00 97.81 373 CYS A O 1
ATOM 2939 N N . PRO A 1 374 ? 3.846 -5.782 11.697 1.00 97.62 374 PRO A N 1
ATOM 2940 C CA . PRO A 1 374 ? 3.016 -4.977 12.612 1.00 97.62 374 PRO A CA 1
ATOM 2941 C C . PRO A 1 374 ? 3.677 -3.659 13.079 1.00 97.62 374 PRO A C 1
ATOM 2943 O O . PRO A 1 374 ? 4.893 -3.536 12.942 1.00 97.62 374 PRO A O 1
ATOM 2946 N N . PRO A 1 375 ? 2.921 -2.699 13.653 1.00 97.38 375 PRO A N 1
ATOM 2947 C CA . PRO A 1 375 ? 3.477 -1.431 14.140 1.00 97.38 375 PRO A CA 1
ATOM 2948 C C . PRO A 1 375 ? 4.454 -1.557 15.317 1.00 97.38 375 PRO A C 1
ATOM 2950 O O . PRO A 1 375 ? 4.316 -2.433 16.172 1.00 97.38 375 PRO A O 1
ATOM 2953 N N . SER A 1 376 ? 5.395 -0.612 15.408 1.00 94.62 376 SER A N 1
ATOM 2954 C CA . SER A 1 376 ? 6.372 -0.511 16.503 1.00 94.62 376 SER A CA 1
ATOM 2955 C C . SER A 1 376 ? 5.735 -0.178 17.858 1.00 94.62 376 SER A C 1
ATOM 2957 O O . SER A 1 376 ? 5.079 0.850 18.020 1.00 94.62 376 SER A O 1
ATOM 2959 N N . LEU A 1 377 ? 6.003 -1.004 18.871 1.00 95.12 377 LEU A N 1
ATOM 2960 C CA . LEU A 1 377 ? 5.469 -0.826 20.223 1.00 95.12 377 LEU A CA 1
ATOM 2961 C C . LEU A 1 377 ? 6.377 0.049 21.108 1.00 95.12 377 LEU A C 1
ATOM 2963 O O . LEU A 1 377 ? 7.596 -0.120 21.124 1.00 95.12 377 LEU A O 1
ATOM 2967 N N . GLU A 1 378 ? 5.775 0.907 21.928 1.00 93.06 378 GLU A N 1
ATOM 2968 C CA . GLU A 1 378 ? 6.437 1.729 22.948 1.00 93.06 378 GLU A CA 1
ATOM 2969 C C . GLU A 1 378 ? 6.061 1.298 24.358 1.00 93.06 378 GLU A C 1
ATOM 2971 O O . GLU A 1 378 ? 4.938 0.867 24.601 1.00 93.06 378 GLU A O 1
ATOM 2976 N N . PHE A 1 379 ? 7.003 1.429 25.291 1.00 93.00 379 PHE A N 1
ATOM 2977 C CA . PHE A 1 379 ? 6.775 1.108 26.695 1.00 93.00 379 PHE A CA 1
ATOM 2978 C C . PHE A 1 379 ? 5.889 2.158 27.369 1.00 93.00 379 PHE A C 1
ATOM 2980 O O . PHE A 1 379 ? 6.214 3.344 27.367 1.00 93.00 379 PHE A O 1
ATOM 2987 N N . ASP A 1 380 ? 4.802 1.701 27.981 1.00 92.38 380 ASP A N 1
ATOM 2988 C CA . ASP A 1 380 ? 3.931 2.504 28.826 1.00 92.38 380 ASP A CA 1
ATOM 2989 C C . ASP A 1 380 ? 4.203 2.164 30.295 1.00 92.38 380 ASP A C 1
ATOM 2991 O O . ASP A 1 380 ? 3.996 1.039 30.748 1.00 92.38 380 ASP A O 1
ATOM 2995 N N . ALA A 1 381 ? 4.663 3.153 31.061 1.00 88.81 381 ALA A N 1
ATOM 2996 C CA . ALA A 1 381 ? 4.972 2.981 32.477 1.00 88.81 381 ALA A CA 1
ATOM 2997 C C . ALA A 1 381 ? 3.730 2.688 33.342 1.00 88.81 381 ALA A C 1
ATOM 2999 O O . ALA A 1 381 ? 3.854 2.077 34.406 1.00 88.81 381 ALA A O 1
ATOM 3000 N N . SER A 1 382 ? 2.537 3.112 32.908 1.00 86.69 382 SER A N 1
ATOM 3001 C CA . SER A 1 382 ? 1.298 2.902 33.662 1.00 86.69 382 SER A CA 1
ATOM 3002 C C . SER A 1 382 ? 0.902 1.423 33.673 1.00 86.69 382 SER A C 1
ATOM 3004 O O . SER A 1 382 ? 0.800 0.815 34.747 1.00 86.69 382 SER A O 1
ATOM 3006 N N . THR A 1 383 ? 0.813 0.819 32.489 1.00 90.19 383 THR A N 1
ATOM 3007 C CA . THR A 1 383 ? 0.504 -0.604 32.296 1.00 90.19 383 THR A CA 1
ATOM 3008 C C . THR A 1 383 ? 1.712 -1.506 32.550 1.00 90.19 383 THR A C 1
ATOM 3010 O O . THR A 1 383 ? 1.556 -2.666 32.913 1.00 90.19 383 THR A O 1
ATOM 3013 N N . GLY A 1 384 ? 2.936 -0.992 32.393 1.00 91.31 384 GLY A N 1
ATOM 3014 C CA . GLY A 1 384 ? 4.161 -1.796 32.397 1.00 91.31 384 GLY A CA 1
ATOM 3015 C C . GLY A 1 384 ? 4.305 -2.692 31.163 1.00 91.31 384 GLY A C 1
ATOM 3016 O O . GLY A 1 384 ? 5.080 -3.646 31.192 1.00 91.31 384 GLY A O 1
ATOM 3017 N N . LEU A 1 385 ? 3.558 -2.404 30.094 1.00 93.38 385 LEU A N 1
ATOM 3018 C CA . LEU A 1 385 ? 3.532 -3.164 28.846 1.00 93.38 385 LEU A CA 1
ATOM 3019 C C . LEU A 1 385 ? 3.961 -2.285 27.668 1.00 93.38 385 LEU A C 1
ATOM 3021 O O . LEU A 1 385 ? 4.125 -1.071 27.795 1.00 93.38 385 LEU A O 1
ATOM 3025 N N . ARG A 1 386 ? 4.156 -2.903 26.497 1.00 94.50 386 ARG A N 1
ATOM 3026 C CA . ARG A 1 386 ? 4.407 -2.169 25.250 1.00 94.50 386 ARG A CA 1
ATOM 3027 C C . ARG A 1 386 ? 3.162 -2.097 24.363 1.00 94.50 386 ARG A C 1
ATOM 3029 O O . ARG A 1 386 ? 2.504 -3.114 24.143 1.00 94.50 386 ARG A O 1
ATOM 3036 N N . HIS A 1 387 ? 2.878 -0.913 23.826 1.00 95.75 387 HIS A N 1
ATOM 3037 C CA . HIS A 1 387 ? 1.672 -0.590 23.060 1.00 95.75 387 HIS A CA 1
ATOM 3038 C C . HIS A 1 387 ? 2.019 0.200 21.790 1.00 95.75 387 HIS A C 1
ATOM 3040 O O . HIS A 1 387 ? 2.965 0.986 21.791 1.00 95.75 387 HIS A O 1
ATOM 3046 N N . PHE A 1 388 ? 1.233 0.060 20.718 1.00 96.75 388 PHE A N 1
ATOM 3047 C CA . PHE A 1 388 ? 1.267 1.017 19.593 1.00 96.75 388 PHE A CA 1
ATOM 3048 C C . PHE A 1 388 ? 0.311 2.204 19.834 1.00 96.75 388 PHE A C 1
ATOM 3050 O O . PHE A 1 388 ? 0.059 3.029 18.951 1.00 96.75 388 PHE A O 1
ATOM 3057 N N . THR A 1 389 ? -0.238 2.293 21.044 1.00 96.06 389 THR A N 1
ATOM 3058 C CA . THR A 1 389 ? -1.233 3.277 21.453 1.00 96.06 389 THR A CA 1
ATOM 3059 C C . THR A 1 389 ? -0.847 3.966 22.754 1.00 96.06 389 THR A C 1
ATOM 3061 O O . THR A 1 389 ? -0.173 3.398 23.616 1.00 96.06 389 THR A O 1
ATOM 3064 N N . TYR A 1 390 ? -1.311 5.197 22.919 1.00 92.44 390 TYR A N 1
ATOM 3065 C CA . TYR A 1 390 ? -1.093 6.007 24.106 1.00 92.44 390 TYR A CA 1
ATOM 3066 C C . TYR A 1 390 ? -2.420 6.466 24.699 1.00 92.44 390 TYR A C 1
ATOM 3068 O O . TYR A 1 390 ? -3.437 6.604 24.018 1.00 92.44 390 TYR A O 1
ATOM 3076 N N . LYS A 1 391 ? -2.406 6.703 26.003 1.00 90.50 391 LYS A N 1
ATOM 3077 C CA . LYS A 1 391 ? -3.565 7.179 26.747 1.00 90.50 391 LYS A CA 1
ATOM 3078 C C . LYS A 1 391 ? -3.979 8.588 26.298 1.00 90.50 391 LYS A C 1
ATOM 3080 O O . LYS A 1 391 ? -3.131 9.446 26.053 1.00 90.50 391 LYS A O 1
ATOM 3085 N N . LEU A 1 392 ? -5.287 8.850 26.262 1.00 88.31 392 LEU A N 1
ATOM 3086 C CA . LEU A 1 392 ? -5.816 10.198 26.049 1.00 88.31 392 LEU A CA 1
ATOM 3087 C C . LEU A 1 392 ? -5.460 11.120 27.231 1.00 88.31 392 LEU A C 1
ATOM 3089 O O . LEU A 1 392 ? -5.660 10.769 28.398 1.00 88.31 392 LEU A O 1
ATOM 3093 N N . SER A 1 393 ? -4.951 12.318 26.935 1.00 84.94 393 SER A N 1
ATOM 3094 C CA . SER A 1 393 ? -4.606 13.298 27.972 1.00 84.94 393 SER A CA 1
ATOM 3095 C C . SER A 1 393 ? -5.821 13.633 28.849 1.00 84.94 393 SER A C 1
ATOM 3097 O O . SER A 1 393 ? -6.942 13.789 28.360 1.00 84.94 393 SER A O 1
ATOM 3099 N N . GLY A 1 394 ? -5.610 13.702 30.165 1.00 82.31 394 GLY A N 1
ATOM 3100 C CA . GLY A 1 394 ? -6.667 13.973 31.146 1.00 82.31 394 GLY A CA 1
ATOM 3101 C C . GLY A 1 394 ? -7.624 12.810 31.446 1.00 82.31 394 GLY A C 1
ATOM 3102 O O . GLY A 1 394 ? -8.467 12.960 32.323 1.00 82.31 394 GLY A O 1
ATOM 3103 N N . ALA A 1 395 ? -7.515 11.655 30.775 1.00 83.31 395 ALA A N 1
ATOM 3104 C CA . ALA A 1 395 ? -8.306 10.470 31.130 1.00 83.31 395 ALA A CA 1
ATOM 3105 C C . ALA A 1 395 ? -7.828 9.840 32.458 1.00 83.31 395 ALA A C 1
ATOM 3107 O O . ALA A 1 395 ? -6.702 10.087 32.908 1.00 83.31 395 ALA A O 1
ATOM 3108 N N . ALA A 1 396 ? -8.648 8.990 33.084 1.00 82.38 396 ALA A N 1
ATOM 3109 C CA . ALA A 1 396 ? -8.268 8.226 34.281 1.00 82.38 396 ALA A CA 1
ATOM 3110 C C . ALA A 1 396 ? -7.118 7.229 33.992 1.00 82.38 396 ALA A C 1
ATOM 3112 O O . ALA A 1 396 ? -6.865 6.907 32.829 1.00 82.38 396 ALA A O 1
ATOM 3113 N N . PRO A 1 397 ? -6.330 6.786 34.994 1.00 79.00 397 PRO A N 1
ATOM 3114 C CA . PRO A 1 397 ? -5.301 5.761 34.796 1.00 79.00 397 PRO A CA 1
ATOM 3115 C C . PRO A 1 397 ? -5.891 4.474 34.206 1.00 79.00 397 PRO A C 1
ATOM 3117 O O . PRO A 1 397 ? -6.877 3.960 34.719 1.00 79.00 397 PRO A O 1
ATOM 3120 N N . ASP A 1 398 ? -5.265 3.965 33.148 1.00 81.94 398 ASP A N 1
ATOM 3121 C CA . ASP A 1 398 ? -5.579 2.678 32.524 1.00 81.94 398 ASP A CA 1
ATOM 3122 C C . ASP A 1 398 ? -4.431 1.724 32.863 1.00 81.94 398 ASP A C 1
ATOM 3124 O O . ASP A 1 398 ? -3.377 1.767 32.232 1.00 81.94 398 ASP A O 1
ATOM 3128 N N . LEU A 1 399 ? -4.590 0.954 33.941 1.00 82.12 399 LEU A N 1
ATOM 3129 C CA . LEU A 1 399 ? -3.540 0.058 34.442 1.00 82.12 399 LEU A CA 1
ATOM 3130 C C . LEU A 1 399 ? -3.479 -1.262 33.667 1.00 82.12 399 LEU A C 1
ATOM 3132 O O . LEU A 1 399 ? -2.439 -1.918 33.668 1.00 82.12 399 LEU A O 1
ATOM 3136 N N . GLU A 1 400 ? -4.573 -1.638 33.008 1.00 81.06 400 GLU A N 1
ATOM 3137 C CA . GLU A 1 400 ? -4.702 -2.901 32.278 1.00 81.06 400 GLU A CA 1
ATOM 3138 C C . GLU A 1 400 ? -4.406 -2.744 30.782 1.00 81.06 400 GLU A C 1
ATOM 3140 O O . GLU A 1 400 ? -4.127 -3.724 30.094 1.00 81.06 400 GLU A O 1
ATOM 3145 N N . GLY A 1 401 ? -4.424 -1.515 30.262 1.00 83.56 401 GLY A N 1
ATOM 3146 C CA . GLY A 1 401 ? -4.210 -1.255 28.844 1.00 83.56 401 GLY A CA 1
ATOM 3147 C C . GLY A 1 401 ? -5.422 -1.621 27.991 1.00 83.56 401 GLY A C 1
ATOM 3148 O O . GLY A 1 401 ? -5.245 -1.885 26.801 1.00 83.56 401 GLY A O 1
ATOM 3149 N N . THR A 1 402 ? -6.624 -1.694 28.573 1.00 86.50 402 THR A N 1
ATOM 3150 C CA . THR A 1 402 ? -7.870 -2.154 27.926 1.00 86.50 402 THR A CA 1
ATOM 3151 C C . THR A 1 402 ? -8.807 -1.005 27.564 1.00 86.50 402 THR A C 1
ATOM 3153 O O . THR A 1 402 ? -9.660 -1.165 26.689 1.00 86.50 402 THR A O 1
ATOM 3156 N N . HIS A 1 403 ? -8.634 0.161 28.188 1.00 90.25 403 HIS A N 1
ATOM 3157 C CA . HIS A 1 403 ? -9.468 1.335 27.948 1.00 90.25 403 HIS A CA 1
ATOM 3158 C C . HIS A 1 403 ? -9.174 1.979 26.581 1.00 90.25 403 HIS A C 1
ATOM 3160 O O . HIS A 1 403 ? -8.353 1.498 25.789 1.00 90.25 403 HIS A O 1
ATOM 3166 N N . PHE A 1 404 ? -9.878 3.073 26.290 1.00 93.06 404 PHE A N 1
ATOM 3167 C CA . PHE A 1 404 ? -9.710 3.854 25.077 1.00 93.06 404 PHE A CA 1
ATOM 3168 C C . PHE A 1 404 ? -8.328 4.509 25.015 1.00 93.06 404 PHE A C 1
ATOM 3170 O O . PHE A 1 404 ? -7.917 5.280 25.890 1.00 93.06 404 PHE A O 1
ATOM 3177 N N . ARG A 1 405 ? -7.616 4.227 23.926 1.00 93.75 405 ARG A N 1
ATOM 3178 C CA . ARG A 1 405 ? -6.267 4.709 23.652 1.00 93.75 405 ARG A CA 1
ATOM 3179 C C . ARG A 1 405 ? -6.181 5.193 22.211 1.00 93.75 405 ARG A C 1
ATOM 3181 O O . ARG A 1 405 ? -6.850 4.685 21.310 1.00 93.75 405 ARG A O 1
ATOM 3188 N N . LEU A 1 406 ? -5.333 6.190 22.000 1.00 94.75 406 LEU A N 1
ATOM 3189 C CA . LEU A 1 406 ? -5.065 6.769 20.694 1.00 94.75 406 LEU A CA 1
ATOM 3190 C C . LEU A 1 406 ? -3.898 6.028 20.031 1.00 94.75 406 LEU A C 1
ATOM 3192 O O . LEU A 1 406 ? -2.848 5.876 20.659 1.00 94.75 406 LEU A O 1
ATOM 3196 N N . PRO A 1 407 ? -4.019 5.583 18.773 1.00 97.06 407 PRO A N 1
ATOM 3197 C CA . PRO A 1 407 ? -2.885 5.032 18.045 1.00 97.06 407 PRO A CA 1
ATOM 3198 C C . PRO A 1 407 ? -1.822 6.089 17.762 1.00 97.06 407 PRO A C 1
ATOM 3200 O O . PRO A 1 407 ? -2.141 7.237 17.452 1.00 97.06 407 PRO A O 1
ATOM 3203 N N . HIS A 1 408 ? -0.542 5.711 17.806 1.00 97.19 408 HIS A N 1
ATOM 3204 C CA . HIS A 1 408 ? 0.521 6.596 17.330 1.00 97.19 408 HIS A CA 1
ATOM 3205 C C . HIS A 1 408 ? 0.450 6.792 15.809 1.00 97.19 408 HIS A C 1
ATOM 3207 O O . HIS A 1 408 ? -0.074 5.962 15.068 1.00 97.19 408 HIS A O 1
ATOM 3213 N N . HIS A 1 409 ? 1.042 7.878 15.317 1.00 97.06 409 HIS A N 1
ATOM 3214 C CA . HIS A 1 409 ? 0.946 8.312 13.916 1.00 97.06 409 HIS A CA 1
ATOM 3215 C C . HIS A 1 409 ? 1.448 7.279 12.884 1.00 97.06 409 HIS A C 1
ATOM 3217 O O . HIS A 1 409 ? 0.981 7.262 11.753 1.00 97.06 409 HIS A O 1
ATOM 3223 N N . ALA A 1 410 ? 2.372 6.391 13.260 1.00 97.31 410 ALA A N 1
ATOM 3224 C CA . ALA A 1 410 ?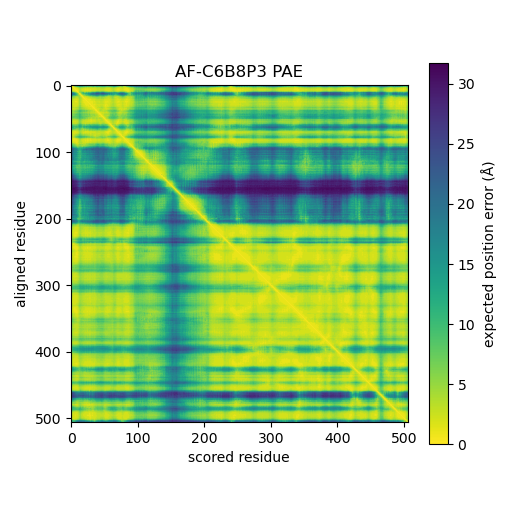 2.864 5.306 12.402 1.00 97.31 410 ALA A CA 1
ATOM 3225 C C . ALA A 1 410 ? 2.097 3.965 12.528 1.00 97.31 410 ALA A C 1
ATOM 3227 O O . ALA A 1 410 ? 2.557 2.958 12.001 1.00 97.31 410 ALA A O 1
ATOM 3228 N N . ALA A 1 411 ? 0.962 3.904 13.237 1.00 98.06 411 ALA A N 1
ATOM 3229 C CA . ALA A 1 411 ? 0.286 2.641 13.574 1.00 98.06 411 ALA A CA 1
ATOM 3230 C C . ALA A 1 411 ? -0.771 2.184 12.555 1.00 98.06 411 ALA A C 1
ATOM 3232 O O . ALA A 1 411 ? -1.590 1.325 12.866 1.00 98.06 411 ALA A O 1
ATOM 3233 N N . HIS A 1 412 ? -0.791 2.731 11.339 1.00 97.75 412 HIS A N 1
ATOM 3234 C CA . HIS A 1 412 ? -1.854 2.435 10.369 1.00 97.75 412 HIS A CA 1
ATOM 3235 C C . HIS A 1 412 ? -1.937 0.950 9.986 1.00 97.75 412 HIS A C 1
ATOM 3237 O O . HIS A 1 412 ? -3.027 0.449 9.711 1.00 97.75 412 HIS A O 1
ATOM 3243 N N . PHE A 1 413 ? -0.821 0.217 10.056 1.00 98.38 413 PHE A N 1
ATOM 3244 C CA . PHE A 1 413 ? -0.780 -1.238 9.891 1.00 98.38 413 PHE A CA 1
ATOM 3245 C C . PHE A 1 413 ? -1.288 -2.031 11.110 1.00 98.38 413 PHE A C 1
ATOM 3247 O O . PHE A 1 413 ? -1.204 -3.250 11.112 1.00 98.38 413 PHE A O 1
ATOM 3254 N N . ALA A 1 414 ? -1.847 -1.402 12.144 1.00 98.19 414 ALA A N 1
ATOM 3255 C CA . ALA A 1 414 ? -2.747 -2.090 13.079 1.00 98.19 414 ALA A CA 1
ATOM 3256 C C . ALA A 1 414 ? -4.175 -2.201 12.517 1.00 98.19 414 ALA A C 1
ATOM 3258 O O . ALA A 1 414 ? -4.926 -3.087 12.908 1.00 98.19 414 ALA A O 1
ATOM 3259 N N . TYR A 1 415 ? -4.532 -1.314 11.586 1.00 98.12 415 TYR A N 1
ATOM 3260 C CA . TYR A 1 415 ? -5.891 -1.142 11.063 1.00 98.12 415 TYR A CA 1
ATOM 3261 C C . TYR A 1 415 ? -5.985 -1.393 9.553 1.00 98.12 415 TYR A C 1
ATOM 3263 O O . TYR A 1 415 ? -7.064 -1.312 8.981 1.00 98.12 415 TYR A O 1
ATOM 3271 N N . THR A 1 416 ? -4.855 -1.667 8.900 1.00 98.44 416 THR A N 1
ATOM 3272 C CA . THR A 1 416 ? -4.742 -1.867 7.453 1.00 98.44 416 THR A CA 1
ATOM 3273 C C . THR A 1 416 ? -3.947 -3.136 7.194 1.00 98.44 416 THR A C 1
ATOM 3275 O O . THR A 1 416 ? -2.792 -3.242 7.610 1.00 98.44 416 THR A O 1
ATOM 3278 N N . ARG A 1 417 ? -4.536 -4.095 6.482 1.00 98.19 417 ARG A N 1
ATOM 3279 C CA . ARG A 1 417 ? -3.849 -5.316 6.052 1.00 98.19 417 ARG A CA 1
ATOM 3280 C C . ARG A 1 417 ? -2.892 -5.010 4.912 1.00 98.19 417 ARG A C 1
ATOM 3282 O O . ARG A 1 417 ? -3.222 -4.232 4.021 1.00 98.19 417 ARG A O 1
ATOM 3289 N N . TRP A 1 418 ? -1.746 -5.682 4.882 1.00 98.38 418 TRP A N 1
ATOM 3290 C CA . TRP A 1 418 ? -0.790 -5.555 3.783 1.00 98.38 418 TRP A CA 1
ATOM 3291 C C . TRP A 1 418 ? -0.635 -6.888 3.048 1.00 98.38 418 TRP A C 1
ATOM 3293 O O . TRP A 1 418 ? -0.234 -7.897 3.629 1.00 98.38 418 TRP A O 1
ATOM 3303 N N . THR A 1 419 ? -0.957 -6.901 1.753 1.00 98.44 419 THR A N 1
ATOM 3304 C CA . THR A 1 419 ? -0.684 -8.029 0.849 1.00 98.44 419 THR A CA 1
ATOM 3305 C C . THR A 1 419 ? 0.279 -7.589 -0.251 1.00 98.44 419 THR A C 1
ATOM 3307 O O . THR A 1 419 ? 0.056 -6.574 -0.900 1.00 98.44 419 THR A O 1
ATOM 3310 N N . ASN A 1 420 ? 1.342 -8.350 -0.488 1.00 98.12 420 ASN A N 1
ATOM 3311 C CA . ASN A 1 420 ? 2.343 -8.053 -1.507 1.00 98.12 420 ASN A CA 1
ATOM 3312 C C . ASN A 1 420 ? 2.395 -9.173 -2.548 1.00 98.12 420 ASN A C 1
ATOM 3314 O O . ASN A 1 420 ? 2.712 -10.310 -2.214 1.00 98.12 420 ASN A O 1
ATOM 3318 N N . LEU A 1 421 ? 2.113 -8.856 -3.811 1.00 96.50 421 LEU A N 1
ATOM 3319 C CA . LEU A 1 421 ? 2.288 -9.767 -4.936 1.00 96.50 421 LEU A CA 1
ATOM 3320 C C . LEU A 1 421 ? 3.608 -9.437 -5.630 1.00 96.50 421 LEU A C 1
ATOM 3322 O O . LEU A 1 421 ? 3.797 -8.347 -6.176 1.00 96.50 421 LEU A O 1
ATOM 3326 N N . TYR A 1 422 ? 4.516 -10.406 -5.657 1.00 94.00 422 TYR A N 1
ATOM 3327 C CA . TYR A 1 422 ? 5.840 -10.247 -6.255 1.00 94.00 422 TYR A CA 1
ATOM 3328 C C . TYR A 1 422 ? 6.164 -11.402 -7.203 1.00 94.00 422 TYR A C 1
ATOM 3330 O O . TYR A 1 422 ? 5.616 -12.498 -7.081 1.00 94.00 422 TYR A O 1
ATOM 3338 N N . SER A 1 423 ? 7.065 -11.154 -8.150 1.00 90.19 423 SER A N 1
ATOM 3339 C CA . SER A 1 423 ? 7.536 -12.150 -9.111 1.00 90.19 423 SER A CA 1
ATOM 3340 C C . SER A 1 423 ? 8.995 -12.468 -8.837 1.00 90.19 423 SER A C 1
ATOM 3342 O O . SER A 1 423 ? 9.792 -11.585 -8.536 1.00 90.19 423 SER A O 1
ATOM 3344 N N . ARG A 1 424 ? 9.359 -13.752 -8.899 1.00 85.56 424 ARG A N 1
ATOM 3345 C CA . ARG A 1 424 ? 10.755 -14.157 -8.715 1.00 85.56 424 ARG A CA 1
ATOM 3346 C C . ARG A 1 424 ? 11.537 -13.846 -9.986 1.00 85.56 424 ARG A C 1
ATOM 3348 O O . ARG A 1 424 ? 11.129 -14.243 -11.076 1.00 85.56 424 ARG A O 1
ATOM 3355 N N . HIS A 1 425 ? 12.713 -13.252 -9.835 1.00 81.19 425 HIS A N 1
ATOM 3356 C CA . HIS A 1 425 ? 13.662 -13.107 -10.930 1.00 81.19 425 HIS A CA 1
ATOM 3357 C C . HIS A 1 425 ? 14.667 -14.258 -11.013 1.00 81.19 425 HIS A C 1
ATOM 3359 O O . HIS A 1 425 ? 14.959 -14.967 -10.044 1.00 81.19 425 HIS A O 1
ATOM 3365 N N . PHE A 1 426 ? 15.204 -14.433 -12.214 1.00 72.94 426 PHE A N 1
ATOM 3366 C CA . PHE A 1 426 ? 16.374 -15.245 -12.496 1.00 72.94 426 PHE A CA 1
ATOM 3367 C C . PHE A 1 426 ? 17.333 -14.432 -13.373 1.00 72.94 426 PHE A C 1
ATOM 3369 O O . PHE A 1 426 ? 17.019 -14.081 -14.511 1.00 72.94 426 PHE A O 1
ATOM 3376 N N . GLY A 1 427 ? 18.513 -14.106 -12.844 1.00 68.88 427 GLY A N 1
ATOM 3377 C CA . GLY A 1 427 ? 19.394 -13.133 -13.492 1.00 68.88 427 GLY A CA 1
ATOM 3378 C C . GLY A 1 427 ? 18.744 -11.746 -13.571 1.00 68.88 427 GLY A C 1
ATOM 3379 O O . GLY A 1 427 ? 17.954 -11.384 -12.707 1.00 68.88 427 GLY A O 1
ATOM 3380 N N . ILE A 1 428 ? 19.084 -10.959 -14.593 1.00 65.38 428 ILE A N 1
ATOM 3381 C CA . ILE A 1 428 ? 18.684 -9.541 -14.681 1.00 65.38 428 ILE A CA 1
ATOM 3382 C C . ILE A 1 428 ? 17.350 -9.352 -15.424 1.00 65.38 428 ILE A C 1
ATOM 3384 O O . ILE A 1 428 ? 16.538 -8.523 -15.026 1.00 65.38 428 ILE A O 1
ATOM 3388 N N . VAL A 1 429 ? 17.111 -10.114 -16.499 1.00 67.50 429 VAL A N 1
ATOM 3389 C CA . VAL A 1 429 ? 16.011 -9.853 -17.455 1.00 67.50 429 VAL A CA 1
ATOM 3390 C C . VAL A 1 429 ? 14.826 -10.824 -17.359 1.00 67.50 429 VAL A C 1
ATOM 3392 O O . VAL A 1 429 ? 13.768 -10.570 -17.941 1.00 67.50 429 VAL A O 1
ATOM 3395 N N . TRP A 1 430 ? 14.971 -11.937 -16.635 1.00 78.00 430 TRP A N 1
ATOM 3396 C CA . TRP A 1 430 ? 13.910 -12.936 -16.490 1.00 78.00 430 TRP A CA 1
ATOM 3397 C C . TRP A 1 430 ? 13.193 -12.756 -15.155 1.00 78.00 430 TRP A C 1
ATOM 3399 O O . TRP A 1 430 ? 13.818 -12.859 -14.103 1.00 78.00 430 TRP A O 1
ATOM 3409 N N . GLY A 1 431 ? 11.880 -12.524 -15.193 1.00 82.50 431 GLY A N 1
ATOM 3410 C CA . GLY A 1 431 ? 11.069 -12.198 -14.019 1.00 82.50 431 GLY A CA 1
ATOM 3411 C C . GLY A 1 431 ? 11.072 -10.707 -13.683 1.00 82.50 431 GLY A C 1
ATOM 3412 O O . GLY A 1 431 ? 11.030 -9.866 -14.585 1.00 82.50 431 GLY A O 1
ATOM 3413 N N . ASP A 1 432 ? 11.067 -10.394 -12.389 1.00 83.38 432 ASP A N 1
ATOM 3414 C CA . ASP A 1 432 ? 10.997 -9.029 -11.868 1.00 83.38 432 ASP A CA 1
ATOM 3415 C C . ASP A 1 432 ? 12.056 -8.804 -10.782 1.00 83.38 432 ASP A C 1
ATOM 3417 O O . ASP A 1 432 ? 11.866 -9.181 -9.629 1.00 83.38 432 ASP A O 1
ATOM 3421 N N . ILE A 1 433 ? 13.182 -8.198 -11.169 1.00 80.50 433 ILE A N 1
ATOM 3422 C CA . ILE A 1 433 ? 14.296 -7.855 -10.269 1.00 80.50 433 ILE A CA 1
ATOM 3423 C C . ILE A 1 433 ? 13.955 -6.705 -9.304 1.00 80.50 433 ILE A C 1
ATOM 3425 O O . ILE A 1 433 ? 14.612 -6.531 -8.275 1.00 80.50 433 ILE A O 1
ATOM 3429 N N . ILE A 1 434 ? 12.942 -5.907 -9.647 1.00 81.69 434 ILE A N 1
ATOM 3430 C CA . ILE A 1 434 ? 12.500 -4.754 -8.861 1.00 81.69 434 ILE A CA 1
ATOM 3431 C C . ILE A 1 434 ? 11.666 -5.244 -7.675 1.00 81.69 434 ILE A C 1
ATOM 3433 O O . ILE A 1 434 ? 11.745 -4.664 -6.597 1.00 81.69 434 ILE A O 1
ATOM 3437 N N . SER A 1 435 ? 10.905 -6.325 -7.859 1.00 88.25 435 SER A N 1
ATOM 3438 C CA . SER A 1 435 ? 10.021 -6.886 -6.839 1.00 88.25 435 SER A CA 1
ATOM 3439 C C . SER A 1 435 ? 10.662 -7.970 -5.975 1.00 88.25 435 SER A C 1
ATOM 3441 O O . SER A 1 435 ? 11.573 -8.684 -6.387 1.00 88.25 435 SER A O 1
ATOM 3443 N N . GLY A 1 436 ? 10.117 -8.147 -4.776 1.00 90.94 436 GLY A N 1
ATOM 3444 C CA . GLY A 1 436 ? 10.519 -9.192 -3.847 1.00 90.94 436 GLY A CA 1
ATOM 3445 C C . GLY A 1 436 ? 9.595 -9.243 -2.630 1.00 90.94 436 GLY A C 1
ATOM 3446 O O . GLY A 1 436 ? 8.637 -8.463 -2.556 1.00 90.94 436 GLY A O 1
ATOM 3447 N N . PRO A 1 437 ? 9.840 -10.177 -1.695 1.00 95.19 437 PRO A N 1
ATOM 3448 C CA . PRO A 1 437 ? 9.105 -10.227 -0.439 1.00 95.19 437 PRO A CA 1
ATOM 3449 C C . PRO A 1 437 ? 9.398 -8.984 0.416 1.00 95.19 437 PRO A C 1
ATOM 3451 O O . PRO A 1 437 ? 10.546 -8.556 0.529 1.00 95.19 437 PRO A O 1
ATOM 3454 N N . LEU A 1 438 ? 8.367 -8.419 1.045 1.00 96.00 438 LEU A N 1
ATOM 3455 C CA . LEU A 1 438 ? 8.483 -7.212 1.874 1.00 96.00 438 LEU A CA 1
ATOM 3456 C C . LEU A 1 438 ? 8.586 -7.516 3.367 1.00 96.00 438 LEU A C 1
ATOM 3458 O O . LEU A 1 438 ? 9.079 -6.676 4.125 1.00 96.00 438 LEU A O 1
ATOM 3462 N N . SER A 1 439 ? 8.174 -8.714 3.789 1.00 93.88 439 SER A N 1
ATOM 3463 C CA . SER A 1 439 ? 8.187 -9.145 5.192 1.00 93.88 439 SER A CA 1
ATOM 3464 C C . SER A 1 439 ? 9.540 -8.942 5.875 1.00 93.88 439 SER A C 1
ATOM 3466 O O . SER A 1 439 ? 9.602 -8.431 6.990 1.00 93.88 439 SER A O 1
ATOM 3468 N N . GLY A 1 440 ? 10.638 -9.249 5.180 1.00 91.81 440 GLY A N 1
ATOM 3469 C CA . GLY A 1 440 ? 11.990 -9.075 5.710 1.00 91.81 440 GLY A CA 1
ATOM 3470 C C . GLY A 1 440 ? 12.416 -7.616 5.916 1.00 91.81 440 GLY A C 1
ATOM 3471 O O . GLY A 1 440 ? 13.262 -7.358 6.771 1.00 91.81 440 GLY A O 1
ATOM 3472 N N . GLN A 1 441 ? 11.845 -6.663 5.171 1.00 93.50 441 GLN A N 1
ATOM 3473 C CA . GLN A 1 441 ? 12.213 -5.243 5.255 1.00 93.50 441 GLN A CA 1
ATOM 3474 C C . GLN A 1 441 ? 11.296 -4.455 6.191 1.00 93.50 441 GLN A C 1
ATOM 3476 O O . GLN A 1 441 ? 11.786 -3.641 6.967 1.00 93.50 441 GLN A O 1
ATOM 3481 N N . PHE A 1 442 ? 9.986 -4.717 6.156 1.00 96.50 442 PHE A N 1
ATOM 3482 C CA . PHE A 1 442 ? 8.969 -3.954 6.897 1.00 96.50 442 PHE A CA 1
ATOM 3483 C C . PHE A 1 442 ? 8.337 -4.725 8.062 1.00 96.50 442 PHE A C 1
ATOM 3485 O O . PHE A 1 442 ? 7.440 -4.205 8.724 1.00 96.50 442 PHE A O 1
ATOM 3492 N N . GLY A 1 443 ? 8.807 -5.943 8.341 1.00 95.50 443 GLY A N 1
ATOM 3493 C CA . GLY A 1 443 ? 8.507 -6.639 9.588 1.00 95.50 443 GLY A CA 1
ATOM 3494 C C . GLY A 1 443 ? 9.078 -5.911 10.807 1.00 95.50 443 GLY A C 1
ATOM 3495 O O . GLY A 1 443 ? 10.118 -5.244 10.724 1.00 95.50 443 GLY A O 1
ATOM 3496 N N . LEU A 1 444 ? 8.388 -6.065 11.933 1.00 95.12 444 LEU A N 1
ATOM 3497 C CA . LEU A 1 444 ? 8.796 -5.576 13.242 1.00 95.12 444 LEU A CA 1
ATOM 3498 C C . LEU A 1 444 ? 9.967 -6.409 13.773 1.00 95.12 444 LEU A C 1
ATOM 3500 O O . LEU A 1 444 ? 9.930 -7.640 13.763 1.00 95.12 444 LEU A O 1
ATOM 3504 N N . MET A 1 445 ? 10.992 -5.718 14.266 1.00 90.31 445 MET A N 1
ATOM 3505 C CA . MET A 1 445 ? 12.126 -6.310 14.969 1.00 90.31 445 MET A CA 1
ATOM 3506 C C . MET A 1 445 ? 12.063 -5.883 16.434 1.00 90.31 445 MET A C 1
ATOM 3508 O O . MET A 1 445 ? 12.191 -4.698 16.730 1.00 90.31 445 MET A O 1
ATOM 3512 N N . ALA A 1 446 ? 11.876 -6.823 17.355 1.00 88.06 446 ALA A N 1
ATOM 3513 C CA . ALA A 1 446 ? 11.897 -6.543 18.789 1.00 88.06 446 ALA A CA 1
ATOM 3514 C C . ALA A 1 446 ? 12.361 -7.781 19.562 1.00 88.06 446 ALA A C 1
ATOM 3516 O O . ALA A 1 446 ? 12.065 -8.900 19.164 1.00 88.06 446 ALA A O 1
ATOM 3517 N N . ASN A 1 447 ? 13.111 -7.573 20.650 1.00 85.88 447 ASN A N 1
ATOM 3518 C CA . ASN A 1 447 ? 13.623 -8.638 21.525 1.00 85.88 447 ASN A CA 1
ATOM 3519 C C . ASN A 1 447 ? 14.304 -9.808 20.772 1.00 85.88 447 ASN A C 1
ATOM 3521 O O . ASN A 1 447 ? 14.028 -10.975 21.024 1.00 85.88 447 ASN A O 1
ATOM 3525 N N . ASN A 1 448 ? 15.161 -9.496 19.790 1.00 83.88 448 ASN A N 1
ATOM 3526 C CA . ASN A 1 448 ? 15.819 -10.463 18.890 1.00 83.88 448 ASN A CA 1
ATOM 3527 C C . ASN A 1 448 ? 14.882 -11.345 18.038 1.00 83.88 448 ASN A C 1
ATOM 3529 O O . ASN A 1 448 ? 15.363 -12.208 17.304 1.00 83.88 448 ASN A O 1
ATOM 3533 N N . ALA A 1 449 ? 13.575 -11.094 18.058 1.00 88.88 449 ALA A N 1
ATOM 3534 C CA . ALA A 1 449 ? 12.596 -11.718 17.186 1.00 88.88 449 ALA A CA 1
ATOM 3535 C C . ALA A 1 449 ? 12.256 -10.805 15.997 1.00 88.88 449 ALA A C 1
ATOM 3537 O O . ALA A 1 449 ? 12.289 -9.573 16.087 1.00 88.88 449 ALA A O 1
ATOM 3538 N N . SER A 1 450 ? 11.926 -11.430 14.867 1.00 90.25 450 SER A N 1
ATOM 3539 C CA . SER A 1 450 ? 11.414 -10.762 13.671 1.00 90.25 450 SER A CA 1
ATOM 3540 C C . SER A 1 450 ? 10.026 -11.295 13.368 1.00 90.25 450 SER A C 1
ATOM 3542 O O . SER A 1 450 ? 9.856 -12.503 13.210 1.00 90.25 450 SER A O 1
ATOM 3544 N N . VAL A 1 451 ? 9.046 -10.403 13.262 1.00 95.06 451 VAL A N 1
ATOM 3545 C CA . VAL A 1 451 ? 7.667 -10.758 12.925 1.00 95.06 451 VAL A CA 1
ATOM 3546 C C . VAL A 1 451 ? 7.160 -9.871 11.797 1.00 95.06 451 VAL A C 1
ATOM 3548 O O . VAL A 1 451 ? 7.464 -8.681 11.738 1.00 95.06 451 VAL A O 1
ATOM 3551 N N . SER A 1 452 ? 6.364 -10.430 10.888 1.00 96.38 452 SER A N 1
ATOM 3552 C CA . SER A 1 452 ? 5.734 -9.661 9.820 1.00 96.38 452 SER A CA 1
ATOM 3553 C C . SER A 1 452 ? 4.253 -9.987 9.693 1.00 96.38 452 SER A C 1
ATOM 3555 O O . SER A 1 452 ? 3.870 -11.150 9.643 1.00 96.38 452 SER A O 1
ATOM 3557 N N . GLY A 1 453 ? 3.436 -8.939 9.593 1.00 96.88 453 GLY A N 1
ATOM 3558 C CA . GLY A 1 453 ? 2.011 -9.011 9.268 1.00 96.88 453 GLY A CA 1
ATOM 3559 C C . GLY A 1 453 ? 1.723 -8.886 7.765 1.00 96.88 453 GLY A C 1
ATOM 3560 O O . GLY A 1 453 ? 0.573 -8.689 7.371 1.00 96.88 453 GLY A O 1
ATOM 3561 N N . ILE A 1 454 ? 2.763 -8.935 6.922 1.00 98.12 454 ILE A N 1
ATOM 3562 C CA . ILE A 1 454 ? 2.657 -8.762 5.469 1.00 98.12 454 ILE A CA 1
ATOM 3563 C C . ILE A 1 454 ? 2.471 -10.123 4.801 1.00 98.12 454 ILE A C 1
ATOM 3565 O O . ILE A 1 454 ? 3.287 -11.030 4.964 1.00 98.12 454 ILE A O 1
ATOM 3569 N N . ARG A 1 455 ? 1.430 -10.249 3.975 1.00 97.69 455 ARG A N 1
ATOM 3570 C CA . ARG A 1 455 ? 1.185 -11.449 3.168 1.00 97.69 455 ARG A CA 1
ATOM 3571 C C . ARG A 1 455 ? 1.923 -11.376 1.837 1.00 97.69 455 ARG A C 1
ATOM 3573 O O . ARG A 1 455 ? 1.408 -10.820 0.871 1.00 97.69 455 ARG A O 1
ATOM 3580 N N . ASP A 1 456 ? 3.114 -11.961 1.787 1.00 97.25 456 ASP A N 1
ATOM 3581 C CA . ASP A 1 456 ? 3.926 -12.077 0.572 1.00 97.25 456 ASP A CA 1
ATOM 3582 C C . ASP A 1 456 ? 3.460 -13.251 -0.314 1.00 97.25 456 ASP A C 1
ATOM 3584 O O . ASP A 1 456 ? 3.731 -14.420 -0.037 1.00 97.25 456 ASP A O 1
ATOM 3588 N N . ILE A 1 457 ? 2.792 -12.946 -1.427 1.00 95.06 457 ILE A N 1
ATOM 3589 C CA . ILE A 1 457 ? 2.299 -13.911 -2.414 1.00 95.06 457 ILE A CA 1
ATOM 3590 C C . ILE A 1 457 ? 3.201 -13.879 -3.646 1.00 95.06 457 ILE A C 1
ATOM 3592 O O . ILE A 1 457 ? 3.289 -12.889 -4.372 1.00 95.06 457 ILE A O 1
ATOM 3596 N N . ARG A 1 458 ? 3.858 -15.004 -3.924 1.00 92.56 458 ARG A N 1
ATOM 3597 C CA . ARG A 1 458 ? 4.626 -15.158 -5.159 1.00 92.56 458 ARG A CA 1
ATOM 3598 C C . ARG A 1 458 ? 3.692 -15.449 -6.329 1.00 92.56 458 ARG A C 1
ATOM 3600 O O . ARG A 1 458 ? 3.016 -16.476 -6.333 1.00 92.56 458 ARG A O 1
ATOM 3607 N N . VAL A 1 459 ? 3.756 -14.611 -7.352 1.00 88.44 459 VAL A N 1
ATOM 3608 C CA . VAL A 1 459 ? 3.071 -14.775 -8.638 1.00 88.44 459 VAL A CA 1
ATOM 3609 C C . VAL A 1 459 ? 4.097 -14.863 -9.773 1.00 88.44 459 VAL A C 1
ATOM 3611 O O . VAL A 1 459 ? 5.255 -14.526 -9.567 1.00 88.44 459 VAL A O 1
ATOM 3614 N N . LEU A 1 460 ? 3.692 -15.327 -10.963 1.00 84.19 460 LEU A N 1
ATOM 3615 C CA . LEU A 1 460 ? 4.503 -15.319 -12.198 1.00 84.19 460 LEU A CA 1
ATOM 3616 C C . LEU A 1 460 ? 5.932 -15.907 -12.027 1.00 84.19 460 LEU A C 1
ATOM 3618 O O . LEU A 1 460 ? 6.887 -15.172 -11.791 1.00 84.19 460 LEU A O 1
ATOM 3622 N N . PRO A 1 461 ? 6.140 -17.226 -12.198 1.00 68.19 461 PRO A N 1
ATOM 3623 C CA . PRO A 1 461 ? 5.440 -18.072 -13.166 1.00 68.19 461 PRO A CA 1
ATOM 3624 C C . PRO A 1 461 ? 4.243 -18.834 -12.578 1.00 68.19 461 PRO A C 1
ATOM 3626 O O . PRO A 1 461 ? 4.271 -19.249 -11.423 1.00 68.19 461 PRO A O 1
ATOM 3629 N N . SER A 1 462 ? 3.209 -19.055 -13.404 1.00 59.81 462 SER A N 1
ATOM 3630 C CA . SER A 1 462 ? 2.029 -19.870 -13.057 1.00 59.81 462 SER A CA 1
ATOM 3631 C C . SER A 1 462 ? 2.442 -21.245 -12.515 1.00 59.81 462 SER A C 1
ATOM 3633 O O . SER A 1 462 ? 3.250 -21.957 -13.132 1.00 59.81 462 SER A O 1
ATOM 3635 N N . LYS A 1 463 ? 1.879 -21.621 -11.361 1.00 55.38 463 LYS A N 1
ATOM 3636 C CA . LYS A 1 463 ? 2.030 -22.951 -10.769 1.00 55.38 463 LYS A CA 1
ATOM 3637 C C . LYS A 1 463 ? 1.019 -23.876 -11.445 1.00 55.38 463 LYS A C 1
ATOM 3639 O O . LYS A 1 463 ? -0.030 -24.162 -10.886 1.00 55.38 463 LYS A O 1
ATOM 3644 N N . LYS A 1 464 ? 1.337 -24.409 -12.628 1.00 54.22 464 LYS A N 1
ATOM 3645 C CA . LYS A 1 464 ? 0.543 -25.532 -13.157 1.00 54.22 464 LYS A CA 1
ATOM 3646 C C . LYS A 1 464 ? 0.839 -26.797 -12.331 1.00 54.22 464 LYS A C 1
ATOM 3648 O O . LYS A 1 464 ? 2.012 -27.189 -12.283 1.00 54.22 464 LYS A O 1
ATOM 3653 N N . PRO A 1 465 ? -0.165 -27.446 -11.708 1.00 45.75 465 PRO A N 1
ATOM 3654 C CA . PRO A 1 465 ? 0.046 -28.709 -11.009 1.00 45.75 465 PRO A CA 1
ATOM 3655 C C . PRO A 1 465 ? 0.656 -29.748 -11.965 1.00 45.75 465 PRO A C 1
ATOM 3657 O O . PRO A 1 465 ? 0.251 -29.849 -13.122 1.00 45.75 465 PRO A O 1
ATOM 3660 N N . GLY A 1 466 ? 1.667 -30.492 -11.507 1.00 51.19 466 GLY A N 1
ATOM 3661 C CA . GLY A 1 466 ? 2.266 -31.599 -12.268 1.00 51.19 466 GLY A CA 1
ATOM 3662 C C . GLY A 1 466 ? 3.347 -31.242 -13.303 1.00 51.19 466 GLY A C 1
ATOM 3663 O O . GLY A 1 466 ? 3.855 -32.147 -13.962 1.00 51.19 466 GLY A O 1
ATOM 3664 N N . ARG A 1 467 ? 3.762 -29.972 -13.458 1.00 48.91 467 ARG A N 1
ATOM 3665 C CA . ARG A 1 467 ? 4.928 -29.603 -14.297 1.00 48.91 467 ARG A CA 1
ATOM 3666 C C . ARG A 1 467 ? 6.092 -29.041 -13.479 1.00 48.91 467 ARG A C 1
ATOM 3668 O O . ARG A 1 467 ? 5.905 -28.280 -12.535 1.00 48.91 467 ARG A O 1
ATOM 3675 N N . ARG A 1 468 ? 7.315 -29.393 -13.901 1.00 51.84 468 ARG A N 1
ATOM 3676 C CA . ARG A 1 468 ? 8.588 -28.851 -13.389 1.00 51.84 468 ARG A CA 1
ATOM 3677 C C . ARG A 1 468 ? 8.587 -27.317 -13.500 1.00 51.84 468 ARG A C 1
ATOM 3679 O O . ARG A 1 468 ? 7.972 -26.776 -14.420 1.00 51.84 468 ARG A O 1
ATOM 3686 N N . TRP A 1 469 ? 9.269 -26.642 -12.568 1.00 55.03 469 TRP A N 1
ATOM 3687 C CA . TRP A 1 469 ? 9.386 -25.178 -12.512 1.00 55.03 469 TRP A CA 1
ATOM 3688 C C . TRP A 1 469 ? 9.620 -24.578 -13.906 1.00 55.03 469 TRP A C 1
ATOM 3690 O O . TRP A 1 469 ? 10.626 -24.873 -14.553 1.00 55.03 469 TRP A O 1
ATOM 3700 N N . LYS A 1 470 ? 8.683 -23.746 -14.374 1.00 63.12 470 LYS A N 1
ATOM 3701 C CA . LYS A 1 470 ? 8.873 -22.961 -15.596 1.00 63.12 470 LYS A CA 1
ATOM 3702 C C . LYS A 1 470 ? 9.801 -21.788 -15.304 1.00 63.12 470 LYS A C 1
ATOM 3704 O O . LYS A 1 470 ? 9.744 -21.198 -14.228 1.00 63.12 470 LYS A O 1
ATOM 3709 N N . TRP A 1 471 ? 10.617 -21.441 -16.292 1.00 65.12 471 TRP A N 1
ATOM 3710 C CA . TRP A 1 471 ? 11.387 -20.204 -16.278 1.00 65.12 471 TRP A CA 1
ATOM 3711 C C . TRP A 1 471 ? 10.436 -19.003 -16.142 1.00 65.12 471 TRP A C 1
ATOM 3713 O O . TRP A 1 471 ? 9.361 -19.020 -16.759 1.00 65.12 471 TRP A O 1
ATOM 3723 N N . PRO A 1 472 ? 10.779 -17.986 -15.328 1.00 71.00 472 PRO A N 1
ATOM 3724 C CA . PRO A 1 472 ? 9.960 -16.789 -15.219 1.00 71.00 472 PRO A CA 1
ATOM 3725 C C . PRO A 1 472 ? 9.888 -16.085 -16.584 1.00 71.00 472 PRO A C 1
ATOM 3727 O O . PRO A 1 472 ? 10.849 -16.140 -17.358 1.00 71.00 472 PRO A O 1
ATOM 3730 N N . PRO A 1 473 ? 8.750 -15.454 -16.923 1.00 70.81 473 PRO A N 1
ATOM 3731 C CA . PRO A 1 473 ? 8.607 -14.799 -18.213 1.00 70.81 473 PRO A CA 1
ATOM 3732 C C . PRO A 1 473 ? 9.606 -13.646 -18.341 1.00 70.81 473 PRO A C 1
ATOM 3734 O O . PRO A 1 473 ? 9.963 -13.003 -17.353 1.00 70.81 473 PRO A O 1
ATOM 3737 N N . PHE A 1 474 ? 10.032 -13.366 -19.573 1.00 72.19 474 PHE A N 1
ATOM 3738 C CA . PHE A 1 474 ? 10.847 -12.191 -19.868 1.00 72.19 474 PHE A CA 1
ATOM 3739 C C . PHE A 1 474 ? 10.120 -10.932 -19.383 1.00 72.19 474 PHE A C 1
ATOM 3741 O O . PHE A 1 474 ? 8.952 -10.741 -19.743 1.00 72.19 474 PHE A O 1
ATOM 3748 N N . PHE A 1 475 ? 10.794 -10.132 -18.554 1.00 74.31 475 PHE A N 1
ATOM 3749 C CA . PHE A 1 475 ? 10.302 -8.883 -17.968 1.00 74.31 475 PHE A CA 1
ATOM 3750 C C . PHE A 1 475 ? 8.843 -8.963 -17.470 1.00 74.31 475 PHE A C 1
ATOM 3752 O O . PHE A 1 475 ? 7.893 -8.587 -18.164 1.00 74.31 475 PHE A O 1
ATOM 3759 N N . SER A 1 476 ? 8.642 -9.514 -16.270 1.00 82.00 476 SER A N 1
ATOM 3760 C CA . SER A 1 476 ? 7.300 -9.718 -15.700 1.00 82.00 476 SER A CA 1
ATOM 3761 C C . SER A 1 476 ? 6.741 -8.503 -14.962 1.00 82.00 476 SER A C 1
ATOM 3763 O O . SER A 1 476 ? 5.579 -8.526 -14.569 1.00 82.00 476 SER A O 1
ATOM 3765 N N . HIS A 1 477 ? 7.549 -7.457 -14.778 1.00 83.50 477 HIS A N 1
ATOM 3766 C CA . HIS A 1 477 ? 7.234 -6.316 -13.920 1.00 83.50 477 HIS A CA 1
ATOM 3767 C C . HIS A 1 477 ? 5.939 -5.585 -14.312 1.00 83.50 477 HIS A C 1
ATOM 3769 O O . HIS A 1 477 ? 5.232 -5.082 -13.450 1.00 83.50 477 HIS A O 1
ATOM 3775 N N . THR A 1 478 ? 5.568 -5.571 -15.593 1.00 82.12 478 THR A N 1
ATOM 3776 C CA . THR A 1 478 ? 4.342 -4.919 -16.096 1.00 82.12 478 THR A CA 1
ATOM 3777 C C . THR A 1 478 ? 3.152 -5.870 -16.260 1.00 82.12 478 THR A C 1
ATOM 3779 O O . THR A 1 478 ? 2.117 -5.476 -16.784 1.00 82.12 478 THR A O 1
ATOM 3782 N N . LYS A 1 479 ? 3.274 -7.140 -15.847 1.00 85.94 479 LYS A N 1
ATOM 3783 C CA . LYS A 1 479 ? 2.321 -8.208 -16.209 1.00 85.94 479 LYS A CA 1
ATOM 3784 C C . LYS A 1 479 ? 1.400 -8.648 -15.065 1.00 85.94 479 LYS A C 1
ATOM 3786 O O . LYS A 1 479 ? 0.720 -9.658 -15.199 1.00 85.94 479 LYS A O 1
ATOM 3791 N N . TYR A 1 480 ? 1.364 -7.910 -13.953 1.00 89.75 480 TYR A N 1
ATOM 3792 C CA . TYR A 1 480 ? 0.644 -8.297 -12.727 1.00 89.75 480 TYR A CA 1
ATOM 3793 C C . TYR A 1 480 ? -0.877 -8.408 -12.870 1.00 89.75 480 TYR A C 1
ATOM 3795 O O . TYR A 1 480 ? -1.492 -9.144 -12.107 1.00 89.75 480 TYR A O 1
ATOM 3803 N N . TRP A 1 481 ? -1.477 -7.715 -13.835 1.00 91.00 481 TRP A N 1
ATOM 3804 C CA . TRP A 1 481 ? -2.904 -7.822 -14.167 1.00 91.00 481 TRP A CA 1
ATOM 3805 C C . TRP A 1 481 ? -3.133 -8.053 -15.666 1.00 91.00 481 TRP A C 1
ATOM 3807 O O . TRP A 1 481 ? -4.243 -7.905 -16.163 1.00 91.00 481 TRP A O 1
ATOM 3817 N N . LEU A 1 482 ? -2.084 -8.436 -16.403 1.00 88.00 482 LEU A N 1
ATOM 3818 C CA . LEU A 1 482 ? -2.216 -8.772 -17.815 1.00 88.00 482 LEU A CA 1
ATOM 3819 C C . LEU A 1 482 ? -2.909 -10.132 -17.945 1.00 88.00 482 LEU A C 1
ATOM 3821 O O . LEU A 1 482 ? -2.414 -11.126 -17.407 1.00 88.00 482 LEU A O 1
ATOM 3825 N N . MET A 1 483 ? -4.012 -10.165 -18.688 1.00 84.00 483 MET A N 1
ATOM 3826 C CA . MET A 1 483 ? -4.708 -11.390 -19.083 1.00 84.00 483 MET A CA 1
ATOM 3827 C C . MET A 1 483 ? -4.339 -11.744 -20.520 1.00 84.00 483 MET A C 1
ATOM 3829 O O . MET A 1 483 ? -4.451 -10.901 -21.408 1.00 84.00 483 MET A O 1
ATOM 3833 N N . LYS A 1 484 ? -3.905 -12.982 -20.769 1.00 81.06 484 LYS A N 1
ATOM 3834 C CA . LYS A 1 484 ? -3.695 -13.473 -22.142 1.00 81.06 484 LYS A CA 1
ATOM 3835 C C . LYS A 1 484 ? -4.979 -13.974 -22.782 1.00 81.06 484 LYS A C 1
ATOM 3837 O O . LYS A 1 484 ? -5.157 -13.808 -23.982 1.00 81.06 484 LYS A O 1
ATOM 3842 N N . ASP A 1 485 ? -5.825 -14.614 -21.984 1.00 79.88 485 ASP A N 1
ATOM 3843 C CA . ASP A 1 485 ? -7.116 -15.147 -22.399 1.00 79.88 485 ASP A CA 1
ATOM 3844 C C . ASP A 1 485 ? -8.162 -14.795 -21.330 1.00 79.88 485 ASP A C 1
ATOM 3846 O O . ASP A 1 485 ? -8.097 -15.335 -20.224 1.00 79.88 485 ASP A O 1
ATOM 3850 N N . PRO A 1 486 ? -9.125 -13.906 -21.625 1.00 76.50 486 PRO A N 1
ATOM 3851 C CA . PRO A 1 486 ? -10.182 -13.548 -20.683 1.00 76.50 486 PRO A CA 1
ATOM 3852 C C . PRO A 1 486 ? -11.082 -14.723 -20.265 1.00 76.50 486 PRO A C 1
ATOM 3854 O O . PRO A 1 486 ? -11.775 -14.619 -19.255 1.00 76.50 486 PRO A O 1
ATOM 3857 N N . ALA A 1 487 ? -11.091 -15.832 -21.016 1.00 74.69 487 ALA A N 1
ATOM 3858 C CA . ALA A 1 487 ? -11.862 -17.029 -20.682 1.00 74.69 487 ALA A CA 1
ATOM 3859 C C . ALA A 1 487 ? -11.161 -17.943 -19.660 1.00 74.69 487 ALA A C 1
ATOM 3861 O O . ALA A 1 487 ? -11.812 -18.802 -19.063 1.00 74.69 487 ALA A O 1
ATOM 3862 N N . GLN A 1 488 ? -9.850 -17.779 -19.443 1.00 79.81 488 GLN A N 1
ATOM 3863 C CA . GLN A 1 488 ? -9.073 -18.572 -18.489 1.00 79.81 488 GLN A CA 1
ATOM 3864 C C . GLN A 1 488 ? -8.433 -17.668 -17.438 1.00 79.81 488 GLN A C 1
ATOM 3866 O O . GLN A 1 488 ? -7.471 -16.954 -17.712 1.00 79.81 488 GLN A O 1
ATOM 3871 N N . THR A 1 489 ? -8.917 -17.748 -16.198 1.00 83.31 489 THR A N 1
ATOM 3872 C CA . THR A 1 489 ? -8.308 -17.008 -15.090 1.00 83.31 489 THR A CA 1
ATOM 3873 C C . THR A 1 489 ? -6.909 -17.555 -14.796 1.00 83.31 489 THR A C 1
ATOM 3875 O O . THR A 1 489 ? -6.752 -18.660 -14.279 1.00 83.31 489 TH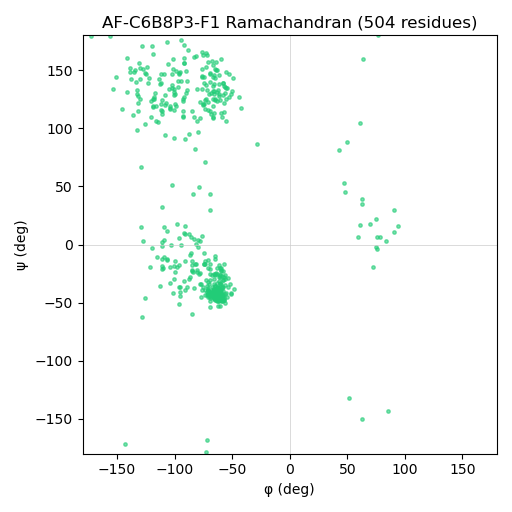R A O 1
ATOM 3878 N N . GLU A 1 490 ? -5.878 -16.777 -15.127 1.00 87.50 490 GLU A N 1
ATOM 3879 C CA . GLU A 1 490 ? -4.490 -17.104 -14.792 1.00 87.50 490 GLU A CA 1
ATOM 3880 C C . GLU A 1 490 ? -4.243 -16.993 -13.272 1.00 87.50 490 GLU A C 1
ATOM 3882 O O . GLU A 1 490 ? -4.815 -16.130 -12.604 1.00 87.50 490 GLU A O 1
ATOM 3887 N N . ASP A 1 491 ? -3.349 -17.824 -12.715 1.00 88.12 491 ASP A N 1
ATOM 3888 C CA . ASP A 1 491 ? -3.103 -17.905 -11.260 1.00 88.12 491 ASP A CA 1
ATOM 3889 C C . ASP A 1 491 ? -2.785 -16.546 -10.608 1.00 88.12 491 ASP A C 1
ATOM 3891 O O . ASP A 1 491 ? -3.176 -16.288 -9.471 1.00 88.12 491 ASP A O 1
ATOM 3895 N N . HIS A 1 492 ? -2.050 -15.668 -11.304 1.00 89.81 492 HIS A N 1
ATOM 3896 C CA . HIS A 1 492 ? -1.696 -14.346 -10.774 1.00 89.81 492 HIS A CA 1
ATOM 3897 C C . HIS A 1 492 ? -2.890 -13.391 -10.738 1.00 89.81 492 HIS A C 1
ATOM 3899 O O . HIS A 1 492 ? -2.961 -12.561 -9.836 1.00 89.81 492 HIS A O 1
ATOM 3905 N N . ILE A 1 493 ? -3.837 -13.539 -11.670 1.00 92.81 493 ILE A N 1
ATOM 3906 C CA . ILE A 1 493 ? -5.101 -12.795 -11.678 1.00 92.81 493 ILE A CA 1
ATOM 3907 C C . ILE A 1 493 ? -5.996 -13.291 -10.550 1.00 92.81 493 ILE A C 1
ATOM 3909 O O . ILE A 1 493 ? -6.567 -12.474 -9.834 1.00 92.81 493 ILE A O 1
ATOM 3913 N N . GLN A 1 494 ? -6.066 -14.609 -10.335 1.00 92.44 494 GLN A N 1
ATOM 3914 C CA . GLN A 1 494 ? -6.808 -15.160 -9.203 1.00 92.44 494 GLN A CA 1
ATOM 3915 C C . GLN A 1 494 ? -6.230 -14.658 -7.874 1.00 92.44 494 GLN A C 1
ATOM 3917 O O . GLN A 1 494 ? -6.971 -14.129 -7.057 1.00 92.44 494 GLN A O 1
ATOM 3922 N N . ALA A 1 495 ? -4.904 -14.699 -7.700 1.00 93.88 495 ALA A N 1
ATOM 3923 C CA . ALA A 1 495 ? -4.252 -14.165 -6.504 1.00 93.88 495 ALA A CA 1
ATOM 3924 C C . ALA A 1 495 ? -4.538 -12.667 -6.284 1.00 93.88 495 ALA A C 1
ATOM 3926 O O . ALA A 1 495 ? -4.686 -12.233 -5.141 1.00 93.88 495 ALA A O 1
ATOM 3927 N N . LEU A 1 496 ? -4.629 -11.872 -7.358 1.00 95.19 496 LEU A N 1
ATOM 3928 C CA . LEU A 1 496 ? -5.003 -10.457 -7.291 1.00 95.19 496 LEU A CA 1
ATOM 3929 C C . LEU A 1 496 ? -6.481 -10.263 -6.907 1.00 95.19 496 LEU A C 1
ATOM 3931 O O . LEU A 1 496 ? -6.788 -9.421 -6.063 1.00 95.19 496 LEU A O 1
ATOM 3935 N N . ARG A 1 497 ? -7.397 -11.050 -7.480 1.00 95.00 497 ARG A N 1
ATOM 3936 C CA . ARG A 1 497 ? -8.828 -11.033 -7.124 1.00 95.00 497 ARG A CA 1
ATOM 3937 C C . ARG A 1 497 ? -9.039 -11.447 -5.668 1.00 95.00 497 ARG A C 1
ATOM 3939 O O . ARG A 1 497 ? -9.753 -10.763 -4.935 1.00 95.00 497 ARG A O 1
ATOM 3946 N N . ASP A 1 498 ? -8.328 -12.478 -5.219 1.00 94.25 498 ASP A N 1
ATOM 3947 C CA . ASP A 1 498 ? -8.319 -12.922 -3.826 1.00 94.25 498 ASP A CA 1
ATOM 3948 C C . ASP A 1 498 ? -7.737 -11.839 -2.907 1.00 94.25 498 ASP A C 1
ATOM 3950 O O . ASP A 1 498 ? -8.234 -11.660 -1.795 1.00 94.25 498 ASP A O 1
ATOM 3954 N N . ALA A 1 499 ? -6.694 -11.110 -3.348 1.00 94.94 499 ALA A N 1
ATOM 3955 C CA . ALA A 1 499 ? -6.114 -9.937 -2.668 1.00 94.94 499 ALA A CA 1
ATOM 3956 C C . ALA A 1 499 ? -7.140 -8.837 -2.417 1.00 94.94 499 ALA A C 1
ATOM 3958 O O . ALA A 1 499 ? -7.255 -8.351 -1.293 1.00 94.94 499 ALA A O 1
ATOM 3959 N N . LEU A 1 500 ? -7.912 -8.487 -3.442 1.00 95.00 500 LEU A N 1
ATOM 3960 C CA . LEU A 1 500 ? -8.955 -7.471 -3.352 1.00 95.00 500 LEU A CA 1
ATOM 3961 C C . LEU A 1 500 ? -10.141 -7.927 -2.494 1.00 95.00 500 LEU A C 1
ATOM 3963 O O . LEU A 1 500 ? -10.685 -7.135 -1.717 1.00 95.00 500 LEU A O 1
ATOM 3967 N N . ALA A 1 501 ? -10.543 -9.193 -2.643 1.00 93.38 501 ALA A N 1
ATOM 3968 C CA . ALA A 1 501 ? -11.714 -9.787 -2.003 1.00 93.38 501 ALA A CA 1
ATOM 3969 C C . ALA A 1 501 ? -12.958 -8.891 -2.123 1.00 93.38 501 ALA A C 1
ATOM 3971 O O . ALA A 1 501 ? -13.592 -8.532 -1.125 1.00 93.38 501 ALA A O 1
ATOM 3972 N N . LEU A 1 502 ? -13.289 -8.489 -3.356 1.00 91.06 502 LEU A N 1
ATOM 3973 C CA . LEU A 1 502 ? -14.356 -7.518 -3.616 1.00 91.06 502 LEU A CA 1
ATOM 3974 C C . LEU A 1 502 ? -15.723 -7.995 -3.106 1.00 91.06 502 LEU A C 1
ATOM 3976 O O . LEU A 1 502 ? -16.508 -7.171 -2.651 1.00 91.06 502 LEU A O 1
ATOM 3980 N N . LYS A 1 503 ? -16.002 -9.304 -3.157 1.00 83.31 503 LYS A N 1
ATOM 3981 C CA . LYS A 1 503 ? -17.317 -9.876 -2.824 1.00 83.31 503 LYS A CA 1
ATOM 3982 C C . LYS A 1 503 ? -17.597 -9.971 -1.323 1.00 83.31 503 LYS A C 1
ATOM 3984 O O . LYS A 1 503 ? -18.700 -9.650 -0.890 1.00 83.31 503 LYS A O 1
ATOM 3989 N N . HIS A 1 504 ? -16.639 -10.434 -0.528 1.00 68.06 504 HIS A N 1
ATOM 3990 C CA . HIS A 1 504 ? -16.889 -10.767 0.880 1.00 68.06 504 HIS A CA 1
ATOM 3991 C C . HIS A 1 504 ? -16.212 -9.815 1.871 1.00 68.06 504 HIS A C 1
ATOM 3993 O O . HIS A 1 504 ? -16.544 -9.847 3.053 1.00 68.06 504 HIS A O 1
ATOM 3999 N N . GLY A 1 505 ? -15.289 -8.957 1.413 1.00 60.75 505 GLY A N 1
ATOM 4000 C CA . GLY A 1 505 ? -14.243 -8.475 2.313 1.00 60.75 505 GLY A CA 1
ATOM 4001 C C . GLY A 1 505 ? -13.366 -9.646 2.773 1.00 60.75 505 GLY A C 1
ATOM 4002 O O . GLY A 1 505 ? -13.755 -10.807 2.651 1.00 60.75 505 GLY A O 1
ATOM 4003 N N . ARG A 1 506 ? -12.152 -9.367 3.238 1.00 54.22 506 ARG A N 1
ATOM 4004 C CA . ARG A 1 506 ? -11.380 -10.378 3.974 1.00 54.22 506 ARG A CA 1
ATOM 4005 C C . ARG A 1 506 ? -11.688 -10.297 5.452 1.00 54.22 506 ARG A C 1
ATOM 4007 O O . ARG A 1 506 ? -11.956 -9.159 5.913 1.00 54.22 506 ARG A O 1
#

Organism: Rhizobium leguminosarum bv. trifolii (strain WSM1325) (NCBI:txid395491)

Radius of gyration: 27.3 Å; Cα contacts (8 Å, |Δi|>4): 861; chains: 1; bounding box: 93×54×79 Å

Secondary structure (DSSP, 8-state):
-PPEEEEEEE--SSSPPTTHHHHHHHIIIIIT-TTSS-TTSPPTTTSSPPSS--EEEEE-SSSS-TT-EEEEEEEPSSS-EEEEEE---GGG-----HHHHHHHHHHHHTS-GGGS-TTTHHHHHHHHHHHHHHHHHHHHHHS-HHHHHHHHTS-------SS--HIIIIIHHHHHHHHHHHHHHHIIIIIHHHHHHHHHHHS--HHHHHHHHHHHHHHHHHHHHHTTB-TTS-B---SEEEEEEEEETTHHHHHHHHHHHHHHHHTT-----HHHHTT-B-HHHHHHHHHHHHHTT--SSTTPPPPPPPPP-HHHHHHHHHHHHHHHHHTT----EEEEEEES-GGGGHHHHTSSSHHHHHHHHHTTSS--SSPPPEEETTTTEEESEEEPTTPPP-SSS-B-EEEPTT-GGGTSEEEEEEE--BTTTBS-SS---SHHHHSEEETTEEE--EEEEEESS---TTS--PPPPBS-TT-TT--S-TTS--HHHHHHHHHH-TTT--

Foldseek 3Di:
DFFEEEEEEFEAFFPDQACPVQVLQCCLQAFLDCPFAPQPDAAPVPRHRDPTFDWDWACDPQQPDRSWTWIWGQQTPFGGIYIYGYLDQVVLPDDDDPVLVVVLLVVLQPDDLVQDPPLCSLVSVVSVVVVVLLVVLVVCVVDVVVQVVCVPPPPNDPDDPDDDPCCSNPVSNVVSVVVCVVVVCCCVVPVCRGCVSLSLLLDPDPVSVVSLVVSLVSLLSSQVVQLQQDPVRDRDHHSHQAYAYEYAENSLVSVQSSLLVNLLVQLPDFPADLANLQVAWQVLQLVLQQLVQLQQQHDLAAPDHRHDHDARDLVVNLVSLQVSQVSCVVRPGSDRYAEYEYALYLLLSCLVRNHVHLVRLVVCQQVLVRAAQQGDWDADPQCRGTHQWARDPPHDRDNNPTTDTGGHSSRCNSNYQAEYEAEDDDRDFAGRSSDDDNQVRRFDADNNGTHHSYHYHYDAPADDPPDDDDTGHGHCSPVQSPDPDSNDNTPSSVVVNVSPVNNPRD